Protein 2GHT (pdb70)

Foldseek 3Di:
DFPADQDPPVQNLWFEEEEEDDLGFKHKDLDDDDPFPDWAFADDPNDTGIMGIHGAPPSLVLLQLLLVLHQYAYAYLADCSPPVVVCVVRCPPPSHPYYHYNVCFDCDPNDTENDCVRNPDDLQRYAYEDQDCRNHPVCNLRYDHDHGHHDPNVDCRSVVCVVVSVVCSPDPGSCVVSPD/DFPADQDDPLANVWFEEEEEDDLFFKHKDLPDDPPAPDWDWAADPNDTGIIGIHGAPPSQVLLVVLLNLHQYAYAYLADCSPVVVVCVVRDPPCSHVYYHYNVCFDCDPNDTENPVVRNPDDLQRYAYEDQDCSNHPVPNLRYDHDHGHHDPNVDCGSVVCVVVSNVSRPDPGSCVPSPD/DVPD/DDDPPPD

GO terms:
  GO:0005634 nucleus (C, IDA)
  GO:0008420 RNA polymerase II CTD heptapeptide repeat phosphatase activity (F, IDA)
  GO:0006357 regulation of transcription by RNA polymerase II (P, IDA)
  GO:0006470 protein dephosphorylation (P, IDA)
  GO:0005515 protein binding (F, IPI)
  GO:0005654 nucleoplasm (C, IDA)
  GO:0004722 protein serine/threonine phosphatase activity (F, EXP)
  GO:0005634 nucleus (C, TAS)
  GO:0070062 extracellular exosome (C, HDA)

Secondary structure (DSSP, 8-state):
--SSPPPPGGGTTSPEEEE--BTTTEEEESS--SS-SEEEEEEETTEEEEEEEEEPTTHHHHHHHHHHHSEEEEE-SS-HHHHHHHHHHH-TT--EEEEE-GGGSEEETTEEE--GGGT-S-GGGEEEE-S-GGGGTT-TTSB------SS-TT--HHHHHHHHHHHHTT-S-THHHH--/--SS-PPPTTTTTSPEEEE--BTTTEEEESS--TT-SEEEEEEETTEEEEEEEEEPTTHHHHHHHHHHHSEEEEE-SS-HHHHHHHHHHH-TT--EEEEE-GGGSEEETTEEE--GGGT-S-GGGEEEEES-GGGGTT-GGGEEE----SS-TT--HHHHHHHHHHHHHH-S-THHHHT-/----/-------

CATH classification: 3.40.50.1000

Sequence (371 aa):
QYLLPEAKAQDSDKICVVINLDETLVHSSFKPVNNADFIIPVEIDGVVHQVYVLKRPHVDEFLQRMGELFECVLFTASLAKYADPVADLLDKWGAFRARLFRESCVFHRGNYVKDLSRLGRDLRRVLILDNSPASYVFHPDNAVPVASWFDNMSDTELHDLLPFFEQLSRVDDVYSVLRQQYLLPEAKAQDSDKICVVINLDETLVHSSFKPVNNADFIIPVEIDGVVHQVYVLKRPHVDEFLQRMGELFECVLFTASLAKYADPVADLLDKWGAFRARLFRESCVFHRGNYVKDLSRLGRDLRRVLILDNSPASYVFHPDNAVPVASWFDNMSDTELHDLLPFFEQLSRVDDVYSVLRQSPTPSYSPTPS

Structure (mmCIF, N/CA/C/O backbone):
data_2GHT
#
_entry.id   2GHT
#
_cell.length_a   125.916
_cell.length_b   78.787
_cell.length_c   62.948
_cell.angle_alpha   90.00
_cell.angle_beta   112.08
_cell.angle_gamma   90.00
#
_symmetry.space_group_name_H-M   'C 1 2 1'
#
loop_
_entity.id
_entity.type
_entity.pdbx_description
1 polymer 'Carboxy-terminal domain RNA polymerase II polypeptide A small phosphatase 1'
2 polymer 'DNA-directed RNA polymerase II largest subunit'
3 non-polymer 'MAGNESIUM ION'
4 water water
#
loop_
_atom_site.group_PDB
_atom_site.id
_atom_site.type_symbol
_atom_site.label_atom_id
_atom_site.label_alt_id
_atom_site.label_comp_id
_atom_site.label_asym_id
_atom_site.label_entity_id
_atom_site.label_seq_id
_atom_site.pdbx_PDB_ins_code
_atom_site.Cartn_x
_atom_site.Cartn_y
_atom_site.Cartn_z
_atom_site.occupancy
_atom_site.B_iso_or_equiv
_atom_site.auth_seq_id
_atom_site.auth_comp_id
_atom_site.auth_asym_id
_atom_site.auth_atom_id
_atom_site.pdbx_PDB_model_num
ATOM 1 N N . GLN A 1 2 ? 32.390 -19.410 16.621 1.00 66.61 77 GLN A N 1
ATOM 2 C CA . GLN A 1 2 ? 31.012 -19.038 17.060 1.00 65.03 77 GLN A CA 1
ATOM 3 C C . GLN A 1 2 ? 30.462 -17.848 16.273 1.00 60.79 77 GLN A C 1
ATOM 4 O O . GLN A 1 2 ? 30.649 -17.761 15.057 1.00 58.64 77 GLN A O 1
ATOM 10 N N . TYR A 1 3 ? 29.796 -16.925 16.960 1.00 51.99 78 TYR A N 1
ATOM 11 C CA . TYR A 1 3 ? 29.222 -15.769 16.289 1.00 42.41 78 TYR A CA 1
ATOM 12 C C . TYR A 1 3 ? 30.204 -14.611 16.133 1.00 37.73 78 TYR A C 1
ATOM 13 O O . TYR A 1 3 ? 31.203 -14.518 16.840 1.00 34.62 78 TYR A O 1
ATOM 22 N N . LEU A 1 4 ? 29.894 -13.719 15.202 1.00 33.52 79 LEU A N 1
ATOM 23 C CA . LEU A 1 4 ? 30.745 -12.568 14.918 1.00 30.42 79 LEU A CA 1
ATOM 24 C C . LEU A 1 4 ? 30.661 -11.491 15.994 1.00 29.57 79 LEU A C 1
ATOM 25 O O . LEU A 1 4 ? 31.587 -10.710 16.157 1.00 29.67 79 LEU A O 1
ATOM 30 N N . LEU A 1 5 ? 29.545 -11.452 16.712 1.00 29.32 80 LEU A N 1
ATOM 31 C CA . LEU A 1 5 ? 29.347 -10.454 17.761 1.00 31.53 80 LEU A CA 1
ATOM 32 C C . LEU A 1 5 ? 29.164 -11.113 19.115 1.00 33.86 80 LEU A C 1
ATOM 33 O O . LEU A 1 5 ? 28.647 -12.220 19.209 1.00 35.61 80 LEU A O 1
ATOM 38 N N . PRO A 1 6 ? 29.617 -10.449 20.191 1.00 36.00 81 PRO A N 1
ATOM 39 C CA . PRO A 1 6 ? 29.455 -11.024 21.527 1.00 36.97 81 PRO A CA 1
ATOM 40 C C . PRO A 1 6 ? 28.040 -10.639 21.937 1.00 39.42 81 PRO A C 1
ATOM 41 O O . PRO A 1 6 ? 27.386 -9.884 21.215 1.00 35.70 81 PRO A O 1
ATOM 45 N N . GLU A 1 7 ? 27.559 -11.144 23.073 1.00 42.34 82 GLU A N 1
ATOM 46 C CA . GLU A 1 7 ? 26.215 -10.791 23.535 1.00 43.85 82 GLU A CA 1
ATOM 47 C C . GLU A 1 7 ? 26.076 -9.269 23.527 1.00 40.99 82 GLU A C 1
ATOM 48 O O . GLU A 1 7 ? 27.061 -8.551 23.670 1.00 38.79 82 GLU A O 1
ATOM 54 N N . ALA A 1 8 ? 24.854 -8.775 23.369 1.00 39.16 83 ALA A N 1
ATOM 55 C CA . ALA A 1 8 ? 24.632 -7.333 23.352 1.00 36.94 83 ALA A CA 1
ATOM 56 C C . ALA A 1 8 ? 24.796 -6.801 24.769 1.00 38.16 83 ALA A C 1
ATOM 57 O O . ALA A 1 8 ? 24.427 -7.472 25.734 1.00 38.27 83 ALA A O 1
ATOM 59 N N . LYS A 1 9 ? 25.359 -5.605 24.902 1.00 38.42 84 LYS A N 1
ATOM 60 C CA . LYS A 1 9 ? 25.536 -5.021 26.227 1.00 39.73 84 LYS A CA 1
ATOM 61 C C . LYS A 1 9 ? 24.152 -4.838 26.833 1.00 39.27 84 LYS A C 1
ATOM 62 O O . LYS A 1 9 ? 23.164 -4.707 26.106 1.00 37.60 84 LYS A O 1
ATOM 68 N N . ALA A 1 10 ? 24.093 -4.799 28.159 1.00 37.78 85 ALA A N 1
ATOM 69 C CA . ALA A 1 10 ? 22.829 -4.643 28.865 1.00 36.58 85 ALA A CA 1
ATOM 70 C C . ALA A 1 10 ? 21.946 -3.549 28.264 1.00 36.26 85 ALA A C 1
ATOM 71 O O . ALA A 1 10 ? 20.759 -3.758 28.029 1.00 34.81 85 ALA A O 1
ATOM 73 N N . GLN A 1 11 ? 22.540 -2.391 27.998 1.00 36.86 86 GLN A N 1
ATOM 74 C CA . GLN A 1 11 ? 21.805 -1.259 27.444 1.00 37.91 86 GLN A CA 1
ATOM 75 C C . GLN A 1 11 ? 21.255 -1.481 26.033 1.00 39.00 86 GLN A C 1
ATOM 76 O O . GLN A 1 11 ? 20.295 -0.820 25.629 1.00 36.91 86 GLN A O 1
ATOM 82 N N . ASP A 1 12 ? 21.881 -2.376 25.273 1.00 38.30 87 ASP A N 1
ATOM 83 C CA . ASP A 1 12 ? 21.453 -2.644 23.904 1.00 39.50 87 ASP A CA 1
ATOM 84 C C . ASP A 1 12 ? 20.579 -3.888 23.731 1.00 40.81 87 ASP A C 1
ATOM 85 O O . ASP A 1 12 ? 20.084 -4.148 22.637 1.00 39.74 87 ASP A O 1
ATOM 90 N N . SER A 1 13 ? 20.361 -4.627 24.812 1.00 43.85 88 SER A N 1
ATOM 91 C CA . SER A 1 13 ? 19.565 -5.852 24.757 1.00 46.45 88 SER A CA 1
ATOM 92 C C . SER A 1 13 ? 18.189 -5.723 24.107 1.00 48.57 88 SER A C 1
ATOM 93 O O . SER A 1 13 ? 17.814 -6.533 23.260 1.00 47.02 88 SER A O 1
ATOM 96 N N . ASP A 1 14 ? 17.436 -4.710 24.512 1.00 50.55 89 ASP A N 1
ATOM 97 C CA . ASP A 1 14 ? 16.091 -4.498 23.991 1.00 50.28 89 ASP A CA 1
ATOM 98 C C . ASP A 1 14 ? 16.048 -3.827 22.630 1.00 45.49 89 ASP A C 1
ATOM 99 O O . ASP A 1 14 ? 14.978 -3.607 22.075 1.00 42.54 89 ASP A O 1
ATOM 104 N N . LYS A 1 15 ? 17.203 -3.479 22.084 1.00 37.92 90 LYS A N 1
ATOM 105 C CA . LYS A 1 15 ? 17.201 -2.799 20.801 1.00 32.04 90 LYS A CA 1
ATOM 106 C C . LYS A 1 15 ? 17.411 -3.724 19.624 1.00 28.69 90 LYS A C 1
ATOM 107 O O . LYS A 1 15 ? 18.035 -4.777 19.745 1.00 27.45 90 LYS A O 1
ATOM 113 N N . ILE A 1 16 ? 16.870 -3.304 18.490 1.00 27.20 91 ILE A N 1
ATOM 114 C CA . ILE A 1 16 ? 17.019 -4.020 17.236 1.00 27.36 91 ILE A CA 1
ATOM 115 C C . ILE A 1 16 ? 18.461 -3.743 16.812 1.00 27.12 91 ILE A C 1
ATOM 116 O O . ILE A 1 16 ? 18.982 -2.650 17.046 1.00 27.36 91 ILE A O 1
ATOM 121 N N . CYS A 1 17 ? 19.105 -4.736 16.220 1.00 26.37 92 CYS A N 1
ATOM 122 C CA . CYS A 1 17 ? 20.473 -4.589 15.759 1.00 25.86 92 CYS A CA 1
ATOM 123 C C . CYS A 1 17 ? 20.432 -4.165 14.299 1.00 26.83 92 CYS A C 1
ATOM 124 O O . CYS A 1 17 ? 19.742 -4.776 13.481 1.00 25.75 92 CYS A O 1
ATOM 127 N N . VAL A 1 18 ? 21.144 -3.097 13.959 1.00 24.25 93 VAL A N 1
ATOM 128 C CA . VAL A 1 18 ? 21.152 -2.661 12.575 1.00 24.96 93 VAL A CA 1
ATOM 129 C C . VAL A 1 18 ? 22.559 -2.720 12.016 1.00 27.88 93 VAL A C 1
ATOM 130 O O . VAL A 1 18 ? 23.484 -2.102 12.561 1.00 23.27 93 VAL A O 1
ATOM 134 N N . VAL A 1 19 ? 22.700 -3.470 10.926 1.00 28.19 94 VAL A N 1
ATOM 135 C CA . VAL A 1 19 ? 23.971 -3.626 10.230 1.00 28.59 94 VAL A CA 1
ATOM 136 C C . VAL A 1 19 ? 24.014 -2.496 9.216 1.00 27.57 94 VAL A C 1
ATOM 137 O O . VAL A 1 19 ? 23.082 -2.321 8.433 1.00 27.21 94 VAL A O 1
ATOM 141 N N . ILE A 1 20 ? 25.094 -1.721 9.229 1.00 26.38 95 ILE A N 1
ATOM 142 C CA . ILE A 1 20 ? 25.228 -0.588 8.326 1.00 24.00 95 ILE A CA 1
ATOM 143 C C . ILE A 1 20 ? 26.492 -0.725 7.497 1.00 23.87 95 ILE A C 1
ATOM 144 O O . ILE A 1 20 ? 27.582 -0.913 8.032 1.00 22.20 95 ILE A O 1
ATOM 149 N N . ASN A 1 21 ? 26.319 -0.622 6.183 1.00 23.39 96 ASN A N 1
ATOM 150 C CA . ASN A 1 21 ? 27.418 -0.731 5.233 1.00 23.73 96 ASN A CA 1
ATOM 151 C C . ASN A 1 21 ? 28.189 0.592 5.186 1.00 23.08 96 ASN A C 1
ATOM 152 O O . ASN A 1 21 ? 27.670 1.627 5.589 1.00 21.19 96 ASN A O 1
ATOM 157 N N . LEU A 1 22 ? 29.409 0.560 4.655 1.00 22.15 97 LEU A N 1
ATOM 158 C CA . LEU A 1 22 ? 30.223 1.772 4.564 1.00 22.94 97 LEU A CA 1
ATOM 159 C C . LEU A 1 22 ? 30.273 2.391 3.159 1.00 22.63 97 LEU A C 1
ATOM 160 O O . LEU A 1 22 ? 29.651 3.429 2.906 1.00 20.36 97 LEU A O 1
ATOM 165 N N . ASP A 1 23 ? 30.997 1.749 2.245 1.00 24.39 98 ASP A N 1
ATOM 166 C CA . ASP A 1 23 ? 31.152 2.278 0.893 1.00 25.28 98 ASP A CA 1
ATOM 167 C C . ASP A 1 23 ? 29.870 2.400 0.081 1.00 25.60 98 ASP A C 1
ATOM 168 O O . ASP A 1 23 ? 29.081 1.460 -0.016 1.00 24.71 98 ASP A O 1
ATOM 173 N N . GLU A 1 24 ? 29.686 3.583 -0.501 1.00 25.24 99 GLU A N 1
ATOM 174 C CA . GLU A 1 24 ? 28.509 3.903 -1.305 1.00 26.78 99 GLU A CA 1
ATOM 175 C C . GLU A 1 24 ? 27.224 3.985 -0.489 1.00 26.78 99 GLU A C 1
ATOM 176 O O . GLU A 1 24 ? 26.151 4.237 -1.036 1.00 27.29 99 GLU A O 1
ATOM 182 N N . THR A 1 25 ? 27.338 3.826 0.827 1.00 23.78 100 THR A N 1
ATOM 183 C CA . THR A 1 25 ? 26.174 3.910 1.705 1.00 24.09 100 THR A CA 1
ATOM 184 C C . THR A 1 25 ? 26.317 5.142 2.599 1.00 24.52 100 THR A C 1
ATOM 185 O O . THR A 1 25 ? 25.448 6.010 2.617 1.00 22.35 100 THR A O 1
ATOM 189 N N . LEU A 1 26 ? 27.431 5.215 3.325 1.00 23.15 101 LEU A N 1
ATOM 190 C CA . LEU A 1 26 ? 27.721 6.329 4.231 1.00 22.82 101 LEU A CA 1
ATOM 191 C C . LEU A 1 26 ? 28.747 7.290 3.642 1.00 22.11 101 LEU A C 1
ATOM 192 O O . LEU A 1 26 ? 28.729 8.479 3.928 1.00 22.30 101 LEU A O 1
ATOM 197 N N . VAL A 1 27 ? 29.659 6.761 2.836 1.00 22.96 102 VAL A N 1
ATOM 198 C CA . VAL A 1 27 ? 30.707 7.567 2.228 1.00 23.50 102 VAL A CA 1
ATOM 199 C C . VAL A 1 27 ? 31.010 7.004 0.851 1.00 25.74 102 VAL A C 1
ATOM 200 O O . VAL A 1 27 ? 30.472 5.965 0.455 1.00 24.64 102 VAL A O 1
ATOM 204 N N . HIS A 1 28 ? 31.868 7.703 0.116 1.00 25.87 103 HIS A N 1
ATOM 205 C CA . HIS A 1 28 ? 32.320 7.248 -1.193 1.00 27.36 103 HIS A CA 1
ATOM 206 C C . HIS A 1 28 ? 33.789 7.619 -1.280 1.00 26.51 103 HIS A C 1
ATOM 207 O O . HIS A 1 28 ? 34.167 8.767 -1.026 1.00 25.03 103 HIS A O 1
ATOM 214 N N . SER A 1 29 ? 34.619 6.643 -1.626 1.00 24.41 104 SER A N 1
ATOM 215 C CA . SER A 1 29 ? 36.050 6.866 -1.691 1.00 25.48 104 SER A CA 1
ATOM 216 C C . SER A 1 29 ? 36.679 6.569 -3.030 1.00 26.42 104 SER A C 1
ATOM 217 O O . SER A 1 29 ? 36.105 5.856 -3.855 1.00 25.09 104 SER A O 1
ATOM 220 N N . SER A 1 30 ? 37.867 7.123 -3.235 1.00 24.81 105 SER A N 1
ATOM 221 C CA . SER A 1 30 ? 38.591 6.927 -4.479 1.00 24.02 105 SER A CA 1
ATOM 222 C C . SER A 1 30 ? 40.075 7.192 -4.281 1.00 23.99 105 SER A C 1
ATOM 223 O O . SER A 1 30 ? 40.452 7.896 -3.338 1.00 22.76 105 SER A O 1
ATOM 226 N N . PHE A 1 31 ? 40.894 6.616 -5.158 1.00 24.24 106 PHE A N 1
ATOM 227 C CA . PHE A 1 31 ? 42.331 6.826 -5.109 1.00 25.41 106 PHE A CA 1
ATOM 228 C C . PHE A 1 31 ? 42.650 8.019 -6.028 1.00 25.49 106 PHE A C 1
ATOM 229 O O . PHE A 1 31 ? 43.774 8.520 -6.059 1.00 25.57 106 PHE A O 1
ATOM 237 N N . LYS A 1 32 ? 41.643 8.466 -6.771 1.00 27.86 107 LYS A N 1
ATOM 238 C CA . LYS A 1 32 ? 41.790 9.606 -7.675 1.00 28.03 107 LYS A CA 1
ATOM 239 C C . LYS A 1 32 ? 41.701 10.874 -6.835 1.00 26.11 107 LYS A C 1
ATOM 240 O O . LYS A 1 32 ? 40.710 11.095 -6.157 1.00 24.81 107 LYS A O 1
ATOM 246 N N . PRO A 1 33 ? 42.743 11.715 -6.869 1.00 25.02 108 PRO A N 1
ATOM 247 C CA . PRO A 1 33 ? 42.754 12.956 -6.090 1.00 26.02 108 PRO A CA 1
ATOM 248 C C . PRO A 1 33 ? 41.549 13.848 -6.343 1.00 26.98 108 PRO A C 1
ATOM 249 O O . PRO A 1 33 ? 41.115 14.008 -7.487 1.00 26.47 108 PRO A O 1
ATOM 253 N N . VAL A 1 34 ? 41.021 14.414 -5.265 1.00 28.44 109 VAL A N 1
ATOM 254 C CA . VAL A 1 34 ? 39.903 15.348 -5.315 1.00 32.03 109 VAL A CA 1
ATOM 255 C C . VAL A 1 34 ? 40.264 16.396 -4.266 1.00 34.99 109 VAL A C 1
ATOM 256 O O . VAL A 1 34 ? 40.984 16.099 -3.319 1.00 35.38 109 VAL A O 1
ATOM 260 N N . ASN A 1 35 ? 39.819 17.632 -4.443 1.00 34.03 110 ASN A N 1
ATOM 261 C CA . ASN A 1 35 ? 40.145 18.660 -3.468 1.00 34.75 110 ASN A CA 1
ATOM 262 C C . ASN A 1 35 ? 39.130 18.843 -2.367 1.00 31.66 110 ASN A C 1
ATOM 263 O O . ASN A 1 35 ? 39.431 19.446 -1.349 1.00 29.99 110 ASN A O 1
ATOM 268 N N . ASN A 1 36 ? 37.937 18.289 -2.532 1.00 28.17 111 ASN A N 1
ATOM 269 C CA . ASN A 1 36 ? 36.913 18.487 -1.510 1.00 26.58 111 ASN A CA 1
ATOM 270 C C . ASN A 1 36 ? 36.673 17.269 -0.643 1.00 24.70 111 ASN A C 1
ATOM 271 O O . ASN A 1 36 ? 35.616 17.115 -0.051 1.00 24.06 111 ASN A O 1
ATOM 276 N N . ALA A 1 37 ? 37.695 16.434 -0.515 1.00 24.19 112 ALA A N 1
ATOM 277 C CA . ALA A 1 37 ? 37.578 15.236 0.301 1.00 23.77 112 ALA A CA 1
ATOM 278 C C . ALA A 1 37 ? 37.417 15.611 1.776 1.00 21.65 112 ALA A C 1
ATOM 279 O O . ALA A 1 37 ? 38.003 16.575 2.253 1.00 20.55 112 ALA A O 1
ATOM 281 N N . ASP A 1 38 ? 36.592 14.846 2.479 1.00 23.69 113 ASP A N 1
ATOM 282 C CA . ASP A 1 38 ? 36.361 15.051 3.902 1.00 24.13 113 ASP A CA 1
ATOM 283 C C . ASP A 1 38 ? 37.480 14.381 4.704 1.00 25.21 113 ASP A C 1
ATOM 284 O O . ASP A 1 38 ? 37.911 14.902 5.735 1.00 25.64 113 ASP A O 1
ATOM 289 N N . PHE A 1 39 ? 37.941 13.226 4.232 1.00 21.89 114 PHE A N 1
ATOM 290 C CA . PHE A 1 39 ? 39.020 12.493 4.884 1.00 22.68 114 PHE A CA 1
ATOM 291 C C . PHE A 1 39 ? 40.008 12.005 3.840 1.00 22.39 114 PHE A C 1
ATOM 292 O O . PHE A 1 39 ? 39.627 11.737 2.703 1.00 20.49 114 PHE A O 1
ATOM 300 N N . ILE A 1 40 ? 41.279 11.945 4.227 1.00 20.23 115 ILE A N 1
ATOM 301 C CA . ILE A 1 40 ? 42.329 11.424 3.375 1.00 20.41 115 ILE A CA 1
ATOM 302 C C . ILE A 1 40 ? 42.962 10.363 4.275 1.00 22.03 115 ILE A C 1
ATOM 303 O O . ILE A 1 40 ? 43.405 10.673 5.373 1.00 21.71 115 ILE A O 1
ATOM 308 N N . ILE A 1 41 ? 42.949 9.114 3.823 1.00 22.30 116 ILE A N 1
ATOM 309 C CA . ILE A 1 41 ? 43.470 7.994 4.608 1.00 21.99 116 ILE A CA 1
ATOM 310 C C . ILE A 1 41 ? 44.636 7.311 3.912 1.00 19.82 116 ILE A C 1
ATOM 311 O O . ILE A 1 41 ? 44.510 6.940 2.763 1.00 20.60 116 ILE A O 1
ATOM 316 N N . PRO A 1 42 ? 45.790 7.193 4.594 1.00 19.69 117 PRO A N 1
ATOM 317 C CA . PRO A 1 42 ? 46.954 6.530 3.994 1.00 20.10 117 PRO A CA 1
ATOM 318 C C . PRO A 1 42 ? 46.756 5.023 4.132 1.00 21.50 117 PRO A C 1
ATOM 319 O O . PRO A 1 42 ? 46.604 4.511 5.252 1.00 20.20 117 PRO A O 1
ATOM 323 N N . VAL A 1 43 ? 46.741 4.311 3.009 1.00 19.07 118 VAL A N 1
ATOM 324 C CA . VAL A 1 43 ? 46.561 2.870 3.065 1.00 20.57 118 VAL A CA 1
ATOM 325 C C . VAL A 1 43 ? 47.800 2.210 2.479 1.00 22.78 118 VAL A C 1
ATOM 326 O O . VAL A 1 43 ? 48.158 2.472 1.327 1.00 23.27 118 VAL A O 1
ATOM 330 N N . GLU A 1 44 ? 48.472 1.407 3.298 1.00 21.64 119 GLU A N 1
ATOM 331 C CA . GLU A 1 44 ? 49.675 0.721 2.855 1.00 25.05 119 GLU A CA 1
ATOM 332 C C . GLU A 1 44 ? 49.323 -0.595 2.186 1.00 26.43 119 GLU A C 1
ATOM 333 O O . GLU A 1 44 ? 48.605 -1.425 2.755 1.00 26.73 119 GLU A O 1
ATOM 339 N N . ILE A 1 45 ? 49.841 -0.777 0.978 1.00 27.17 120 ILE A N 1
ATOM 340 C CA . ILE A 1 45 ? 49.607 -1.992 0.208 1.00 30.58 120 ILE A CA 1
ATOM 341 C C . ILE A 1 45 ? 50.945 -2.485 -0.334 1.00 33.20 120 ILE A C 1
ATOM 342 O O . ILE A 1 45 ? 51.558 -1.837 -1.180 1.00 31.94 120 ILE A O 1
ATOM 347 N N . ASP A 1 46 ? 51.399 -3.625 0.173 1.00 35.71 121 ASP A N 1
ATOM 348 C CA . ASP A 1 46 ? 52.675 -4.190 -0.245 1.00 38.82 121 ASP A CA 1
ATOM 349 C C . ASP A 1 46 ? 53.816 -3.184 -0.114 1.00 37.28 121 ASP A C 1
ATOM 350 O O . ASP A 1 46 ? 54.617 -3.026 -1.031 1.00 37.64 121 ASP A O 1
ATOM 355 N N . GLY A 1 47 ? 53.885 -2.502 1.024 1.00 34.12 122 GLY A N 1
ATOM 356 C CA . GLY A 1 47 ? 54.960 -1.547 1.248 1.00 31.30 122 GLY A CA 1
ATOM 357 C C . GLY A 1 47 ? 54.775 -0.145 0.682 1.00 29.51 122 GLY A C 1
ATOM 358 O O . GLY A 1 47 ? 55.512 0.774 1.066 1.00 28.50 122 GLY A O 1
ATOM 359 N N . VAL A 1 48 ? 53.806 0.025 -0.212 1.00 26.43 123 VAL A N 1
ATOM 360 C CA . VAL A 1 48 ? 53.542 1.336 -0.813 1.00 25.01 123 VAL A CA 1
ATOM 361 C C . VAL A 1 48 ? 52.387 2.040 -0.100 1.00 24.76 123 VAL A C 1
ATOM 362 O O . VAL A 1 48 ? 51.336 1.434 0.146 1.00 23.10 123 VAL A O 1
ATOM 366 N N . VAL A 1 49 ? 52.558 3.322 0.202 1.00 22.71 124 VAL A N 1
ATOM 367 C CA . VAL A 1 49 ? 51.502 4.050 0.886 1.00 21.99 124 VAL A CA 1
ATOM 368 C C . VAL A 1 49 ? 50.633 4.824 -0.105 1.00 23.57 124 VAL A C 1
ATOM 369 O O . VAL A 1 49 ? 51.113 5.797 -0.722 1.00 22.04 124 VAL A O 1
ATOM 373 N N . HIS A 1 50 ? 49.375 4.377 -0.263 1.00 21.61 125 HIS A N 1
ATOM 374 C CA . HIS A 1 50 ? 48.435 5.058 -1.161 1.00 22.56 125 HIS A CA 1
ATOM 375 C C . HIS A 1 50 ? 47.515 5.979 -0.361 1.00 23.17 125 HIS A C 1
ATOM 376 O O . HIS A 1 50 ? 47.260 5.743 0.820 1.00 24.76 125 HIS A O 1
ATOM 383 N N . GLN A 1 51 ? 47.039 7.044 -0.989 1.00 22.90 126 GLN A N 1
ATOM 384 C CA . GLN A 1 51 ? 46.130 7.964 -0.310 1.00 22.76 126 GLN A CA 1
ATOM 385 C C . GLN A 1 51 ? 44.710 7.724 -0.784 1.00 23.39 126 GLN A C 1
ATOM 386 O O . GLN A 1 51 ? 44.455 7.687 -1.990 1.00 21.47 126 GLN A O 1
ATOM 392 N N . VAL A 1 52 ? 43.784 7.524 0.150 1.00 18.67 127 VAL A N 1
ATOM 393 C CA . VAL A 1 52 ? 42.396 7.318 -0.246 1.00 21.12 127 VAL A CA 1
ATOM 394 C C . VAL A 1 52 ? 41.602 8.568 0.116 1.00 20.91 127 VAL A C 1
ATOM 395 O O . VAL A 1 52 ? 41.633 9.021 1.265 1.00 19.84 127 VAL A O 1
ATOM 399 N N . TYR A 1 53 ? 40.897 9.135 -0.860 1.00 19.22 128 TYR A N 1
ATOM 400 C CA . TYR A 1 53 ? 40.105 10.334 -0.610 1.00 17.00 128 TYR A CA 1
ATOM 401 C C . TYR A 1 53 ? 38.673 9.928 -0.322 1.00 18.87 128 TYR A C 1
ATOM 402 O O . TYR A 1 53 ? 38.027 9.266 -1.139 1.00 18.49 128 TYR A O 1
ATOM 411 N N . VAL A 1 54 ? 38.170 10.342 0.835 1.00 17.89 129 VAL A N 1
ATOM 412 C CA . VAL A 1 54 ? 36.828 9.975 1.256 1.00 19.42 129 VAL A CA 1
ATOM 413 C C . VAL A 1 54 ? 35.873 11.163 1.340 1.00 20.68 129 VAL A C 1
ATOM 414 O O . VAL A 1 54 ? 36.191 12.177 1.950 1.00 20.30 129 VAL A O 1
ATOM 418 N N . LEU A 1 55 ? 34.698 11.000 0.732 1.00 21.31 130 LEU A N 1
ATOM 419 C CA . LEU A 1 55 ? 33.638 12.012 0.739 1.00 23.34 130 LEU A CA 1
ATOM 420 C C . LEU A 1 55 ? 32.503 11.501 1.620 1.00 23.54 130 LEU A C 1
ATOM 421 O O . LEU A 1 55 ? 32.111 10.346 1.501 1.00 23.80 130 LEU A O 1
ATOM 426 N N . LYS A 1 56 ? 31.978 12.349 2.500 1.00 24.68 131 LYS A N 1
ATOM 427 C CA . LYS A 1 56 ? 30.876 11.934 3.370 1.00 27.21 131 LYS A CA 1
ATOM 428 C C . LYS A 1 56 ? 29.535 12.173 2.682 1.00 28.68 131 LYS A C 1
ATOM 429 O O . LYS A 1 56 ? 29.356 13.171 1.980 1.00 29.27 131 LYS A O 1
ATOM 435 N N . ARG A 1 57 ? 28.599 11.244 2.858 1.00 28.11 132 ARG A N 1
ATOM 436 C CA . ARG A 1 57 ? 27.276 11.401 2.269 1.00 28.90 132 ARG A CA 1
ATOM 437 C C . ARG A 1 57 ? 26.508 12.452 3.062 1.00 29.41 132 ARG A C 1
ATOM 438 O O . ARG A 1 57 ? 26.658 12.547 4.277 1.00 27.82 132 ARG A O 1
ATOM 446 N N . PRO A 1 58 ? 25.691 13.269 2.378 1.00 30.94 133 PRO A N 1
ATOM 447 C CA . PRO A 1 58 ? 24.917 14.309 3.063 1.00 31.00 133 PRO A CA 1
ATOM 448 C C . PRO A 1 58 ? 24.137 13.773 4.256 1.00 31.15 133 PRO A C 1
ATOM 449 O O . PRO A 1 58 ? 23.600 12.665 4.214 1.00 31.44 133 PRO A O 1
ATOM 453 N N . HIS A 1 59 ? 24.097 14.565 5.322 1.00 31.77 134 HIS A N 1
ATOM 454 C CA . HIS A 1 59 ? 23.382 14.216 6.552 1.00 32.54 134 HIS A CA 1
ATOM 455 C C . HIS A 1 59 ? 23.888 12.984 7.289 1.00 30.20 134 HIS A C 1
ATOM 456 O O . HIS A 1 59 ? 23.243 12.523 8.233 1.00 28.45 134 HIS A O 1
ATOM 463 N N . VAL A 1 60 ? 25.033 12.449 6.880 1.00 28.77 135 VAL A N 1
ATOM 464 C CA . VAL A 1 60 ? 25.566 11.260 7.553 1.00 26.80 135 VAL A CA 1
ATOM 465 C C . VAL A 1 60 ? 25.754 11.440 9.067 1.00 27.15 135 VAL A C 1
ATOM 466 O O . VAL A 1 60 ? 25.503 10.517 9.837 1.00 25.25 135 VAL A O 1
ATOM 470 N N . ASP A 1 61 ? 26.166 12.630 9.506 1.00 27.04 136 ASP A N 1
ATOM 471 C CA . ASP A 1 61 ? 26.375 12.860 10.931 1.00 29.58 136 ASP A CA 1
ATOM 472 C C . ASP A 1 61 ? 25.076 12.795 11.744 1.00 31.53 136 ASP A C 1
ATOM 473 O O . ASP A 1 61 ? 25.029 12.154 12.802 1.00 28.01 136 ASP A O 1
ATOM 478 N N . GLU A 1 62 ? 24.034 13.467 11.266 1.00 30.91 137 GLU A N 1
ATOM 479 C CA . GLU A 1 62 ? 22.760 13.436 11.966 1.00 32.23 137 GLU A CA 1
ATOM 480 C C . GLU A 1 62 ? 22.216 12.008 11.910 1.00 30.79 137 GLU A C 1
ATOM 481 O O . GLU A 1 62 ? 21.578 11.535 12.849 1.00 30.25 137 GLU A O 1
ATOM 487 N N . PHE A 1 63 ? 22.480 11.319 10.803 1.00 29.65 138 PHE A N 1
ATOM 488 C CA . PHE A 1 63 ? 21.981 9.960 10.642 1.00 27.94 138 PHE A CA 1
ATOM 489 C C . PHE A 1 63 ? 22.591 9.021 11.672 1.00 26.81 138 PHE A C 1
ATOM 490 O O . PHE A 1 63 ? 21.863 8.343 12.396 1.00 26.35 138 PHE A O 1
ATOM 498 N N . LEU A 1 64 ? 23.921 8.971 11.731 1.00 26.59 139 LEU A N 1
ATOM 499 C CA . LEU A 1 64 ? 24.597 8.083 12.676 1.00 27.80 139 LEU A CA 1
ATOM 500 C C . LEU A 1 64 ? 24.324 8.392 14.143 1.00 30.48 139 LEU A C 1
ATOM 501 O O . LEU A 1 64 ? 24.269 7.479 14.976 1.00 27.70 139 LEU A O 1
ATOM 506 N N . GLN A 1 65 ? 24.141 9.667 14.469 1.00 30.83 140 GLN A N 1
ATOM 507 C CA . GLN A 1 65 ? 23.881 10.027 15.861 1.00 32.91 140 GLN A CA 1
ATOM 508 C C . GLN A 1 65 ? 22.520 9.503 16.296 1.00 30.49 140 GLN A C 1
ATOM 509 O O . GLN A 1 65 ? 22.370 8.964 17.389 1.00 28.16 140 GLN A O 1
ATOM 515 N N . ARG A 1 66 ? 21.533 9.641 15.420 1.00 29.96 141 ARG A N 1
ATOM 516 C CA . ARG A 1 66 ? 20.187 9.173 15.736 1.00 28.61 141 ARG A CA 1
ATOM 517 C C . ARG A 1 66 ? 20.115 7.650 15.773 1.00 26.87 141 ARG A C 1
ATOM 518 O O . ARG A 1 66 ? 19.569 7.071 16.707 1.00 29.45 141 ARG A O 1
ATOM 526 N N . MET A 1 67 ? 20.679 6.994 14.762 1.00 26.71 142 MET A N 1
ATOM 527 C CA . MET A 1 67 ? 20.667 5.529 14.704 1.00 26.38 142 MET A CA 1
ATOM 528 C C . MET A 1 67 ? 21.346 4.957 15.941 1.00 26.99 142 MET A C 1
ATOM 529 O O . MET A 1 67 ? 20.908 3.941 16.497 1.00 25.84 142 MET A O 1
ATOM 534 N N . GLY A 1 68 ? 22.414 5.622 16.373 1.00 26.18 143 GLY A N 1
ATOM 535 C CA . GLY A 1 68 ? 23.138 5.177 17.547 1.00 27.56 143 GLY A CA 1
ATOM 536 C C . GLY A 1 68 ? 22.264 5.162 18.783 1.00 28.79 143 GLY A C 1
ATOM 537 O O . GLY A 1 68 ? 22.484 4.360 19.690 1.00 28.30 143 GLY A O 1
ATOM 538 N N . GLU A 1 69 ? 21.284 6.057 18.837 1.00 30.65 144 GLU A N 1
ATOM 539 C CA . GLU A 1 69 ? 20.386 6.120 19.983 1.00 32.70 144 GLU A CA 1
ATOM 540 C C . GLU A 1 69 ? 19.256 5.100 19.846 1.00 32.00 144 GLU A C 1
ATOM 541 O O . GLU A 1 69 ? 18.803 4.535 20.837 1.00 32.88 144 GLU A O 1
ATOM 547 N N . LEU A 1 70 ? 18.814 4.873 18.616 1.00 30.73 145 LEU A N 1
ATOM 548 C CA . LEU A 1 70 ? 17.707 3.953 18.344 1.00 30.45 145 LEU A CA 1
ATOM 549 C C . LEU A 1 70 ? 18.038 2.465 18.300 1.00 30.29 145 LEU A C 1
ATOM 550 O O . LEU A 1 70 ? 17.247 1.637 18.764 1.00 29.26 145 LEU A O 1
ATOM 555 N N . PHE A 1 71 ? 19.197 2.124 17.747 1.00 27.68 146 PHE A N 1
ATOM 556 C CA . PHE A 1 71 ? 19.580 0.727 17.592 1.00 28.15 146 PHE A CA 1
ATOM 557 C C . PHE A 1 71 ? 20.964 0.356 18.092 1.00 27.69 146 PHE A C 1
ATOM 558 O O . PHE A 1 71 ? 21.727 1.203 18.527 1.00 27.51 146 PHE A O 1
ATOM 566 N N . GLU A 1 72 ? 21.240 -0.943 18.054 1.00 27.09 147 GLU A N 1
ATOM 567 C CA . GLU A 1 72 ? 22.559 -1.454 18.399 1.00 26.88 147 GLU A CA 1
ATOM 568 C C . GLU A 1 72 ? 23.190 -1.495 17.008 1.00 27.18 147 GLU A C 1
ATOM 569 O O . GLU A 1 72 ? 22.999 -2.460 16.247 1.00 25.54 147 GLU A O 1
ATOM 575 N N . CYS A 1 73 ? 23.926 -0.435 16.676 1.00 25.24 148 CYS A N 1
ATOM 576 C CA . CYS A 1 73 ? 24.544 -0.306 15.364 1.00 24.69 148 CYS A CA 1
ATOM 577 C C . CYS A 1 73 ? 25.852 -1.065 15.211 1.00 24.76 148 CYS A C 1
ATOM 578 O O . CYS A 1 73 ? 26.713 -1.057 16.099 1.00 23.81 148 CYS A O 1
ATOM 581 N N . VAL A 1 74 ? 25.984 -1.730 14.069 1.00 22.20 149 VAL A N 1
ATOM 582 C CA . VAL A 1 74 ? 27.170 -2.513 13.761 1.00 22.35 149 VAL A CA 1
ATOM 583 C C . VAL A 1 74 ? 27.611 -2.216 12.338 1.00 22.82 149 VAL A C 1
ATOM 584 O O . VAL A 1 74 ? 26.798 -2.254 11.412 1.00 22.97 149 VAL A O 1
ATOM 588 N N . LEU A 1 75 ? 28.881 -1.861 12.181 1.00 22.31 150 LEU A N 1
ATOM 589 C CA . LEU A 1 75 ? 29.426 -1.578 10.860 1.00 20.53 150 LEU A CA 1
ATOM 590 C C . LEU A 1 75 ? 29.799 -2.928 10.258 1.00 19.62 150 LEU A C 1
ATOM 591 O O . LEU A 1 75 ? 30.478 -3.721 10.907 1.00 19.94 150 LEU A O 1
ATOM 596 N N . PHE A 1 76 ? 29.330 -3.193 9.042 1.00 21.68 151 PHE A N 1
ATOM 597 C CA . PHE A 1 76 ? 29.645 -4.453 8.361 1.00 20.68 151 PHE A CA 1
ATOM 598 C C . PHE A 1 76 ? 30.005 -4.050 6.940 1.00 22.42 151 PHE A C 1
ATOM 599 O O . PHE A 1 76 ? 29.168 -3.526 6.185 1.00 23.75 151 PHE A O 1
ATOM 607 N N . THR A 1 77 ? 31.264 -4.270 6.580 1.00 20.90 152 THR A N 1
ATOM 608 C CA . THR A 1 77 ? 31.732 -3.874 5.261 1.00 21.36 152 THR A CA 1
ATOM 609 C C . THR A 1 77 ? 32.527 -4.991 4.609 1.00 22.31 152 THR A C 1
ATOM 610 O O . THR A 1 77 ? 33.064 -5.862 5.297 1.00 21.57 152 THR A O 1
ATOM 614 N N . ALA A 1 78 ? 32.591 -4.958 3.281 1.00 20.76 153 ALA A N 1
ATOM 615 C CA . ALA A 1 78 ? 33.348 -5.938 2.524 1.00 21.86 153 ALA A CA 1
ATOM 616 C C . ALA A 1 78 ? 34.723 -5.338 2.240 1.00 22.25 153 ALA A C 1
ATOM 617 O O . ALA A 1 78 ? 35.510 -5.902 1.478 1.00 23.34 153 ALA A O 1
ATOM 619 N N . SER A 1 79 ? 35.029 -4.209 2.880 1.00 23.62 154 SER A N 1
ATOM 620 C CA . SER A 1 79 ? 36.336 -3.577 2.674 1.00 21.84 154 SER A CA 1
ATOM 621 C C . SER A 1 79 ? 37.304 -4.040 3.752 1.00 22.29 154 SER A C 1
ATOM 622 O O . SER A 1 79 ? 36.891 -4.627 4.758 1.00 21.90 154 SER A O 1
ATOM 625 N N . LEU A 1 80 ? 38.596 -3.794 3.540 1.00 19.33 155 LEU A N 1
ATOM 626 C CA . LEU A 1 80 ? 39.626 -4.200 4.501 1.00 21.13 155 LEU A CA 1
ATOM 627 C C . LEU A 1 80 ? 39.697 -3.214 5.658 1.00 20.08 155 LEU A C 1
ATOM 628 O O . LEU A 1 80 ? 39.433 -2.023 5.481 1.00 19.29 155 LEU A O 1
ATOM 633 N N . ALA A 1 81 ? 40.049 -3.716 6.839 1.00 18.44 156 ALA A N 1
ATOM 634 C CA . ALA A 1 81 ? 40.148 -2.877 8.023 1.00 19.39 156 ALA A CA 1
ATOM 635 C C . ALA A 1 81 ? 41.168 -1.737 7.871 1.00 19.27 156 ALA A C 1
ATOM 636 O O . ALA A 1 81 ? 40.967 -0.652 8.418 1.00 19.85 156 ALA A O 1
ATOM 638 N N . LYS A 1 82 ? 42.247 -1.981 7.131 1.00 20.41 157 LYS A N 1
ATOM 639 C CA . LYS A 1 82 ? 43.277 -0.963 6.931 1.00 20.55 157 LYS A CA 1
ATOM 640 C C . LYS A 1 82 ? 42.663 0.297 6.320 1.00 20.77 157 LYS A C 1
ATOM 641 O O . LYS A 1 82 ? 43.230 1.386 6.402 1.00 20.47 157 LYS A O 1
ATOM 647 N N . TYR A 1 83 ? 41.498 0.143 5.699 1.00 17.94 158 TYR A N 1
ATOM 648 C CA . TYR A 1 83 ? 40.804 1.275 5.103 1.00 18.32 158 TYR A CA 1
ATOM 649 C C . TYR A 1 83 ? 39.617 1.694 5.936 1.00 18.45 158 TYR A C 1
ATOM 650 O O . TYR A 1 83 ? 39.496 2.860 6.327 1.00 18.67 158 TYR A O 1
ATOM 659 N N . ALA A 1 84 ? 38.741 0.727 6.205 1.00 17.61 159 ALA A N 1
ATOM 660 C CA . ALA A 1 84 ? 37.500 0.961 6.923 1.00 18.76 159 ALA A CA 1
ATOM 661 C C . ALA A 1 84 ? 37.609 1.373 8.391 1.00 19.37 159 ALA A C 1
ATOM 662 O O . ALA A 1 84 ? 36.808 2.187 8.875 1.00 17.02 159 ALA A O 1
ATOM 664 N N . ASP A 1 85 ? 38.559 0.791 9.120 1.00 17.22 160 ASP A N 1
ATOM 665 C CA . ASP A 1 85 ? 38.721 1.113 10.538 1.00 19.46 160 ASP A CA 1
ATOM 666 C C . ASP A 1 85 ? 39.073 2.597 10.710 1.00 16.86 160 ASP A C 1
ATOM 667 O O . ASP A 1 85 ? 38.474 3.285 11.527 1.00 15.51 160 ASP A O 1
ATOM 672 N N . PRO A 1 86 ? 40.061 3.111 9.955 1.00 18.71 161 PRO A N 1
ATOM 673 C CA . PRO A 1 86 ? 40.363 4.540 10.129 1.00 18.23 161 PRO A CA 1
ATOM 674 C C . PRO A 1 86 ? 39.166 5.415 9.714 1.00 17.20 161 PRO A C 1
ATOM 675 O O . PRO A 1 86 ? 38.867 6.420 10.363 1.00 16.99 161 PRO A O 1
ATOM 679 N N . VAL A 1 87 ? 38.472 5.051 8.636 1.00 16.63 162 VAL A N 1
ATOM 680 C CA . VAL A 1 87 ? 37.315 5.863 8.233 1.00 17.54 162 VAL A CA 1
ATOM 681 C C . VAL A 1 87 ? 36.250 5.878 9.324 1.00 17.06 162 VAL A C 1
ATOM 682 O O . VAL A 1 87 ? 35.673 6.922 9.629 1.00 19.28 162 VAL A O 1
ATOM 686 N N . ALA A 1 88 ? 35.985 4.719 9.915 1.00 17.31 163 ALA A N 1
ATOM 687 C CA . ALA A 1 88 ? 34.986 4.625 10.969 1.00 18.24 163 ALA A CA 1
ATOM 688 C C . ALA A 1 88 ? 35.397 5.491 12.166 1.00 18.13 163 ALA A C 1
ATOM 689 O O . ALA A 1 88 ? 34.560 6.169 12.761 1.00 18.45 163 ALA A O 1
ATOM 691 N N . ASP A 1 89 ? 36.684 5.462 12.507 1.00 20.02 164 ASP A N 1
ATOM 692 C CA . ASP A 1 89 ? 37.214 6.277 13.619 1.00 20.29 164 ASP A CA 1
ATOM 693 C C . ASP A 1 89 ? 36.934 7.762 13.404 1.00 20.78 164 ASP A C 1
ATOM 694 O O . ASP A 1 89 ? 36.502 8.458 14.326 1.00 19.84 164 ASP A O 1
ATOM 699 N N . LEU A 1 90 ? 37.209 8.247 12.193 1.00 20.12 165 LEU A N 1
ATOM 700 C CA . LEU A 1 90 ? 37.023 9.659 11.868 1.00 21.34 165 LEU A CA 1
ATOM 701 C C . LEU A 1 90 ? 35.556 10.011 11.678 1.00 25.12 165 LEU A C 1
ATOM 702 O O . LEU A 1 90 ? 35.132 11.131 11.981 1.00 23.90 165 LEU A O 1
ATOM 707 N N . LEU A 1 91 ? 34.776 9.042 11.198 1.00 24.47 166 LEU A N 1
ATOM 708 C CA . LEU A 1 91 ? 33.358 9.254 10.924 1.00 25.66 166 LEU A CA 1
ATOM 709 C C . LEU A 1 91 ? 32.430 9.197 12.132 1.00 25.33 166 LEU A C 1
ATOM 710 O O . LEU A 1 91 ? 31.587 10.074 12.320 1.00 23.90 166 LEU A O 1
ATOM 715 N N . ASP A 1 92 ? 32.585 8.156 12.941 1.00 24.88 167 ASP A N 1
ATOM 716 C CA . ASP A 1 92 ? 31.702 7.913 14.088 1.00 26.33 167 ASP A CA 1
ATOM 717 C C . ASP A 1 92 ? 32.118 8.648 15.363 1.00 29.24 167 ASP A C 1
ATOM 718 O O . ASP A 1 92 ? 32.716 8.057 16.262 1.00 27.77 167 ASP A O 1
ATOM 723 N N . LYS A 1 93 ? 31.772 9.928 15.444 1.00 32.58 168 LYS A N 1
ATOM 724 C CA . LYS A 1 93 ? 32.132 10.740 16.601 1.00 35.24 168 LYS A CA 1
ATOM 725 C C . LYS A 1 93 ? 31.289 10.458 17.844 1.00 35.69 168 LYS A C 1
ATOM 726 O O . LYS A 1 93 ? 31.693 10.788 18.957 1.00 35.78 168 LYS A O 1
ATOM 732 N N . TRP A 1 94 ? 30.137 9.817 17.663 1.00 35.29 169 TRP A N 1
ATOM 733 C CA . TRP A 1 94 ? 29.240 9.534 18.778 1.00 35.06 169 TRP A CA 1
ATOM 734 C C . TRP A 1 94 ? 29.293 8.104 19.276 1.00 33.10 169 TRP A C 1
ATOM 735 O O . TRP A 1 94 ? 28.505 7.726 20.139 1.00 34.94 169 TRP A O 1
ATOM 746 N N . GLY A 1 95 ? 30.213 7.315 18.739 1.00 29.80 170 GLY A N 1
ATOM 747 C CA . GLY A 1 95 ? 30.320 5.935 19.175 1.00 29.34 170 GLY A CA 1
ATOM 748 C C . GLY A 1 95 ? 29.075 5.127 18.844 1.00 29.58 170 GLY A C 1
ATOM 749 O O . GLY A 1 95 ? 28.650 4.264 19.616 1.00 30.07 170 GLY A O 1
ATOM 750 N N . ALA A 1 96 ? 28.455 5.430 17.709 1.00 26.84 171 ALA A N 1
ATOM 751 C CA . ALA A 1 96 ? 27.256 4.709 17.307 1.00 26.35 171 ALA A CA 1
ATOM 752 C C . ALA A 1 96 ? 27.562 3.227 17.066 1.00 25.86 171 ALA A C 1
ATOM 753 O O . ALA A 1 96 ? 26.766 2.362 17.426 1.00 25.71 171 ALA A O 1
ATOM 755 N N . PHE A 1 97 ? 28.714 2.943 16.460 1.00 24.66 172 PHE A N 1
ATOM 756 C CA . PHE A 1 97 ? 29.099 1.560 16.146 1.00 25.25 172 PHE A CA 1
ATOM 757 C C . PHE A 1 97 ? 29.562 0.732 17.351 1.00 27.07 172 PHE A C 1
ATOM 758 O O . PHE A 1 97 ? 30.646 0.958 17.884 1.00 25.62 172 PHE A O 1
ATOM 766 N N . ARG A 1 98 ? 28.742 -0.235 17.767 1.00 25.79 173 ARG A N 1
ATOM 767 C CA . ARG A 1 98 ? 29.077 -1.101 18.896 1.00 27.90 173 ARG A CA 1
ATOM 768 C C . ARG A 1 98 ? 30.161 -2.096 18.488 1.00 27.52 173 ARG A C 1
ATOM 769 O O . ARG A 1 98 ? 30.939 -2.572 19.326 1.00 24.82 173 ARG A O 1
ATOM 777 N N . ALA A 1 99 ? 30.205 -2.417 17.199 1.00 25.46 174 ALA A N 1
ATOM 778 C CA . ALA A 1 99 ? 31.184 -3.365 16.684 1.00 23.64 174 ALA A CA 1
ATOM 779 C C . ALA A 1 99 ? 31.395 -3.037 15.217 1.00 21.05 174 ALA A C 1
ATOM 780 O O . ALA A 1 99 ? 30.589 -2.330 14.614 1.00 20.54 174 ALA A O 1
ATOM 782 N N . ARG A 1 100 ? 32.476 -3.564 14.653 1.00 21.15 175 ARG A N 1
ATOM 783 C CA . ARG A 1 100 ? 32.822 -3.337 13.259 1.00 19.56 175 ARG A CA 1
ATOM 784 C C . ARG A 1 100 ? 33.276 -4.658 12.658 1.00 18.99 175 ARG A C 1
ATOM 785 O O . ARG A 1 100 ? 34.127 -5.344 13.219 1.00 20.08 175 ARG A O 1
ATOM 793 N N . LEU A 1 101 ? 32.703 -5.011 11.514 1.00 19.94 176 LEU A N 1
ATOM 794 C CA . LEU A 1 101 ? 33.053 -6.266 10.842 1.00 20.05 176 LEU A CA 1
ATOM 795 C C . LEU A 1 101 ? 33.516 -5.949 9.425 1.00 18.97 176 LEU A C 1
ATOM 796 O O . LEU A 1 101 ? 32.876 -5.172 8.717 1.00 18.58 176 LEU A O 1
ATOM 801 N N . PHE A 1 102 ? 34.614 -6.568 9.011 1.00 19.34 177 PHE A N 1
ATOM 802 C CA . PHE A 1 102 ? 35.194 -6.288 7.705 1.00 20.86 177 PHE A CA 1
ATOM 803 C C . PHE A 1 102 ? 35.130 -7.472 6.746 1.00 20.88 177 PHE A C 1
ATOM 804 O O . PHE A 1 102 ? 34.434 -8.468 7.004 1.00 20.30 177 PHE A O 1
ATOM 812 N N . ARG A 1 103 ? 35.873 -7.382 5.647 1.00 21.16 178 ARG A N 1
ATOM 813 C CA . ARG A 1 103 ? 35.870 -8.437 4.635 1.00 23.34 178 ARG A CA 1
ATOM 814 C C . ARG A 1 103 ? 36.028 -9.864 5.182 1.00 24.70 178 ARG A C 1
ATOM 815 O O . ARG A 1 103 ? 35.306 -10.763 4.761 1.00 24.32 178 ARG A O 1
ATOM 823 N N . GLU A 1 104 ? 36.947 -10.075 6.121 1.00 27.09 179 GLU A N 1
ATOM 824 C CA . GLU A 1 104 ? 37.165 -11.419 6.671 1.00 30.36 179 GLU A CA 1
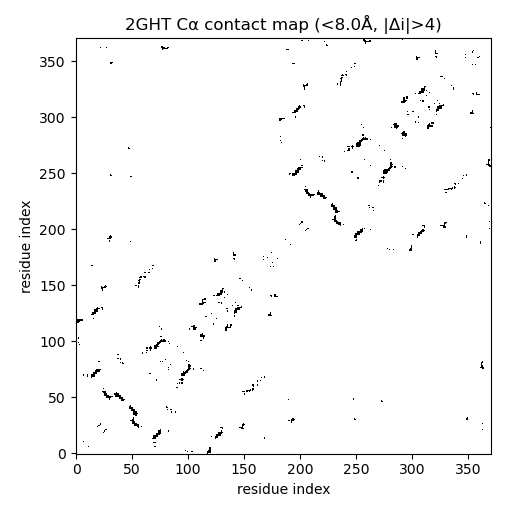ATOM 825 C C . GLU A 1 104 ? 35.894 -12.032 7.258 1.00 29.51 179 GLU A C 1
ATOM 826 O O . GLU A 1 104 ? 35.762 -13.255 7.314 1.00 29.52 179 GLU A O 1
ATOM 832 N N . SER A 1 105 ? 34.990 -11.186 7.742 1.00 27.54 180 SER A N 1
ATOM 833 C CA . SER A 1 105 ? 33.743 -11.655 8.348 1.00 26.98 180 SER A CA 1
ATOM 834 C C . SER A 1 105 ? 32.631 -11.901 7.336 1.00 26.43 180 SER A C 1
ATOM 835 O O . SER A 1 105 ? 31.551 -12.394 7.689 1.00 27.43 180 SER A O 1
ATOM 838 N N . CYS A 1 106 ? 32.860 -11.527 6.085 1.00 25.63 181 CYS A N 1
ATOM 839 C CA . CYS A 1 106 ? 31.860 -11.757 5.050 1.00 27.14 181 CYS A CA 1
ATOM 840 C C . CYS A 1 106 ? 32.047 -13.184 4.539 1.00 29.82 181 CYS A C 1
ATOM 841 O O . CYS A 1 106 ? 33.109 -13.776 4.725 1.00 29.01 181 CYS A O 1
ATOM 844 N N . VAL A 1 107 ? 31.003 -13.748 3.938 1.00 29.95 182 VAL A N 1
ATOM 845 C CA . VAL A 1 107 ? 31.112 -15.089 3.393 1.00 31.02 182 VAL A CA 1
ATOM 846 C C . VAL A 1 107 ? 31.201 -14.948 1.868 1.00 31.03 182 VAL A C 1
ATOM 847 O O . VAL A 1 107 ? 30.330 -14.364 1.227 1.00 31.18 182 VAL A O 1
ATOM 851 N N . PHE A 1 108 ? 32.302 -15.430 1.298 1.00 34.44 183 PHE A N 1
ATOM 852 C CA . PHE A 1 108 ? 32.489 -15.351 -0.146 1.00 36.55 183 PHE A CA 1
ATOM 853 C C . PHE A 1 108 ? 31.694 -16.491 -0.766 1.00 38.12 183 PHE A C 1
ATOM 854 O O . PHE A 1 108 ? 32.039 -17.665 -0.604 1.00 38.24 183 PHE A O 1
ATOM 862 N N . HIS A 1 109 ? 30.634 -16.133 -1.478 1.00 38.68 184 HIS A N 1
ATOM 863 C CA . HIS A 1 109 ? 29.749 -17.111 -2.090 1.00 40.35 184 HIS A CA 1
ATOM 864 C C . HIS A 1 109 ? 29.368 -16.699 -3.507 1.00 42.32 184 HIS A C 1
ATOM 865 O O . HIS A 1 109 ? 28.775 -15.641 -3.728 1.00 39.02 184 HIS A O 1
ATOM 872 N N . ARG A 1 110 ? 29.747 -17.534 -4.470 1.00 45.26 185 ARG A N 1
ATOM 873 C CA . ARG A 1 110 ? 29.453 -17.282 -5.873 1.00 46.48 185 ARG A CA 1
ATOM 874 C C . ARG A 1 110 ? 29.976 -15.937 -6.371 1.00 46.02 185 ARG A C 1
ATOM 875 O O . ARG A 1 110 ? 29.248 -15.157 -6.983 1.00 47.83 185 ARG A O 1
ATOM 883 N N . GLY A 1 111 ? 31.248 -15.675 -6.094 1.00 45.60 186 GLY A N 1
ATOM 884 C CA . GLY A 1 111 ? 31.869 -14.444 -6.543 1.00 46.87 186 GLY A CA 1
ATOM 885 C C . GLY A 1 111 ? 31.626 -13.186 -5.726 1.00 48.44 186 GLY A C 1
ATOM 886 O O . GLY A 1 111 ? 32.334 -12.199 -5.900 1.00 49.33 186 GLY A O 1
ATOM 887 N N . ASN A 1 112 ? 30.654 -13.208 -4.824 1.00 47.94 187 ASN A N 1
ATOM 888 C CA . ASN A 1 112 ? 30.340 -12.017 -4.042 1.00 45.39 187 ASN A CA 1
ATOM 889 C C . ASN A 1 112 ? 30.520 -12.203 -2.547 1.00 41.39 187 ASN A C 1
ATOM 890 O O . ASN A 1 112 ? 30.328 -13.297 -2.021 1.00 38.44 187 ASN A O 1
ATOM 895 N N . TYR A 1 113 ? 30.897 -11.122 -1.866 1.00 35.55 188 TYR A N 1
ATOM 896 C CA . TYR A 1 113 ? 31.063 -11.169 -0.420 1.00 30.62 188 TYR A CA 1
ATOM 897 C C . TYR A 1 113 ? 29.684 -10.904 0.141 1.00 31.31 188 TYR A C 1
ATOM 898 O O . TYR A 1 113 ? 29.097 -9.850 -0.110 1.00 32.43 188 TYR A O 1
ATOM 907 N N . VAL A 1 114 ? 29.151 -11.870 0.871 1.00 30.06 189 VAL A N 1
ATOM 908 C CA . VAL A 1 114 ? 27.829 -11.715 1.434 1.00 28.78 189 VAL A CA 1
ATOM 909 C C . VAL A 1 114 ? 27.883 -11.478 2.935 1.00 27.61 189 VAL A C 1
ATOM 910 O O . VAL A 1 114 ? 28.702 -12.089 3.643 1.00 23.15 189 VAL A O 1
ATOM 914 N N . LYS A 1 115 ? 27.044 -10.561 3.406 1.00 27.31 190 LYS A N 1
ATOM 915 C CA . LYS A 1 115 ? 26.953 -10.279 4.833 1.00 27.76 190 LYS A CA 1
ATOM 916 C C . LYS A 1 115 ? 25.929 -11.283 5.365 1.00 27.65 190 LYS A C 1
ATOM 917 O O . LYS A 1 115 ? 24.730 -11.011 5.368 1.00 26.41 190 LYS A O 1
ATOM 923 N N . ASP A 1 116 ? 26.402 -12.442 5.799 1.00 27.16 191 ASP A N 1
ATOM 924 C CA . ASP A 1 116 ? 25.504 -13.464 6.315 1.00 28.81 191 ASP A CA 1
ATOM 925 C C . ASP A 1 116 ? 25.065 -13.086 7.727 1.00 29.42 191 ASP A C 1
ATOM 926 O O . ASP A 1 116 ? 25.764 -13.370 8.696 1.00 29.66 191 ASP A O 1
ATOM 931 N N . LEU A 1 117 ? 23.898 -12.457 7.827 1.00 30.59 192 LEU A N 1
ATOM 932 C CA . LEU A 1 117 ? 23.367 -12.002 9.112 1.00 31.30 192 LEU A CA 1
ATOM 933 C C . LEU A 1 117 ? 23.190 -13.118 10.145 1.00 33.09 192 LEU A C 1
ATOM 934 O O . LEU A 1 117 ? 23.136 -12.860 11.351 1.00 31.17 192 LEU A O 1
ATOM 939 N N . SER A 1 118 ? 23.107 -14.358 9.673 1.00 33.61 193 SER A N 1
ATOM 940 C CA . SER A 1 118 ? 22.939 -15.496 10.565 1.00 35.09 193 SER A CA 1
ATOM 941 C C . SER A 1 118 ? 24.140 -15.668 11.483 1.00 35.75 193 SER A C 1
ATOM 942 O O . SER A 1 118 ? 24.013 -16.189 12.591 1.00 34.12 193 SER A O 1
ATOM 945 N N . ARG A 1 119 ? 25.307 -15.231 11.017 1.00 35.52 194 ARG A N 1
ATOM 946 C CA . ARG A 1 119 ? 26.540 -15.358 11.786 1.00 36.26 194 ARG A CA 1
ATOM 947 C C . ARG A 1 119 ? 26.678 -14.317 12.898 1.00 34.00 194 ARG A C 1
ATOM 948 O O . ARG A 1 119 ? 27.588 -14.400 13.717 1.00 33.08 194 ARG A O 1
ATOM 956 N N . LEU A 1 120 ? 25.780 -13.339 12.898 1.00 32.10 195 LEU A N 1
ATOM 957 C CA . LEU A 1 120 ? 25.783 -12.261 13.887 1.00 32.72 195 LEU A CA 1
ATOM 958 C C . LEU A 1 120 ? 25.522 -12.765 15.306 1.00 34.25 195 LEU A C 1
ATOM 959 O O . LEU A 1 120 ? 26.233 -12.408 16.248 1.00 34.38 195 LEU A O 1
ATOM 964 N N . GLY A 1 121 ? 24.498 -13.593 15.454 1.00 33.88 196 GLY A N 1
ATOM 965 C CA . GLY A 1 121 ? 24.159 -14.111 16.766 1.00 34.98 196 GLY A CA 1
ATOM 966 C C . GLY A 1 121 ? 23.063 -13.253 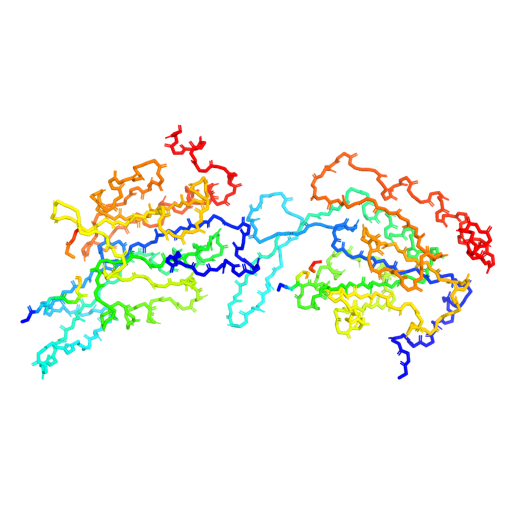17.361 1.00 34.57 196 GLY A C 1
ATOM 967 O O . GLY A 1 121 ? 23.029 -13.018 18.557 1.00 34.59 196 GLY A O 1
ATOM 968 N N . ARG A 1 122 ? 22.192 -12.748 16.495 1.00 35.15 197 ARG A N 1
ATOM 969 C CA . ARG A 1 122 ? 21.079 -11.926 16.932 1.00 38.16 197 ARG A CA 1
ATOM 970 C C . ARG A 1 122 ? 19.797 -12.500 16.308 1.00 38.93 197 ARG A C 1
ATOM 971 O O . ARG A 1 122 ? 19.831 -13.130 15.237 1.00 38.11 197 ARG A O 1
ATOM 979 N N . ASP A 1 123 ? 18.676 -12.314 16.994 1.00 38.77 198 ASP A N 1
ATOM 980 C CA . ASP A 1 123 ? 17.397 -12.804 16.506 1.00 38.48 198 ASP A CA 1
ATOM 981 C C . ASP A 1 123 ? 17.082 -12.038 15.226 1.00 38.97 198 ASP A C 1
ATOM 982 O O . ASP A 1 123 ? 16.817 -10.832 15.266 1.00 37.73 198 ASP A O 1
ATOM 987 N N . LEU A 1 124 ? 17.107 -12.728 14.089 1.00 36.51 199 LEU A N 1
ATOM 988 C CA . LEU A 1 124 ? 16.847 -12.072 12.816 1.00 35.86 199 LEU A CA 1
ATOM 989 C C . LEU A 1 124 ? 15.538 -11.290 12.762 1.00 34.87 199 LEU A C 1
ATOM 990 O O . LEU A 1 124 ? 15.350 -10.439 11.886 1.00 34.39 199 LEU A O 1
ATOM 995 N N . ARG A 1 125 ? 14.623 -11.565 13.685 1.00 35.41 200 ARG A N 1
ATOM 996 C CA . ARG A 1 125 ? 13.378 -10.807 13.706 1.00 34.78 200 ARG A CA 1
ATOM 997 C C . ARG A 1 125 ? 13.685 -9.444 14.337 1.00 33.40 200 ARG A C 1
ATOM 998 O O . ARG A 1 125 ? 12.863 -8.531 14.295 1.00 32.51 200 ARG A O 1
ATOM 1006 N N . ARG A 1 126 ? 14.894 -9.321 14.881 1.00 33.16 201 ARG A N 1
ATOM 1007 C CA . ARG A 1 126 ? 15.345 -8.083 15.527 1.00 34.03 201 ARG A CA 1
ATOM 1008 C C . ARG A 1 126 ? 16.605 -7.545 14.832 1.00 32.93 201 ARG A C 1
ATOM 1009 O O . ARG A 1 126 ? 17.426 -6.877 15.465 1.00 31.64 201 ARG A O 1
ATOM 1017 N N . VAL A 1 127 ? 16.764 -7.859 13.549 1.00 31.20 202 VAL A N 1
ATOM 1018 C CA . VAL A 1 127 ? 17.933 -7.405 12.798 1.00 31.38 202 VAL A CA 1
ATOM 1019 C C . VAL A 1 127 ? 17.570 -6.743 11.473 1.00 31.20 202 VAL A C 1
ATOM 1020 O O . VAL A 1 127 ? 16.648 -7.164 10.778 1.00 32.12 202 VAL A O 1
ATOM 1024 N N . LEU A 1 128 ? 18.285 -5.670 11.154 1.00 30.57 203 LEU A N 1
ATOM 1025 C CA . LEU A 1 128 ? 18.077 -4.937 9.914 1.00 29.95 203 LEU A CA 1
ATOM 1026 C C . LEU A 1 128 ? 19.437 -4.696 9.276 1.00 29.70 203 LEU A C 1
ATOM 1027 O O . LEU A 1 128 ? 20.449 -4.626 9.968 1.00 27.22 203 LEU A O 1
ATOM 1032 N N . ILE A 1 129 ? 19.462 -4.610 7.954 1.00 30.17 204 ILE A N 1
ATOM 1033 C CA . ILE A 1 129 ? 20.705 -4.323 7.248 1.00 30.31 204 ILE A CA 1
ATOM 1034 C C . ILE A 1 129 ? 20.460 -3.214 6.243 1.00 30.86 204 ILE A C 1
ATOM 1035 O O . ILE A 1 129 ? 19.483 -3.239 5.491 1.00 31.71 204 ILE A O 1
ATOM 1040 N N . LEU A 1 130 ? 21.321 -2.205 6.293 1.00 29.49 205 LEU A N 1
ATOM 1041 C CA . LEU A 1 130 ? 21.256 -1.071 5.391 1.00 29.35 205 LEU A CA 1
ATOM 1042 C C . LEU A 1 130 ? 22.504 -1.191 4.530 1.00 29.43 205 LEU A C 1
ATOM 1043 O O . LEU A 1 130 ? 23.606 -0.887 4.991 1.00 28.11 205 LEU A O 1
ATOM 1048 N N . ASP A 1 131 ? 22.327 -1.631 3.290 1.00 27.91 206 ASP A N 1
ATOM 1049 C CA . ASP A 1 131 ? 23.452 -1.811 2.381 1.00 27.74 206 ASP A CA 1
ATOM 1050 C C . ASP A 1 131 ? 23.001 -1.381 0.986 1.00 29.42 206 ASP A C 1
ATOM 1051 O O . ASP A 1 131 ? 21.891 -1.699 0.567 1.00 29.83 206 ASP A O 1
ATOM 1056 N N . ASN A 1 132 ? 23.847 -0.638 0.280 1.00 27.26 207 ASN A N 1
ATOM 1057 C CA . ASN A 1 132 ? 23.503 -0.156 -1.056 1.00 31.18 207 ASN A CA 1
ATOM 1058 C C . ASN A 1 132 ? 23.511 -1.258 -2.119 1.00 33.76 207 ASN A C 1
ATOM 1059 O O . ASN A 1 132 ? 23.019 -1.044 -3.221 1.00 32.98 207 ASN A O 1
ATOM 1064 N N . SER A 1 133 ? 24.118 -2.401 -1.821 1.00 34.41 208 SER A N 1
ATOM 1065 C CA . SER A 1 133 ? 24.179 -3.488 -2.791 1.00 37.59 208 SER A CA 1
ATOM 1066 C C . SER A 1 133 ? 23.343 -4.704 -2.392 1.00 37.68 208 SER A C 1
ATOM 1067 O O . SER A 1 133 ? 23.648 -5.400 -1.428 1.00 36.59 208 SER A O 1
ATOM 1070 N N . PRO A 1 134 ? 22.254 -4.972 -3.133 1.00 36.63 209 PRO A N 1
ATOM 1071 C CA . PRO A 1 134 ? 21.385 -6.115 -2.834 1.00 34.41 209 PRO A CA 1
ATOM 1072 C C . PRO A 1 134 ? 22.142 -7.437 -2.702 1.00 33.22 209 PRO A C 1
ATOM 1073 O O . PRO A 1 134 ? 21.742 -8.319 -1.946 1.00 32.87 209 PRO A O 1
ATOM 1077 N N . ALA A 1 135 ? 23.239 -7.574 -3.438 1.00 32.01 210 ALA A N 1
ATOM 1078 C CA . ALA A 1 135 ? 24.028 -8.797 -3.378 1.00 31.53 210 ALA A CA 1
ATOM 1079 C C . ALA A 1 135 ? 24.596 -9.044 -1.981 1.00 32.05 210 ALA A C 1
ATOM 1080 O O . ALA A 1 135 ? 24.894 -10.184 -1.611 1.00 32.18 210 ALA A O 1
ATOM 1082 N N . SER A 1 136 ? 24.750 -7.974 -1.206 1.00 30.65 211 SER A N 1
ATOM 1083 C CA . SER A 1 136 ? 25.299 -8.077 0.143 1.00 31.85 211 SER A CA 1
ATOM 1084 C C . SER A 1 136 ? 24.427 -8.893 1.089 1.00 31.57 211 SER A C 1
ATOM 1085 O O . SER A 1 136 ? 24.932 -9.518 2.017 1.00 31.14 211 SER A O 1
ATOM 1088 N N . TYR A 1 137 ? 23.118 -8.883 0.862 1.00 31.78 212 TYR A N 1
ATOM 1089 C CA . TYR A 1 137 ? 22.213 -9.618 1.737 1.00 32.36 212 TYR A CA 1
ATOM 1090 C C . TYR A 1 137 ? 21.352 -10.684 1.051 1.00 33.11 212 TYR A C 1
ATOM 1091 O O . TYR A 1 137 ? 20.237 -10.978 1.491 1.00 32.32 212 TYR A O 1
ATOM 1100 N N . VAL A 1 138 ? 21.874 -11.275 -0.020 1.00 34.20 213 VAL A N 1
ATOM 1101 C CA . VAL A 1 138 ? 21.141 -12.315 -0.749 1.00 35.43 213 VAL A CA 1
ATOM 1102 C C . VAL A 1 138 ? 20.598 -13.393 0.190 1.00 35.48 213 VAL A C 1
ATOM 1103 O O . VAL A 1 138 ? 19.537 -13.959 -0.070 1.00 36.75 213 VAL A O 1
ATOM 1107 N N . PHE A 1 139 ? 21.312 -13.657 1.287 1.00 35.61 214 PHE A N 1
ATOM 1108 C CA . PHE A 1 139 ? 20.877 -14.661 2.258 1.00 35.46 214 PHE A CA 1
ATOM 1109 C C . PHE A 1 139 ? 19.746 -14.183 3.178 1.00 36.57 214 PHE A C 1
ATOM 1110 O O . PHE A 1 139 ? 19.110 -14.997 3.853 1.00 36.64 214 PHE A O 1
ATOM 1118 N N . HIS A 1 140 ? 19.500 -12.877 3.223 1.00 35.36 215 HIS A N 1
ATOM 1119 C CA . HIS A 1 140 ? 18.467 -12.331 4.103 1.00 35.85 215 HIS A CA 1
ATOM 1120 C C . HIS A 1 140 ? 17.768 -11.122 3.491 1.00 38.82 215 HIS A C 1
ATOM 1121 O O . HIS A 1 140 ? 17.747 -10.035 4.083 1.00 38.11 215 HIS A O 1
ATOM 1128 N N . PRO A 1 141 ? 17.155 -11.301 2.311 1.00 39.63 216 PRO A N 1
ATOM 1129 C CA . PRO A 1 141 ? 16.459 -10.216 1.619 1.00 40.31 216 PRO A CA 1
ATOM 1130 C C . PRO A 1 141 ? 15.315 -9.549 2.378 1.00 41.93 216 PRO A C 1
ATOM 1131 O O . PRO A 1 141 ? 14.901 -8.452 2.019 1.00 40.56 216 PRO A O 1
ATOM 1135 N N . ASP A 1 142 ? 14.808 -10.199 3.421 1.00 43.58 217 ASP A N 1
ATOM 1136 C CA . ASP A 1 142 ? 13.702 -9.625 4.184 1.00 45.66 217 ASP A CA 1
ATOM 1137 C C . ASP A 1 142 ? 14.094 -8.947 5.492 1.00 45.42 217 ASP A C 1
ATOM 1138 O O . ASP A 1 142 ? 13.265 -8.771 6.386 1.00 45.09 217 ASP A O 1
ATOM 1143 N N . ASN A 1 143 ? 15.366 -8.582 5.601 1.00 45.38 218 ASN A N 1
ATOM 1144 C CA . ASN A 1 143 ? 15.871 -7.878 6.775 1.00 43.44 218 ASN A CA 1
ATOM 1145 C C . ASN A 1 143 ? 16.450 -6.584 6.243 1.00 41.56 218 ASN A C 1
ATOM 1146 O O . ASN A 1 143 ? 16.831 -5.695 6.997 1.00 43.23 218 ASN A O 1
ATOM 1151 N N . ALA A 1 144 ? 16.484 -6.491 4.920 1.00 40.05 219 ALA A N 1
ATOM 1152 C CA . ALA A 1 144 ? 17.055 -5.350 4.229 1.00 40.45 219 ALA A CA 1
ATOM 1153 C C . ALA A 1 144 ? 16.191 -4.110 4.074 1.00 41.57 219 ALA A C 1
ATOM 1154 O O . ALA A 1 144 ? 15.015 -4.178 3.706 1.00 40.52 219 ALA A O 1
ATOM 1156 N N . VAL A 1 145 ? 16.810 -2.970 4.355 1.00 40.59 220 VAL A N 1
ATOM 1157 C CA . VAL A 1 145 ? 16.187 -1.668 4.202 1.00 41.99 220 VAL A CA 1
ATOM 1158 C C . VAL A 1 145 ? 17.016 -1.091 3.056 1.00 45.37 220 VAL A C 1
ATOM 1159 O O . VAL A 1 145 ? 18.133 -0.616 3.262 1.00 46.08 220 VAL A O 1
ATOM 1163 N N . PRO A 1 146 ? 16.484 -1.139 1.828 1.00 46.94 221 PRO A N 1
ATOM 1164 C CA . PRO A 1 146 ? 17.186 -0.630 0.650 1.00 45.70 221 PRO A CA 1
ATOM 1165 C C . PRO A 1 146 ? 17.586 0.840 0.706 1.00 44.60 221 PRO A C 1
ATOM 1166 O O . PRO A 1 146 ? 16.894 1.662 1.301 1.00 43.29 221 PRO A O 1
ATOM 1170 N N . VAL A 1 147 ? 18.715 1.148 0.075 1.00 40.85 222 VAL A N 1
ATOM 1171 C CA . VAL A 1 147 ? 19.239 2.507 0.002 1.00 36.89 222 VAL A CA 1
ATOM 1172 C C . VAL A 1 147 ? 20.067 2.601 -1.274 1.00 35.89 222 VAL A C 1
ATOM 1173 O O . VAL A 1 147 ? 20.814 1.676 -1.610 1.00 35.15 222 VAL A O 1
ATOM 1177 N N . ALA A 1 148 ? 19.929 3.707 -1.994 1.00 35.48 223 ALA A N 1
ATOM 1178 C CA . ALA A 1 148 ? 20.650 3.888 -3.252 1.00 34.95 223 ALA A CA 1
ATOM 1179 C C . ALA A 1 148 ? 22.151 4.125 -3.072 1.00 34.78 223 ALA A C 1
ATOM 1180 O O . ALA A 1 148 ? 22.579 4.734 -2.089 1.00 34.44 223 ALA A O 1
ATOM 1182 N N . SER A 1 149 ? 22.944 3.657 -4.033 1.00 33.51 224 SER A N 1
ATOM 1183 C CA . SER A 1 149 ? 24.390 3.843 -3.971 1.00 34.29 224 SER A CA 1
ATOM 1184 C C . SER A 1 149 ? 24.707 5.315 -4.154 1.00 34.55 224 SER A C 1
ATOM 1185 O O . SER A 1 149 ? 24.199 5.947 -5.077 1.00 34.65 224 SER A O 1
ATOM 1188 N N . TRP A 1 150 ? 25.534 5.860 -3.264 1.00 33.81 225 TRP A N 1
ATOM 1189 C CA . TRP A 1 150 ? 25.916 7.265 -3.343 1.00 34.02 225 TRP A CA 1
ATOM 1190 C C . TRP A 1 150 ? 27.368 7.395 -3.784 1.00 35.14 225 TRP A C 1
ATOM 1191 O O . TRP A 1 150 ? 28.223 6.591 -3.404 1.00 34.03 225 TRP A O 1
ATOM 1202 N N . PHE A 1 151 ? 27.663 8.432 -4.561 1.00 37.01 226 PHE A N 1
ATOM 1203 C CA . PHE A 1 151 ? 29.024 8.641 -5.025 1.00 39.63 226 PHE A CA 1
ATOM 1204 C C . PHE A 1 151 ? 29.529 10.050 -4.766 1.00 42.45 226 PHE A C 1
ATOM 1205 O O . PHE A 1 151 ? 30.587 10.227 -4.155 1.00 42.63 226 PHE A O 1
ATOM 1213 N N . ASP A 1 152 ? 28.779 11.053 -5.212 1.00 45.00 227 ASP A N 1
ATOM 1214 C CA . ASP A 1 152 ? 29.199 12.434 -5.008 1.00 48.11 227 ASP A CA 1
ATOM 1215 C C . ASP A 1 152 ? 28.066 13.453 -5.073 1.00 47.91 227 ASP A C 1
ATOM 1216 O O . ASP A 1 152 ? 28.313 14.654 -4.968 1.00 46.89 227 ASP A O 1
ATOM 1221 N N . ASN A 1 153 ? 26.833 12.983 -5.241 1.00 46.64 228 ASN A N 1
ATOM 1222 C CA . ASN A 1 153 ? 25.689 13.888 -5.321 1.00 45.25 228 ASN A CA 1
ATOM 1223 C C . ASN A 1 153 ? 25.423 14.579 -3.990 1.00 45.17 228 ASN A C 1
ATOM 1224 O O . ASN A 1 153 ? 24.759 14.026 -3.110 1.00 43.05 228 ASN A O 1
ATOM 1229 N N . MET A 1 154 ? 25.930 15.799 -3.851 1.00 45.77 229 MET A N 1
ATOM 1230 C CA . MET A 1 154 ? 25.761 16.548 -2.614 1.00 46.68 229 MET A CA 1
ATOM 1231 C C . MET A 1 154 ? 24.332 17.007 -2.343 1.00 46.85 229 MET A C 1
ATOM 1232 O O . MET A 1 154 ? 24.069 17.646 -1.324 1.00 47.73 229 MET A O 1
ATOM 1237 N N . SER A 1 155 ? 23.413 16.678 -3.246 1.00 47.29 230 SER A N 1
ATOM 1238 C CA . SER A 1 155 ? 22.017 17.053 -3.073 1.00 47.86 230 SER A CA 1
ATOM 1239 C C . SER A 1 155 ? 21.234 15.884 -2.502 1.00 47.64 230 SER A C 1
ATOM 1240 O O . SER A 1 155 ? 20.021 15.974 -2.292 1.00 47.59 230 SER A O 1
ATOM 1243 N N . ASP A 1 156 ? 21.937 14.786 -2.248 1.00 45.53 231 ASP A N 1
ATOM 1244 C CA . ASP A 1 156 ? 21.321 13.582 -1.706 1.00 44.17 231 ASP A CA 1
ATOM 1245 C C . ASP A 1 156 ? 20.711 13.820 -0.330 1.00 44.03 231 ASP A C 1
ATOM 1246 O O . ASP A 1 156 ? 21.248 14.581 0.478 1.00 42.23 231 ASP A O 1
ATOM 1251 N N . THR A 1 157 ? 19.583 13.167 -0.071 1.00 43.94 232 THR A N 1
ATOM 1252 C CA . THR A 1 157 ? 18.895 13.308 1.208 1.00 44.35 232 THR A CA 1
ATOM 1253 C C . THR A 1 157 ? 18.360 11.963 1.697 1.00 44.77 232 THR A C 1
ATOM 1254 O O . THR A 1 157 ? 17.528 11.903 2.602 1.00 43.73 232 THR A O 1
ATOM 1258 N N . GLU A 1 158 ? 18.864 10.890 1.097 1.00 44.57 233 GLU A N 1
ATOM 1259 C CA . GLU A 1 158 ? 18.470 9.532 1.444 1.00 43.96 233 GLU A CA 1
ATOM 1260 C C . GLU A 1 158 ? 18.558 9.228 2.939 1.00 41.43 233 GLU A C 1
ATOM 1261 O O . GLU A 1 158 ? 17.582 8.792 3.555 1.00 39.45 233 GLU A O 1
ATOM 1267 N N . LEU A 1 159 ? 19.733 9.449 3.517 1.00 38.52 234 LEU A N 1
ATOM 1268 C CA . LEU A 1 159 ? 19.937 9.165 4.932 1.00 37.03 234 LEU A CA 1
ATOM 1269 C C . LEU A 1 159 ? 18.982 9.959 5.815 1.00 37.81 234 LEU A C 1
ATOM 1270 O O . LEU A 1 159 ? 18.449 9.443 6.788 1.00 37.47 234 LEU A O 1
ATOM 1275 N N . HIS A 1 160 ? 18.771 11.219 5.469 1.00 39.96 235 HIS A N 1
ATOM 1276 C CA . HIS A 1 160 ? 17.865 12.087 6.212 1.00 42.19 235 HIS A CA 1
ATOM 1277 C C . HIS A 1 160 ? 16.435 11.560 6.110 1.00 42.65 235 HIS A C 1
ATOM 1278 O O . HIS A 1 160 ? 15.719 11.466 7.103 1.00 42.66 235 HIS A O 1
ATOM 1285 N N . ASP A 1 161 ? 16.014 11.284 4.877 1.00 42.09 236 ASP A N 1
ATOM 1286 C CA . ASP A 1 161 ? 14.654 10.828 4.608 1.00 43.27 236 ASP A CA 1
ATOM 1287 C C . ASP A 1 161 ? 14.340 9.452 5.173 1.00 42.89 236 ASP A C 1
ATOM 1288 O O . ASP A 1 161 ? 13.170 9.091 5.315 1.00 42.82 236 ASP A O 1
ATOM 1293 N N . LEU A 1 162 ? 15.374 8.681 5.499 1.00 41.48 237 LEU A N 1
ATOM 1294 C CA . LEU A 1 162 ? 15.175 7.341 6.036 1.00 39.13 237 LEU A CA 1
ATOM 1295 C C . LEU A 1 162 ? 14.914 7.291 7.533 1.00 39.15 237 LEU A C 1
ATOM 1296 O O . LEU A 1 162 ? 14.342 6.322 8.031 1.00 37.69 237 LEU A O 1
ATOM 1301 N N . LEU A 1 163 ? 15.324 8.330 8.254 1.00 38.94 238 LEU A N 1
ATOM 1302 C CA . LEU A 1 163 ? 15.160 8.353 9.708 1.00 39.77 238 LEU A CA 1
ATOM 1303 C C . LEU A 1 163 ? 13.744 8.108 10.228 1.00 40.83 238 LEU A C 1
ATOM 1304 O O . LEU A 1 163 ? 13.548 7.322 11.157 1.00 40.09 238 LEU A O 1
ATOM 1309 N N . PRO A 1 164 ? 12.735 8.774 9.644 1.00 43.18 239 PRO A N 1
ATOM 1310 C CA . PRO A 1 164 ? 11.384 8.526 10.157 1.00 43.62 239 PRO A CA 1
ATOM 1311 C C . PRO A 1 164 ? 11.024 7.046 10.071 1.00 44.14 239 PRO A C 1
ATOM 1312 O O . PRO A 1 164 ? 10.408 6.492 10.981 1.00 44.04 239 PRO A O 1
ATOM 1316 N N . PHE A 1 165 ? 11.451 6.403 8.987 1.00 43.89 240 PHE A N 1
ATOM 1317 C CA . PHE A 1 165 ? 11.183 4.984 8.770 1.00 42.73 240 PHE A CA 1
ATOM 1318 C C . PHE A 1 165 ? 11.821 4.150 9.879 1.00 41.65 240 PHE A C 1
ATOM 1319 O O . PHE A 1 165 ? 11.166 3.306 10.495 1.00 39.65 240 PHE A O 1
ATOM 1327 N N . PHE A 1 166 ? 13.110 4.383 10.122 1.00 38.88 241 PHE A N 1
ATOM 1328 C CA . PHE A 1 166 ? 13.838 3.659 11.162 1.00 38.01 241 PHE A CA 1
ATOM 1329 C C . PHE A 1 166 ? 13.222 3.980 12.510 1.00 39.69 241 PHE A C 1
ATOM 1330 O O . PHE A 1 166 ? 13.163 3.137 13.400 1.00 36.97 241 PHE A O 1
ATOM 1338 N N . GLU A 1 167 ? 12.775 5.222 12.647 1.00 43.30 242 GLU A N 1
ATOM 1339 C CA . GLU A 1 167 ? 12.157 5.694 13.873 1.00 47.73 242 GLU A CA 1
ATOM 1340 C C . GLU A 1 167 ? 11.009 4.764 14.267 1.00 48.19 242 GLU A C 1
ATOM 1341 O O . GLU A 1 167 ? 10.899 4.360 15.422 1.00 46.87 242 GLU A O 1
ATOM 1347 N N . GLN A 1 168 ? 10.165 4.409 13.304 1.00 48.45 243 GLN A N 1
ATOM 1348 C CA . GLN A 1 168 ? 9.028 3.541 13.602 1.00 48.67 243 GLN A CA 1
ATOM 1349 C C . GLN A 1 168 ? 9.408 2.068 13.705 1.00 46.30 243 GLN A C 1
ATOM 1350 O O . GLN A 1 168 ? 8.772 1.315 14.434 1.00 44.72 243 GLN A O 1
ATOM 1356 N N . LEU A 1 169 ? 10.447 1.656 12.984 1.00 43.53 244 LEU A N 1
ATOM 1357 C CA . LEU A 1 169 ? 10.892 0.268 13.046 1.00 40.67 244 LEU A CA 1
ATOM 1358 C C . LEU A 1 169 ? 11.473 -0.045 14.418 1.00 40.29 244 LEU A C 1
ATOM 1359 O O . LEU A 1 169 ? 11.341 -1.162 14.917 1.00 37.27 244 LEU A O 1
ATOM 1364 N N . SER A 1 170 ? 12.133 0.943 15.017 1.00 41.18 245 SER A N 1
ATOM 1365 C CA . SER A 1 170 ? 12.744 0.761 16.326 1.00 42.58 245 SER A CA 1
ATOM 1366 C C . SER A 1 170 ? 11.716 0.392 17.384 1.00 44.82 245 SER A C 1
ATOM 1367 O O . SER A 1 170 ? 12.073 -0.034 18.482 1.00 46.35 245 SER A O 1
ATOM 1370 N N . ARG A 1 171 ? 10.442 0.537 17.035 1.00 48.79 246 ARG A N 1
ATOM 1371 C CA . ARG A 1 171 ? 9.352 0.236 17.953 1.00 52.50 246 ARG A CA 1
ATOM 1372 C C . ARG A 1 171 ? 8.731 -1.150 17.774 1.00 51.44 246 ARG A C 1
ATOM 1373 O O . ARG A 1 171 ? 8.223 -1.729 18.742 1.00 52.19 246 ARG A O 1
ATOM 1381 N N . VAL A 1 172 ? 8.770 -1.685 16.554 1.00 49.25 247 VAL A N 1
ATOM 1382 C CA . VAL A 1 172 ? 8.173 -2.996 16.296 1.00 46.90 247 VAL A CA 1
ATOM 1383 C C . VAL A 1 172 ? 8.901 -4.124 17.019 1.00 48.50 247 VAL A C 1
ATOM 1384 O O . VAL A 1 172 ? 10.065 -3.978 17.402 1.00 44.53 247 VAL A O 1
ATOM 1388 N N . ASP A 1 173 ? 8.209 -5.246 17.199 1.00 49.07 248 ASP A N 1
ATOM 1389 C CA . ASP A 1 173 ? 8.791 -6.403 17.871 1.00 50.15 248 ASP A CA 1
ATOM 1390 C C . ASP A 1 173 ? 9.418 -7.349 16.853 1.00 48.74 248 ASP A C 1
ATOM 1391 O O . ASP A 1 173 ? 10.358 -8.082 17.167 1.00 46.33 248 ASP A O 1
ATOM 1396 N N . ASP A 1 174 ? 8.891 -7.313 15.634 1.00 47.46 249 ASP A N 1
ATOM 1397 C CA . ASP A 1 174 ? 9.359 -8.161 14.543 1.00 44.94 249 ASP A CA 1
ATOM 1398 C C . ASP A 1 174 ? 9.458 -7.323 13.275 1.00 43.06 249 ASP A C 1
ATOM 1399 O O . ASP A 1 174 ? 8.444 -6.861 12.749 1.00 42.24 249 ASP A O 1
ATOM 1404 N N . VAL A 1 175 ? 10.676 -7.129 12.775 1.00 41.79 250 VAL A N 1
ATOM 1405 C CA . VAL A 1 175 ? 10.874 -6.326 11.575 1.00 39.72 250 VAL A CA 1
ATOM 1406 C C . VAL A 1 175 ? 10.173 -6.924 10.354 1.00 39.83 250 VAL A C 1
ATOM 1407 O O . VAL A 1 175 ? 9.777 -6.200 9.437 1.00 40.05 250 VAL A O 1
ATOM 1411 N N . TYR A 1 176 ? 10.034 -8.246 10.346 1.00 41.67 251 TYR A N 1
ATOM 1412 C CA . TYR A 1 176 ? 9.377 -8.934 9.237 1.00 44.28 251 TYR A CA 1
ATOM 1413 C C . TYR A 1 176 ? 7.917 -8.489 9.115 1.00 46.69 251 TYR A C 1
ATOM 1414 O O . TYR A 1 176 ? 7.330 -8.541 8.032 1.00 47.98 251 TYR A O 1
ATOM 1423 N N . SER A 1 177 ? 7.338 -8.042 10.226 1.00 48.64 252 SER A N 1
ATOM 1424 C CA . SER A 1 177 ? 5.951 -7.593 10.229 1.00 50.70 252 SER A CA 1
ATOM 1425 C C . SER A 1 177 ? 5.771 -6.381 9.326 1.00 52.67 252 SER A C 1
ATOM 1426 O O . SER A 1 177 ? 4.677 -6.139 8.812 1.00 52.32 252 SER A O 1
ATOM 1429 N N . VAL A 1 178 ? 6.847 -5.623 9.129 1.00 53.14 253 VAL A N 1
ATOM 1430 C CA . VAL A 1 178 ? 6.798 -4.425 8.293 1.00 53.36 253 VAL A CA 1
ATOM 1431 C C . VAL A 1 178 ? 7.539 -4.619 6.973 1.00 55.48 253 VAL A C 1
ATOM 1432 O O . VAL A 1 178 ? 7.194 -4.005 5.961 1.00 53.43 253 VAL A O 1
ATOM 1436 N N . LEU A 1 179 ? 8.548 -5.484 6.982 1.00 57.42 254 LEU A N 1
ATOM 1437 C CA . LEU A 1 179 ? 9.336 -5.744 5.784 1.00 59.88 254 LEU A CA 1
ATOM 1438 C C . LEU A 1 179 ? 8.787 -6.912 4.969 1.00 64.18 254 LEU A C 1
ATOM 1439 O O . LEU A 1 179 ? 9.302 -7.220 3.895 1.00 65.27 254 LEU A O 1
ATOM 1444 N N . ARG A 1 180 ? 7.741 -7.551 5.488 1.00 70.96 255 ARG A N 1
ATOM 1445 C CA . ARG A 1 180 ? 7.108 -8.694 4.828 1.00 78.37 255 ARG A CA 1
ATOM 1446 C C . ARG A 1 180 ? 8.020 -9.914 4.791 1.00 81.11 255 ARG A C 1
ATOM 1447 O O . ARG A 1 180 ? 9.078 -9.891 4.163 1.00 80.50 255 ARG A O 1
ATOM 1455 N N . GLN A 1 181 ? 7.595 -10.980 5.462 1.00 84.07 256 GLN A N 1
ATOM 1456 C CA . GLN A 1 181 ? 8.360 -12.223 5.512 1.00 83.91 256 GLN A CA 1
ATOM 1457 C C . GLN A 1 181 ? 7.640 -13.268 6.366 1.00 84.30 256 GLN A C 1
ATOM 1458 O O . GLN A 1 181 ? 7.401 -14.385 5.852 1.00 81.27 256 GLN A O 1
ATOM 1465 N N . GLN B 1 2 ? 48.268 -7.512 -27.450 1.00 50.82 77 GLN B N 1
ATOM 1466 C CA . GLN B 1 2 ? 49.014 -7.479 -26.151 1.00 49.04 77 GLN B CA 1
ATOM 1467 C C . GLN B 1 2 ? 49.490 -6.071 -25.791 1.00 43.46 77 GLN B C 1
ATOM 1468 O O . GLN B 1 2 ? 50.500 -5.613 -26.317 1.00 41.02 77 GLN B O 1
ATOM 1474 N N . TYR B 1 3 ? 48.759 -5.383 -24.919 1.00 37.40 78 TYR B N 1
ATOM 1475 C CA . TYR B 1 3 ? 49.173 -4.038 -24.520 1.00 31.33 78 TYR B CA 1
ATOM 1476 C C . TYR B 1 3 ? 50.457 -4.097 -23.697 1.00 28.36 78 TYR B C 1
ATOM 1477 O O . TYR B 1 3 ? 50.756 -5.107 -23.054 1.00 27.00 78 TYR B O 1
ATOM 1486 N N . LEU B 1 4 ? 51.205 -3.001 -23.721 1.00 25.79 79 LEU B N 1
ATOM 1487 C CA . LEU B 1 4 ? 52.468 -2.916 -23.004 1.00 25.99 79 LEU B CA 1
ATOM 1488 C C . LEU B 1 4 ? 52.311 -3.035 -21.495 1.00 25.91 79 LEU B C 1
ATOM 1489 O O . LEU B 1 4 ? 53.210 -3.506 -20.811 1.00 25.72 79 LEU B O 1
ATOM 1494 N N . LEU B 1 5 ? 51.172 -2.592 -20.975 1.00 26.64 80 LEU B N 1
ATOM 1495 C CA . LEU B 1 5 ? 50.923 -2.654 -19.540 1.00 29.31 80 LEU B CA 1
ATOM 1496 C C . LEU B 1 5 ? 49.788 -3.605 -19.212 1.00 30.78 80 LEU B C 1
ATOM 1497 O O . LEU B 1 5 ? 48.886 -3.814 -20.020 1.00 30.38 80 LEU B O 1
ATOM 1502 N N . PRO B 1 6 ? 49.849 -4.245 -18.033 1.00 32.49 81 PRO B N 1
ATOM 1503 C CA . PRO B 1 6 ? 48.786 -5.165 -17.627 1.00 34.14 81 PRO B CA 1
ATOM 1504 C C . PRO B 1 6 ? 47.630 -4.272 -17.177 1.00 36.11 81 PRO B C 1
ATOM 1505 O O . PRO B 1 6 ? 47.731 -3.046 -17.262 1.00 31.89 81 PRO B O 1
ATOM 1509 N N . GLU B 1 7 ? 46.536 -4.855 -16.710 1.00 36.95 82 GLU B N 1
ATOM 1510 C CA . GLU B 1 7 ? 45.432 -4.028 -16.254 1.00 37.22 82 GLU B CA 1
ATOM 1511 C C . GLU B 1 7 ? 45.883 -3.298 -14.996 1.00 33.87 82 GLU B C 1
ATOM 1512 O O . GLU B 1 7 ? 46.682 -3.819 -14.223 1.00 31.31 82 GLU B O 1
ATOM 1518 N N . ALA B 1 8 ? 45.391 -2.080 -14.813 1.00 31.15 83 ALA B N 1
ATOM 1519 C CA . ALA B 1 8 ? 45.774 -1.284 -13.655 1.00 28.20 83 ALA B CA 1
ATOM 1520 C C . ALA B 1 8 ? 45.290 -1.932 -12.366 1.00 28.33 83 ALA B C 1
ATOM 1521 O O . ALA B 1 8 ? 44.187 -2.476 -12.312 1.00 26.68 83 ALA B O 1
ATOM 1523 N N . LYS B 1 9 ? 46.129 -1.881 -11.337 1.00 28.50 84 LYS B N 1
ATOM 1524 C CA . LYS B 1 9 ? 45.777 -2.421 -10.029 1.00 29.39 84 LYS B CA 1
ATOM 1525 C C . LYS B 1 9 ? 44.605 -1.595 -9.504 1.00 29.41 84 LYS B C 1
ATOM 1526 O O . LYS B 1 9 ? 44.431 -0.441 -9.897 1.00 26.78 84 LYS B O 1
ATOM 1532 N N . ALA B 1 10 ? 43.798 -2.188 -8.630 1.00 27.90 85 ALA B N 1
ATOM 1533 C CA . ALA B 1 10 ? 42.640 -1.503 -8.066 1.00 28.53 85 ALA B CA 1
ATOM 1534 C C . ALA B 1 10 ? 42.961 -0.113 -7.522 1.00 27.98 85 ALA B C 1
ATOM 1535 O O . ALA B 1 10 ? 42.217 0.838 -7.758 1.00 28.80 85 ALA B O 1
ATOM 1537 N N . GLN B 1 11 ? 44.074 0.006 -6.810 1.00 27.79 86 GLN B N 1
ATOM 1538 C CA . GLN B 1 11 ? 44.463 1.295 -6.233 1.00 29.24 86 GLN B CA 1
ATOM 1539 C C . GLN B 1 11 ? 44.977 2.304 -7.271 1.00 30.24 86 GLN B C 1
ATOM 1540 O O . GLN B 1 11 ? 45.278 3.444 -6.930 1.00 29.61 86 GLN B O 1
ATOM 1546 N N . ASP B 1 12 ? 45.049 1.902 -8.543 1.00 27.28 87 ASP B N 1
ATOM 1547 C CA . ASP B 1 12 ? 45.527 2.798 -9.604 1.00 28.43 87 ASP B CA 1
ATOM 1548 C C . ASP B 1 12 ? 44.506 3.040 -10.725 1.00 29.98 87 ASP B C 1
ATOM 1549 O O . ASP B 1 12 ? 44.622 4.009 -11.477 1.00 27.34 87 ASP B O 1
ATOM 1554 N N . SER B 1 13 ? 43.516 2.158 -10.834 1.00 31.78 88 SER B N 1
ATOM 1555 C CA . SER B 1 13 ? 42.502 2.229 -11.887 1.00 32.88 88 SER B CA 1
ATOM 1556 C C . SER B 1 13 ? 41.845 3.579 -12.173 1.00 32.64 88 SER B C 1
ATOM 1557 O O . SER B 1 13 ? 41.682 3.948 -13.333 1.00 33.11 88 SER B O 1
ATOM 1560 N N . ASP B 1 14 ? 41.476 4.313 -11.131 1.00 30.69 89 ASP B N 1
ATOM 1561 C CA . ASP B 1 14 ? 40.814 5.592 -11.341 1.00 29.07 89 ASP B CA 1
ATOM 1562 C C . ASP B 1 14 ? 41.742 6.782 -11.529 1.00 26.71 89 ASP B C 1
ATOM 1563 O O . ASP B 1 14 ? 41.273 7.882 -11.798 1.00 23.70 89 ASP B O 1
ATOM 1568 N N . LYS B 1 15 ? 43.049 6.554 -11.428 1.00 23.58 90 LYS B N 1
ATOM 1569 C CA . LYS B 1 15 ? 44.018 7.631 -11.587 1.00 21.69 90 LYS B CA 1
ATOM 1570 C C . LYS B 1 15 ? 44.508 7.813 -13.023 1.00 21.66 90 LYS B C 1
ATOM 1571 O O . LYS B 1 15 ? 44.452 6.885 -13.847 1.00 19.74 90 LYS B O 1
ATOM 1577 N N . ILE B 1 16 ? 44.987 9.020 -13.323 1.00 19.65 91 ILE B N 1
ATOM 1578 C CA . ILE B 1 16 ? 45.548 9.307 -14.645 1.00 18.65 91 ILE B CA 1
ATOM 1579 C C . ILE B 1 16 ? 46.908 8.602 -14.707 1.00 19.86 91 ILE B C 1
ATOM 1580 O O . ILE B 1 16 ? 47.617 8.520 -13.707 1.00 20.78 91 ILE B O 1
ATOM 1585 N N . CYS B 1 17 ? 47.255 8.072 -15.872 1.00 18.70 92 CYS B N 1
ATOM 1586 C CA . CYS B 1 17 ? 48.521 7.398 -16.062 1.00 19.49 92 CYS B CA 1
ATOM 1587 C C . CYS B 1 17 ? 49.541 8.367 -16.637 1.00 18.47 92 CYS B C 1
ATOM 1588 O O . CYS B 1 17 ? 49.273 9.032 -17.648 1.00 18.98 92 CYS B O 1
ATOM 1591 N N . VAL B 1 18 ? 50.696 8.474 -15.991 1.00 18.99 93 VAL B N 1
ATOM 1592 C CA . VAL B 1 18 ? 51.739 9.357 -16.511 1.00 17.89 93 VAL B CA 1
ATOM 1593 C C . VAL B 1 18 ? 52.975 8.551 -16.863 1.00 19.49 93 VAL B C 1
ATOM 1594 O O . VAL B 1 18 ? 53.500 7.787 -16.043 1.00 17.99 93 VAL B O 1
ATOM 1598 N N . VAL B 1 19 ? 53.408 8.690 -18.106 1.00 18.59 94 VAL B N 1
ATOM 1599 C CA . VAL B 1 19 ? 54.603 8.012 -18.584 1.00 18.48 94 VAL B CA 1
ATOM 1600 C C . VAL B 1 19 ? 55.742 8.995 -18.337 1.00 19.04 94 VAL B C 1
ATOM 1601 O O . VAL B 1 19 ? 55.699 10.143 -18.788 1.00 18.73 94 VAL B O 1
ATOM 1605 N N . ILE B 1 20 ? 56.756 8.543 -17.594 1.00 17.90 95 ILE B N 1
ATOM 1606 C CA . ILE B 1 20 ? 57.884 9.395 -17.248 1.00 17.26 95 ILE B CA 1
ATOM 1607 C C . ILE B 1 20 ? 59.185 8.853 -17.832 1.00 17.37 95 ILE B C 1
ATOM 1608 O O . ILE B 1 20 ? 59.512 7.684 -17.659 1.00 16.89 95 ILE B O 1
ATOM 1613 N N . ASN B 1 21 ? 59.918 9.727 -18.511 1.00 18.65 96 ASN B N 1
ATOM 1614 C CA . ASN B 1 21 ? 61.192 9.402 -19.116 1.00 18.29 96 ASN B CA 1
ATOM 1615 C C . ASN B 1 21 ? 62.310 9.428 -18.071 1.00 20.23 96 ASN B C 1
ATOM 1616 O O . ASN B 1 21 ? 62.141 9.985 -16.997 1.00 16.05 96 ASN B O 1
ATOM 1621 N N . LEU B 1 22 ? 63.461 8.838 -18.397 1.00 18.98 97 LEU B N 1
ATOM 1622 C CA . LEU B 1 22 ? 64.570 8.790 -17.440 1.00 19.61 97 LEU B CA 1
ATOM 1623 C C . LEU B 1 22 ? 65.721 9.759 -17.701 1.00 19.17 97 LEU B C 1
ATOM 1624 O O . LEU B 1 22 ? 65.885 10.763 -16.994 1.00 17.35 97 LEU B O 1
ATOM 1629 N N . ASP B 1 23 ? 66.521 9.462 -18.723 1.00 20.92 98 ASP B N 1
ATOM 1630 C CA . ASP B 1 23 ? 67.691 10.292 -19.018 1.00 21.28 98 ASP B CA 1
ATOM 1631 C C . ASP B 1 23 ? 67.374 11.691 -19.506 1.00 22.03 98 ASP B C 1
ATOM 1632 O O . ASP B 1 23 ? 66.566 11.879 -20.415 1.00 17.72 98 ASP B O 1
ATOM 1637 N N . GLU B 1 24 ? 68.035 12.660 -18.881 1.00 20.53 99 GLU B N 1
ATOM 1638 C CA . GLU B 1 24 ? 67.878 14.075 -19.180 1.00 21.24 99 GLU B CA 1
ATOM 1639 C C . GLU B 1 24 ? 66.553 14.623 -18.659 1.00 21.24 99 GLU B C 1
ATOM 1640 O O . GLU B 1 24 ? 66.242 15.795 -18.835 1.00 19.91 99 GLU B O 1
ATOM 1646 N N . THR B 1 25 ? 65.766 13.763 -18.012 1.00 18.47 100 THR B N 1
ATOM 1647 C CA . THR B 1 25 ? 64.492 14.192 -17.429 1.00 17.88 100 THR B CA 1
ATOM 1648 C C . THR B 1 25 ? 64.595 14.086 -15.908 1.00 17.68 100 THR B C 1
ATOM 1649 O O . THR B 1 25 ? 64.364 15.058 -15.184 1.00 16.32 100 THR B O 1
ATOM 1653 N N . LEU B 1 26 ? 64.950 12.902 -15.413 1.00 16.90 101 LEU B N 1
ATOM 1654 C CA . LEU B 1 26 ? 65.084 12.708 -13.963 1.00 16.39 101 LEU B CA 1
ATOM 1655 C C . LEU B 1 26 ? 66.536 12.625 -13.495 1.00 17.44 101 LEU B C 1
ATOM 1656 O O . LEU B 1 26 ? 66.846 12.948 -12.342 1.00 16.96 101 LEU B O 1
ATOM 1661 N N . VAL B 1 27 ? 67.405 12.174 -14.388 1.00 16.25 102 VAL B N 1
ATOM 1662 C CA . VAL B 1 27 ? 68.823 12.020 -14.107 1.00 19.31 102 VAL B CA 1
ATOM 1663 C C . VAL B 1 27 ? 69.602 12.206 -15.397 1.00 20.56 102 VAL B C 1
ATOM 1664 O O . VAL B 1 27 ? 69.013 12.325 -16.479 1.00 20.19 102 VAL B O 1
ATOM 1668 N N . HIS B 1 28 ? 70.920 12.306 -15.264 1.00 19.46 103 HIS B N 1
ATOM 1669 C CA . HIS B 1 28 ? 71.786 12.376 -16.423 1.00 21.00 103 HIS B CA 1
ATOM 1670 C C . HIS B 1 28 ? 72.922 11.398 -16.151 1.00 21.13 103 HIS B C 1
ATOM 1671 O O . HIS B 1 28 ? 73.580 11.474 -15.107 1.00 19.79 103 HIS B O 1
ATOM 1678 N N . SER B 1 29 ? 73.132 10.478 -17.084 1.00 20.73 104 SER B N 1
ATOM 1679 C CA . SER B 1 29 ? 74.174 9.463 -16.927 1.00 22.71 104 SER B CA 1
ATOM 1680 C C . SER B 1 29 ? 75.203 9.534 -18.041 1.00 25.92 104 SER B C 1
ATOM 1681 O O . SER B 1 29 ? 74.886 9.892 -19.177 1.00 22.88 104 SER B O 1
ATOM 1684 N N . SER B 1 30 ? 76.446 9.232 -17.696 1.00 27.15 105 SER B N 1
ATOM 1685 C CA . SER B 1 30 ? 77.508 9.269 -18.682 1.00 28.57 105 SER B CA 1
ATOM 1686 C C . SER B 1 30 ? 78.594 8.260 -18.374 1.00 28.90 105 SER B C 1
ATOM 1687 O O . SER B 1 30 ? 78.727 7.783 -17.243 1.00 24.33 105 SER B O 1
ATOM 1690 N N . PHE B 1 31 ? 79.361 7.917 -19.402 1.00 28.06 106 PHE B N 1
ATOM 1691 C CA . PHE B 1 31 ? 80.452 6.979 -19.246 1.00 29.44 106 PHE B CA 1
ATOM 1692 C C . PHE B 1 31 ? 81.685 7.747 -18.838 1.00 29.85 106 PHE B C 1
ATOM 1693 O O . PHE B 1 31 ? 82.680 7.159 -18.412 1.00 29.13 106 PHE B O 1
ATOM 1701 N N . LYS B 1 32 ? 81.619 9.062 -18.978 1.00 30.87 107 LYS B N 1
ATOM 1702 C CA . LYS B 1 32 ? 82.729 9.909 -18.585 1.00 34.00 107 LYS B CA 1
ATOM 1703 C C . LYS B 1 32 ? 82.656 10.018 -17.060 1.00 30.95 107 LYS B C 1
ATOM 1704 O O . LYS B 1 32 ? 81.597 10.306 -16.488 1.00 30.23 107 LYS B O 1
ATOM 1710 N N . PRO B 1 33 ? 83.778 9.771 -16.381 1.00 28.09 108 PRO B N 1
ATOM 1711 C CA . PRO B 1 33 ? 83.847 9.831 -14.920 1.00 24.08 108 PRO B CA 1
ATOM 1712 C C . PRO B 1 33 ? 83.371 11.161 -14.358 1.00 23.86 108 PRO B C 1
ATOM 1713 O O . PRO B 1 33 ? 83.708 12.235 -14.876 1.00 21.94 108 PRO B O 1
ATOM 1717 N N . VAL B 1 34 ? 82.585 11.072 -13.294 1.00 20.26 109 VAL B N 1
ATOM 1718 C CA . VAL B 1 34 ? 82.034 12.236 -12.626 1.00 23.19 109 VAL B CA 1
ATOM 1719 C C . VAL B 1 34 ? 82.360 12.197 -11.137 1.00 22.76 109 VAL B C 1
ATOM 1720 O O . VAL B 1 34 ? 82.183 11.181 -10.485 1.00 20.39 109 VAL B O 1
ATOM 1724 N N . ASN B 1 35 ? 82.902 13.292 -10.618 1.00 22.71 110 ASN B N 1
ATOM 1725 C CA . ASN B 1 35 ? 83.205 13.366 -9.213 1.00 23.58 110 ASN B CA 1
ATOM 1726 C C . ASN B 1 35 ? 81.896 13.636 -8.453 1.00 23.69 110 ASN B C 1
ATOM 1727 O O . ASN B 1 35 ? 81.012 14.327 -8.956 1.00 24.31 110 ASN B O 1
ATOM 1732 N N . ASN B 1 36 ? 81.768 13.085 -7.255 1.00 23.95 111 ASN B N 1
ATOM 1733 C CA . ASN B 1 36 ? 80.581 13.255 -6.425 1.00 24.75 111 ASN B CA 1
ATOM 1734 C C . ASN B 1 36 ? 79.285 12.893 -7.171 1.00 23.94 111 ASN B C 1
ATOM 1735 O O . ASN B 1 36 ? 78.286 13.631 -7.143 1.00 20.93 111 ASN B O 1
ATOM 1740 N N . ALA B 1 37 ? 79.306 11.752 -7.854 1.00 21.32 112 ALA B N 1
ATOM 1741 C CA . ALA B 1 37 ? 78.126 11.289 -8.575 1.00 21.37 112 ALA B CA 1
ATOM 1742 C C . ALA B 1 37 ? 77.097 10.837 -7.546 1.00 21.03 112 ALA B C 1
ATOM 1743 O O . ALA B 1 37 ? 77.444 10.549 -6.397 1.00 19.29 112 ALA B O 1
ATOM 1745 N N . ASP B 1 38 ? 75.824 10.795 -7.926 1.00 18.05 113 ASP B N 1
ATOM 1746 C CA . ASP B 1 38 ? 74.824 10.311 -6.982 1.00 20.10 113 ASP B CA 1
ATOM 1747 C C . ASP B 1 38 ? 74.872 8.785 -6.892 1.00 21.92 113 ASP B C 1
ATOM 1748 O O . ASP B 1 38 ? 74.801 8.224 -5.791 1.00 18.45 113 ASP B O 1
ATOM 1753 N N . PHE B 1 39 ? 74.984 8.132 -8.051 1.00 20.83 114 PHE B N 1
ATOM 1754 C CA . PHE B 1 39 ? 75.066 6.677 -8.142 1.00 21.69 114 PHE B CA 1
ATOM 1755 C C . PHE B 1 39 ? 76.061 6.332 -9.244 1.00 20.22 114 PHE B C 1
ATOM 1756 O O . PHE B 1 39 ? 76.297 7.116 -10.179 1.00 19.02 114 PHE B O 1
ATOM 1764 N N . ILE B 1 40 ? 76.632 5.143 -9.140 1.00 20.00 115 ILE B N 1
ATOM 1765 C CA . ILE B 1 40 ? 77.528 4.637 -10.160 1.00 19.77 115 ILE B CA 1
ATOM 1766 C C . ILE B 1 40 ? 77.060 3.211 -10.366 1.00 21.77 115 ILE B C 1
ATOM 1767 O O . ILE B 1 40 ? 76.966 2.439 -9.416 1.00 20.19 115 ILE B O 1
ATOM 1772 N N . ILE B 1 41 ? 76.736 2.855 -11.604 1.00 20.08 116 ILE B N 1
ATOM 1773 C CA . ILE B 1 41 ? 76.272 1.501 -11.863 1.00 23.50 116 ILE B CA 1
ATOM 1774 C C . ILE B 1 41 ? 77.137 0.806 -12.906 1.00 24.03 116 ILE B C 1
ATOM 1775 O O . ILE B 1 41 ? 77.445 1.365 -13.948 1.00 22.26 116 ILE B O 1
ATOM 1780 N N . PRO B 1 42 ? 77.621 -0.401 -12.585 1.00 24.39 117 PRO B N 1
ATOM 1781 C CA . PRO B 1 42 ? 78.452 -1.163 -13.515 1.00 24.21 117 PRO B CA 1
ATOM 1782 C C . PRO B 1 42 ? 77.557 -1.823 -14.558 1.00 24.73 117 PRO B C 1
ATOM 1783 O O . PRO B 1 42 ? 76.609 -2.528 -14.214 1.00 23.63 117 PRO B O 1
ATOM 1787 N N . VAL B 1 43 ? 77.842 -1.558 -15.827 1.00 23.64 118 VAL B N 1
ATOM 1788 C CA . VAL B 1 43 ? 77.054 -2.129 -16.912 1.00 25.28 118 VAL B CA 1
ATOM 1789 C C . VAL B 1 43 ? 77.945 -2.961 -17.821 1.00 29.22 118 VAL B C 1
ATOM 1790 O O . VAL B 1 43 ? 78.943 -2.461 -18.349 1.00 25.87 118 VAL B O 1
ATOM 1794 N N . GLU B 1 44 ? 77.608 -4.239 -17.965 1.00 33.57 119 GLU B N 1
ATOM 1795 C CA . GLU B 1 44 ? 78.399 -5.129 -18.801 1.00 38.11 119 GLU B CA 1
ATOM 1796 C C . GLU B 1 44 ? 77.980 -5.058 -20.252 1.00 37.36 119 GLU B C 1
ATOM 1797 O O . GLU B 1 44 ? 76.815 -5.255 -20.585 1.00 37.75 119 GLU B O 1
ATOM 1803 N N . ILE B 1 45 ? 78.948 -4.756 -21.108 1.00 37.72 120 ILE B N 1
ATOM 1804 C CA . ILE B 1 45 ? 78.732 -4.676 -22.545 1.00 38.68 120 ILE B CA 1
ATOM 1805 C C . ILE B 1 45 ? 79.860 -5.463 -23.214 1.00 39.94 120 ILE B C 1
ATOM 1806 O O . ILE B 1 45 ? 81.040 -5.167 -22.998 1.00 38.81 120 ILE B O 1
ATOM 1811 N N . ASP B 1 46 ? 79.502 -6.461 -24.018 1.00 42.92 121 ASP B N 1
ATOM 1812 C CA . ASP B 1 46 ? 80.508 -7.283 -24.694 1.00 44.33 121 ASP B CA 1
ATOM 1813 C C . ASP B 1 46 ? 81.439 -7.924 -23.665 1.00 43.31 121 ASP B C 1
ATOM 1814 O O . ASP B 1 46 ? 82.654 -8.002 -23.871 1.00 43.71 121 ASP B O 1
ATOM 1819 N N . GLY B 1 47 ? 80.870 -8.373 -22.551 1.00 41.95 122 GLY B N 1
ATOM 1820 C CA . GLY B 1 47 ? 81.677 -8.998 -21.518 1.00 40.52 122 GLY B CA 1
ATOM 1821 C C . GLY B 1 47 ? 82.673 -8.074 -20.835 1.00 39.57 122 GLY B C 1
ATOM 1822 O O . GLY B 1 47 ? 83.584 -8.540 -20.150 1.00 40.25 122 GLY B O 1
ATOM 1823 N N . VAL B 1 48 ? 82.517 -6.770 -21.026 1.00 37.40 123 VAL B N 1
ATOM 1824 C CA . VAL B 1 48 ? 83.412 -5.801 -20.403 1.00 34.86 123 VAL B CA 1
ATOM 1825 C C . VAL B 1 48 ? 82.586 -4.867 -19.532 1.00 34.00 123 VAL B C 1
ATOM 1826 O O . VAL B 1 48 ? 81.645 -4.238 -20.009 1.00 31.69 123 VAL B O 1
ATOM 1830 N N . VAL B 1 49 ? 82.920 -4.794 -18.249 1.00 31.21 124 VAL B N 1
ATOM 1831 C CA . VAL B 1 49 ? 82.181 -3.929 -17.336 1.00 30.27 124 VAL B CA 1
ATOM 1832 C C . VAL B 1 49 ? 82.660 -2.484 -17.406 1.00 29.37 124 VAL B C 1
ATOM 1833 O O . VAL B 1 49 ? 83.860 -2.204 -17.291 1.00 28.37 124 VAL B O 1
ATOM 1837 N N . HIS B 1 50 ? 81.716 -1.568 -17.611 1.00 27.39 125 HIS B N 1
ATOM 1838 C CA . HIS B 1 50 ? 82.030 -0.144 -17.681 1.00 27.00 125 HIS B CA 1
ATOM 1839 C C . HIS B 1 50 ? 81.212 0.562 -16.605 1.00 25.17 125 HIS B C 1
ATOM 1840 O O . HIS B 1 50 ? 80.090 0.165 -16.324 1.00 25.27 125 HIS B O 1
ATOM 1847 N N . GLN B 1 51 ? 81.775 1.597 -16.000 1.00 24.75 126 GLN B N 1
ATOM 1848 C CA . GLN B 1 51 ? 81.047 2.312 -14.956 1.00 22.59 126 GLN B CA 1
ATOM 1849 C C . GLN B 1 51 ? 80.223 3.437 -15.584 1.00 20.82 126 GLN B C 1
ATOM 1850 O O . GLN B 1 51 ? 80.717 4.186 -16.421 1.00 21.01 126 GLN B O 1
ATOM 1856 N N . VAL B 1 52 ? 78.964 3.541 -15.171 1.00 17.48 127 VAL B N 1
ATOM 1857 C CA . VAL B 1 52 ? 78.054 4.585 -15.670 1.00 18.07 127 VAL B CA 1
ATOM 1858 C C . VAL B 1 52 ? 77.805 5.506 -14.466 1.00 17.21 127 VAL B C 1
ATOM 1859 O O . VAL B 1 52 ? 77.301 5.048 -13.440 1.00 17.66 127 VAL B O 1
ATOM 1863 N N . TYR B 1 53 ? 78.169 6.783 -14.609 1.00 15.08 128 TYR B N 1
ATOM 1864 C CA . TYR B 1 53 ? 78.059 7.770 -13.535 1.00 16.92 128 TYR B CA 1
ATOM 1865 C C . TYR B 1 53 ? 76.748 8.547 -13.662 1.00 16.75 128 TYR B C 1
ATOM 1866 O O . TYR B 1 53 ? 76.495 9.194 -14.685 1.00 18.29 128 TYR B O 1
ATOM 1875 N N . VAL B 1 54 ? 75.935 8.486 -12.614 1.00 17.39 129 VAL B N 1
ATOM 1876 C CA . VAL B 1 54 ? 74.628 9.112 -12.615 1.00 17.39 129 VAL B CA 1
ATOM 1877 C C . VAL B 1 54 ? 74.487 10.304 -11.683 1.00 18.84 129 VAL B C 1
ATOM 1878 O O . VAL B 1 54 ? 74.895 10.244 -10.526 1.00 18.15 129 VAL B O 1
ATOM 1882 N N . LEU B 1 55 ? 73.877 11.370 -12.196 1.00 18.30 130 LEU B N 1
ATOM 1883 C CA . LEU B 1 55 ? 73.596 12.571 -11.410 1.00 17.93 130 LEU B CA 1
ATOM 1884 C C . LEU B 1 55 ? 72.078 12.750 -11.379 1.00 19.10 130 LEU B C 1
ATOM 1885 O O . LEU B 1 55 ? 71.413 12.633 -12.416 1.00 20.99 130 LEU B O 1
ATOM 1890 N N . LYS B 1 56 ? 71.548 13.018 -10.191 1.00 17.75 131 LYS B N 1
ATOM 1891 C CA . LYS B 1 56 ? 70.115 13.236 -9.999 1.00 18.02 131 LYS B CA 1
ATOM 1892 C C . LYS B 1 56 ? 69.766 14.700 -10.203 1.00 20.35 131 LYS B C 1
ATOM 1893 O O . LYS B 1 56 ? 70.453 15.600 -9.694 1.00 18.57 131 LYS B O 1
ATOM 1899 N N . ARG B 1 57 ? 68.686 14.944 -10.934 1.00 17.77 132 ARG B N 1
ATOM 1900 C CA . ARG B 1 57 ? 68.227 16.309 -11.166 1.00 19.43 132 ARG B CA 1
ATOM 1901 C C . ARG B 1 57 ? 67.681 16.856 -9.839 1.00 18.84 132 ARG B C 1
ATOM 1902 O O . ARG B 1 57 ? 67.060 16.129 -9.064 1.00 17.59 132 ARG B O 1
ATOM 1910 N N . PRO B 1 58 ? 67.918 18.145 -9.546 1.00 20.49 133 PRO B N 1
ATOM 1911 C CA . PRO B 1 58 ? 67.407 18.706 -8.291 1.00 20.42 133 PRO B CA 1
ATOM 1912 C C . PRO B 1 58 ? 65.907 18.466 -8.126 1.00 19.46 133 PRO B C 1
ATOM 1913 O O . PRO B 1 58 ? 65.159 18.469 -9.089 1.00 20.61 133 PRO B O 1
ATOM 1917 N N . HIS B 1 59 ? 65.492 18.269 -6.888 1.00 19.28 134 HIS B N 1
ATOM 1918 C CA . HIS B 1 59 ? 64.114 17.982 -6.498 1.00 19.32 134 HIS B CA 1
ATOM 1919 C C . HIS B 1 59 ? 63.488 16.720 -7.087 1.00 20.23 134 HIS B C 1
ATOM 1920 O O . HIS B 1 59 ? 62.260 16.581 -7.06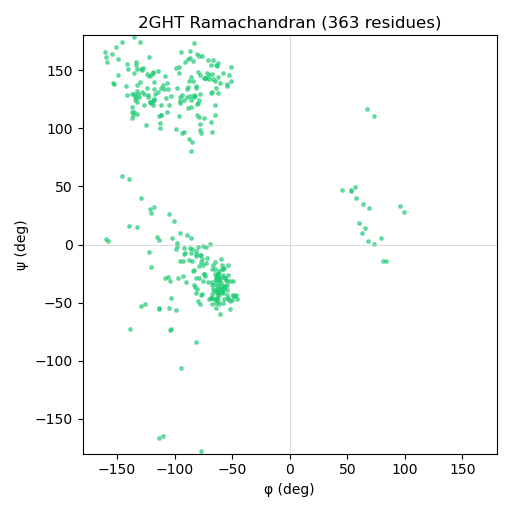5 1.00 18.88 134 HIS B O 1
ATOM 1927 N N . VAL B 1 60 ? 64.303 15.791 -7.587 1.00 17.56 135 VAL B N 1
ATOM 1928 C CA . VAL B 1 60 ? 63.731 14.579 -8.159 1.00 17.05 135 VAL B CA 1
ATOM 1929 C C . VAL B 1 60 ? 63.069 13.715 -7.082 1.00 17.35 135 VAL B C 1
ATOM 1930 O O . VAL B 1 60 ? 62.067 13.071 -7.330 1.00 17.18 135 VAL B O 1
ATOM 1934 N N . ASP B 1 61 ? 63.577 13.727 -5.852 1.00 15.95 136 ASP B N 1
ATOM 1935 C CA . ASP B 1 61 ? 62.938 12.905 -4.827 1.00 18.90 136 ASP B CA 1
ATOM 1936 C C . ASP B 1 61 ? 61.553 13.400 -4.446 1.00 19.69 136 ASP B C 1
ATOM 1937 O O . ASP B 1 61 ? 60.601 12.616 -4.342 1.00 20.38 136 ASP B O 1
ATOM 1942 N N . GLU B 1 62 ? 61.413 14.700 -4.225 1.00 22.25 137 GLU B N 1
ATOM 1943 C CA . GLU B 1 62 ? 60.110 15.265 -3.878 1.00 21.52 137 GLU B CA 1
ATOM 1944 C C . GLU B 1 62 ? 59.163 15.038 -5.059 1.00 20.42 137 GLU B C 1
ATOM 1945 O O . GLU B 1 62 ? 57.986 14.726 -4.891 1.00 18.56 137 GLU B O 1
ATOM 1951 N N . PHE B 1 63 ? 59.700 15.210 -6.257 1.00 18.12 138 PHE B N 1
ATOM 1952 C CA . PHE B 1 63 ? 58.905 15.029 -7.472 1.00 19.74 138 PHE B CA 1
ATOM 1953 C C . PHE B 1 63 ? 58.340 13.613 -7.598 1.00 18.69 138 PHE B C 1
ATOM 1954 O O . PHE B 1 63 ? 57.127 13.432 -7.687 1.00 18.19 138 PHE B O 1
ATOM 1962 N N . LEU B 1 64 ? 59.209 12.608 -7.640 1.00 16.98 139 LEU B N 1
ATOM 1963 C CA . LEU B 1 64 ? 58.740 11.224 -7.768 1.00 17.68 139 LEU B CA 1
ATOM 1964 C C . LEU B 1 64 ? 57.818 10.788 -6.650 1.00 17.75 139 LEU B C 1
ATOM 1965 O O . LEU B 1 64 ? 56.853 10.065 -6.882 1.00 16.24 139 LEU B O 1
ATOM 1970 N N . GLN B 1 65 ? 58.113 11.218 -5.427 1.00 17.76 140 GLN B N 1
ATOM 1971 C CA . GLN B 1 65 ? 57.294 10.836 -4.300 1.00 17.66 140 GLN B CA 1
ATOM 1972 C C . GLN B 1 65 ? 55.863 11.362 -4.454 1.00 17.75 140 GLN B C 1
ATOM 1973 O O . GLN B 1 65 ? 54.900 10.649 -4.157 1.00 16.54 140 GLN B O 1
ATOM 1979 N N . ARG B 1 66 ? 55.725 12.603 -4.922 1.00 14.88 141 ARG B N 1
ATOM 1980 C CA . ARG B 1 66 ? 54.402 13.197 -5.093 1.00 15.66 141 ARG B CA 1
ATOM 1981 C C . ARG B 1 66 ? 53.731 12.620 -6.339 1.00 14.43 141 ARG B C 1
ATOM 1982 O O . ARG B 1 66 ? 52.552 12.317 -6.305 1.00 14.69 141 ARG B O 1
ATOM 1990 N N . MET B 1 67 ? 54.480 12.471 -7.428 1.00 15.56 142 MET B N 1
ATOM 1991 C CA . MET B 1 67 ? 53.880 11.908 -8.654 1.00 16.63 142 MET B CA 1
ATOM 1992 C C . MET B 1 67 ? 53.350 10.498 -8.381 1.00 16.98 142 MET B C 1
ATOM 1993 O O . MET B 1 67 ? 52.312 10.101 -8.912 1.00 14.27 142 MET B O 1
ATOM 1998 N N . GLY B 1 68 ? 54.053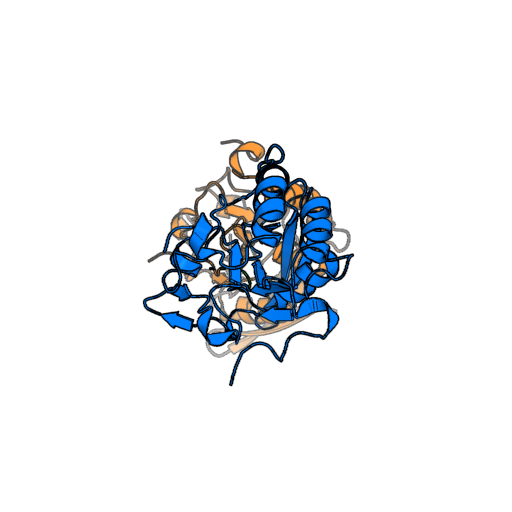 9.742 -7.536 1.00 18.09 143 GLY B N 1
ATOM 1999 C CA . GLY B 1 68 ? 53.590 8.393 -7.242 1.00 18.49 143 GLY B CA 1
ATOM 2000 C C . GLY B 1 68 ? 52.228 8.350 -6.556 1.00 19.27 143 GLY B C 1
ATOM 2001 O O . GLY B 1 68 ? 51.475 7.379 -6.711 1.00 21.13 143 GLY B O 1
ATOM 2002 N N . GLU B 1 69 ? 51.897 9.380 -5.781 1.00 18.12 144 GLU B N 1
ATOM 2003 C CA . GLU B 1 69 ? 50.606 9.431 -5.111 1.00 17.95 144 GLU B CA 1
ATOM 2004 C C . GLU B 1 69 ? 49.523 9.922 -6.069 1.00 19.40 144 GLU B C 1
ATOM 2005 O O . GLU B 1 69 ? 48.407 9.397 -6.098 1.00 21.08 144 GLU B O 1
ATOM 2011 N N . LEU B 1 70 ? 49.879 10.927 -6.858 1.00 17.01 145 LEU B N 1
ATOM 2012 C CA . LEU B 1 70 ? 48.934 11.568 -7.778 1.00 17.73 145 LEU B CA 1
ATOM 2013 C C . LEU B 1 70 ? 48.505 10.747 -8.986 1.00 18.63 145 LEU B C 1
ATOM 2014 O O . LEU B 1 70 ? 47.369 10.880 -9.451 1.00 18.63 145 LEU B O 1
ATOM 2019 N N . PHE B 1 71 ? 49.404 9.904 -9.481 1.00 17.54 146 PHE B N 1
ATOM 2020 C CA . PHE B 1 71 ? 49.137 9.146 -10.697 1.00 17.93 146 PHE B CA 1
ATOM 2021 C C . PHE B 1 71 ? 49.524 7.667 -10.642 1.00 20.93 146 PHE B C 1
ATOM 2022 O O . PHE B 1 71 ? 50.022 7.161 -9.634 1.00 18.42 146 PHE B O 1
ATOM 2030 N N . GLU B 1 72 ? 49.247 6.968 -11.746 1.00 19.27 147 GLU B N 1
ATOM 2031 C CA . GLU B 1 72 ? 49.690 5.584 -11.901 1.00 18.97 147 GLU B CA 1
ATOM 2032 C C . GLU B 1 72 ? 50.928 5.893 -12.745 1.00 21.40 147 GLU B C 1
ATOM 2033 O O . GLU B 1 72 ? 50.818 6.135 -13.956 1.00 17.46 147 GLU B O 1
ATOM 2039 N N . CYS B 1 73 ? 52.101 5.926 -12.111 1.00 17.69 148 CYS B N 1
ATOM 2040 C CA . CYS B 1 73 ? 53.326 6.243 -12.835 1.00 19.33 148 CYS B CA 1
ATOM 2041 C C . CYS B 1 73 ? 53.983 5.064 -13.541 1.00 18.99 148 CYS B C 1
ATOM 2042 O O . CYS B 1 73 ? 54.043 3.946 -13.015 1.00 19.18 148 CYS B O 1
ATOM 2045 N N . VAL B 1 74 ? 54.490 5.333 -14.736 1.00 18.12 149 VAL B N 1
ATOM 2046 C CA . VAL B 1 74 ? 55.174 4.310 -15.512 1.00 18.49 149 VAL B CA 1
ATOM 2047 C C . VAL B 1 74 ? 56.457 4.879 -16.091 1.00 19.65 149 VAL B C 1
ATOM 2048 O O . VAL B 1 74 ? 56.450 5.940 -16.715 1.00 18.22 149 VAL B O 1
ATOM 2052 N N . LEU B 1 75 ? 57.562 4.167 -15.880 1.00 17.66 150 LEU B N 1
ATOM 2053 C CA . LEU B 1 75 ? 58.852 4.586 -16.399 1.00 18.60 150 LEU B CA 1
ATOM 2054 C C . LEU B 1 75 ? 58.864 4.074 -17.830 1.00 17.95 150 LEU B C 1
ATOM 2055 O O . LEU B 1 75 ? 58.629 2.890 -18.071 1.00 19.60 150 LEU B O 1
ATOM 2060 N N . PHE B 1 76 ? 59.134 4.959 -18.781 1.00 19.74 151 PHE B N 1
ATOM 2061 C CA . PHE B 1 76 ? 59.147 4.551 -20.186 1.00 18.84 151 PHE B CA 1
ATOM 2062 C C . PHE B 1 76 ? 60.383 5.250 -20.750 1.00 19.28 151 PHE B C 1
ATOM 2063 O O . PHE B 1 76 ? 60.411 6.479 -20.916 1.00 20.08 151 PHE B O 1
ATOM 2071 N N . THR B 1 77 ? 61.404 4.456 -21.044 1.00 17.94 152 THR B N 1
ATOM 2072 C CA . THR B 1 77 ? 62.680 5.003 -21.508 1.00 19.56 152 THR B CA 1
ATOM 2073 C C . THR B 1 77 ? 63.240 4.282 -22.722 1.00 19.91 152 THR B C 1
ATOM 2074 O O . THR B 1 77 ? 62.939 3.111 -22.938 1.00 20.29 152 THR B O 1
ATOM 2078 N N . ALA B 1 78 ? 64.051 4.999 -23.495 1.00 19.22 153 ALA B N 1
ATOM 2079 C CA . ALA B 1 78 ? 64.695 4.422 -24.666 1.00 20.55 153 ALA B CA 1
ATOM 2080 C C . ALA B 1 78 ? 66.027 3.808 -24.231 1.00 21.88 153 ALA B C 1
ATOM 2081 O O . ALA B 1 78 ? 66.835 3.390 -25.068 1.00 23.37 153 ALA B O 1
ATOM 2083 N N . SER B 1 79 ? 66.268 3.750 -22.922 1.00 22.76 154 SER B N 1
ATOM 2084 C CA . SER B 1 79 ? 67.513 3.139 -22.450 1.00 22.88 154 SER B CA 1
ATOM 2085 C C . SER B 1 79 ? 67.319 1.642 -22.303 1.00 23.68 154 SER B C 1
ATOM 2086 O O . SER B 1 79 ? 66.198 1.139 -22.337 1.00 22.62 154 SER B O 1
ATOM 2089 N N . LEU B 1 80 ? 68.425 0.926 -22.150 1.00 24.85 155 LEU B N 1
ATOM 2090 C CA . LEU B 1 80 ? 68.385 -0.513 -21.981 1.00 25.84 155 LEU B CA 1
ATOM 2091 C C . LEU B 1 80 ? 68.175 -0.828 -20.511 1.00 26.77 155 LEU B C 1
ATOM 2092 O O . LEU B 1 80 ? 68.683 -0.126 -19.639 1.00 27.27 155 LEU B O 1
ATOM 2097 N N . ALA B 1 81 ? 67.417 -1.884 -20.241 1.00 27.13 156 ALA B N 1
ATOM 2098 C CA . ALA B 1 81 ? 67.121 -2.293 -18.870 1.00 28.10 156 ALA B CA 1
ATOM 2099 C C . ALA B 1 81 ? 68.348 -2.551 -17.984 1.00 28.50 156 ALA B C 1
ATOM 2100 O O . ALA B 1 81 ? 68.305 -2.263 -16.783 1.00 27.68 156 ALA B O 1
ATOM 2102 N N . LYS B 1 82 ? 69.422 -3.095 -18.559 1.00 28.32 157 LYS B N 1
ATOM 2103 C CA . LYS B 1 82 ? 70.637 -3.384 -17.784 1.00 30.91 157 LYS B CA 1
ATOM 2104 C C . LYS B 1 82 ? 71.130 -2.142 -17.043 1.00 30.41 157 LYS B C 1
ATOM 2105 O O . LYS B 1 82 ? 71.803 -2.249 -16.016 1.00 31.24 157 LYS B O 1
ATOM 2111 N N . TYR B 1 83 ? 70.790 -0.976 -17.579 1.00 29.77 158 TYR B N 1
ATOM 2112 C CA . TYR B 1 83 ? 71.154 0.308 -16.992 1.00 28.30 158 TYR B CA 1
ATOM 2113 C C . TYR B 1 83 ? 70.003 0.901 -16.177 1.00 27.82 158 TYR B C 1
ATOM 2114 O O . TYR B 1 83 ? 70.151 1.193 -14.981 1.00 26.66 158 TYR B O 1
ATOM 2123 N N . ALA B 1 84 ? 68.857 1.073 -16.835 1.00 25.31 159 ALA B N 1
ATOM 2124 C CA . ALA B 1 84 ? 67.678 1.663 -16.202 1.00 25.40 159 ALA B CA 1
ATOM 2125 C C . ALA B 1 84 ? 67.143 0.952 -14.959 1.00 25.08 159 ALA B C 1
ATOM 2126 O O . ALA B 1 84 ? 66.711 1.616 -14.017 1.00 23.16 159 ALA B O 1
ATOM 2128 N N . ASP B 1 85 ? 67.095 -0.379 -14.957 1.00 24.47 160 ASP B N 1
ATOM 2129 C CA . ASP B 1 85 ? 66.584 -1.060 -13.771 1.00 26.57 160 ASP B CA 1
ATOM 2130 C C . ASP B 1 85 ? 67.389 -0.692 -12.527 1.00 25.61 160 ASP B C 1
ATOM 2131 O O . ASP B 1 85 ? 66.806 -0.353 -11.499 1.00 25.22 160 ASP B O 1
ATOM 2136 N N . PRO B 1 86 ? 68.729 -0.793 -12.596 1.00 27.03 161 PRO B N 1
ATOM 2137 C CA . PRO B 1 86 ? 69.542 -0.442 -11.425 1.00 25.53 161 PRO B CA 1
ATOM 2138 C C . PRO B 1 86 ? 69.328 1.009 -10.984 1.00 24.00 161 PRO B C 1
ATOM 2139 O O . PRO B 1 86 ? 69.246 1.297 -9.787 1.00 22.40 161 PRO B O 1
ATOM 2143 N N . VAL B 1 87 ? 69.221 1.922 -11.948 1.00 22.39 162 VAL B N 1
ATOM 2144 C CA . VAL B 1 87 ? 69.033 3.331 -11.597 1.00 22.12 162 VAL B CA 1
ATOM 2145 C C . VAL B 1 87 ? 67.664 3.520 -10.951 1.00 21.25 162 VAL B C 1
ATOM 2146 O O . VAL B 1 87 ? 67.539 4.185 -9.921 1.00 20.92 162 VAL B O 1
ATOM 2150 N N . ALA B 1 88 ? 66.635 2.927 -11.553 1.00 19.08 163 ALA B N 1
ATOM 2151 C CA . ALA B 1 88 ? 65.288 3.043 -11.022 1.00 20.49 163 ALA B CA 1
ATOM 2152 C C . ALA B 1 88 ? 65.187 2.424 -9.621 1.00 20.83 163 ALA B C 1
ATOM 2153 O O . ALA B 1 88 ? 64.474 2.947 -8.756 1.00 20.29 163 ALA B O 1
ATOM 2155 N N . ASP B 1 89 ? 65.885 1.311 -9.401 1.00 20.55 164 ASP B N 1
ATOM 2156 C CA . ASP B 1 89 ? 65.857 0.661 -8.086 1.00 22.53 164 ASP B CA 1
ATOM 2157 C C . ASP B 1 89 ? 66.401 1.619 -7.025 1.00 22.72 164 ASP B C 1
ATOM 2158 O O . ASP B 1 89 ? 65.909 1.658 -5.898 1.00 24.02 164 ASP B O 1
ATOM 2163 N N . LEU B 1 90 ? 67.423 2.385 -7.377 1.00 23.89 165 LEU B N 1
ATOM 2164 C CA . LEU B 1 90 ? 68.015 3.314 -6.408 1.00 25.36 165 LEU B CA 1
ATOM 2165 C C . LEU B 1 90 ? 67.244 4.624 -6.284 1.00 26.39 165 LEU B C 1
ATOM 2166 O O . LEU B 1 90 ? 67.224 5.251 -5.221 1.00 25.86 165 LEU B O 1
ATOM 2171 N N . LEU B 1 91 ? 66.588 5.020 -7.370 1.00 23.82 166 LEU B N 1
ATOM 2172 C CA . LEU B 1 91 ? 65.827 6.265 -7.420 1.00 26.23 166 LEU B CA 1
ATOM 2173 C C . LEU B 1 91 ? 64.466 6.230 -6.742 1.00 25.65 166 LEU B C 1
ATOM 2174 O O . LEU B 1 91 ? 64.132 7.099 -5.925 1.00 25.70 166 LEU B O 1
ATOM 2179 N N . ASP B 1 92 ? 63.678 5.228 -7.106 1.00 26.68 167 ASP B N 1
ATOM 2180 C CA . ASP B 1 92 ? 62.305 5.092 -6.629 1.00 26.11 167 ASP B CA 1
ATOM 2181 C C . ASP B 1 92 ? 62.147 4.392 -5.279 1.00 27.36 167 ASP B C 1
ATOM 2182 O O . ASP B 1 92 ? 61.933 3.183 -5.214 1.00 27.57 167 ASP B O 1
ATOM 2187 N N . LYS B 1 93 ? 62.219 5.178 -4.208 1.00 27.40 168 LYS B N 1
ATOM 2188 C CA . LYS B 1 93 ? 62.103 4.665 -2.848 1.00 28.15 168 LYS B CA 1
ATOM 2189 C C . LYS B 1 93 ? 60.663 4.449 -2.387 1.00 28.29 168 LYS B C 1
ATOM 2190 O O . LYS B 1 93 ? 60.433 3.857 -1.335 1.00 27.24 168 LYS B O 1
ATOM 2196 N N . TRP B 1 94 ? 59.697 4.895 -3.191 1.00 28.26 169 TRP B N 1
ATOM 2197 C CA . TRP B 1 94 ? 58.287 4.810 -2.814 1.00 27.57 169 TRP B CA 1
ATOM 2198 C C . TRP B 1 94 ? 57.423 3.904 -3.667 1.00 26.79 169 TRP B C 1
ATOM 2199 O O . TRP B 1 94 ? 56.205 3.868 -3.475 1.00 25.29 169 TRP B O 1
ATOM 2210 N N . GLY B 1 95 ? 58.042 3.176 -4.591 1.00 26.32 170 GLY B N 1
ATOM 2211 C CA . GLY B 1 95 ? 57.261 2.298 -5.447 1.00 25.86 170 GLY B CA 1
ATOM 2212 C C . GLY B 1 95 ? 56.397 3.141 -6.382 1.00 22.19 170 GLY B C 1
ATOM 2213 O O . GLY B 1 95 ? 55.306 2.727 -6.774 1.00 24.29 170 GLY B O 1
ATOM 2214 N N . ALA B 1 96 ? 56.892 4.320 -6.746 1.00 20.69 171 ALA B N 1
ATOM 2215 C CA . ALA B 1 96 ? 56.159 5.227 -7.633 1.00 20.42 171 ALA B CA 1
ATOM 2216 C C . ALA B 1 96 ? 55.950 4.621 -9.020 1.00 21.19 171 ALA B C 1
ATOM 2217 O O . ALA B 1 96 ? 54.877 4.760 -9.599 1.00 23.01 171 ALA B O 1
ATOM 2219 N N . PHE B 1 97 ? 56.984 3.969 -9.556 1.00 21.02 172 PHE B N 1
ATOM 2220 C CA . PHE B 1 97 ? 56.891 3.354 -10.875 1.00 20.49 172 PHE B CA 1
ATOM 2221 C C . PHE B 1 97 ? 56.152 2.030 -10.743 1.00 19.60 172 PHE B C 1
ATOM 2222 O O . PHE B 1 97 ? 56.670 1.071 -10.166 1.00 18.23 172 PHE B O 1
ATOM 2230 N N . ARG B 1 98 ? 54.933 1.986 -11.270 1.00 21.33 173 ARG B N 1
ATOM 2231 C CA . ARG B 1 98 ? 54.104 0.784 -11.213 1.00 21.39 173 ARG B CA 1
ATOM 2232 C C . ARG B 1 98 ? 54.558 -0.208 -12.272 1.00 22.94 173 ARG B C 1
ATOM 2233 O O . ARG B 1 98 ? 54.232 -1.399 -12.213 1.00 23.31 173 ARG B O 1
ATOM 2241 N N . ALA B 1 99 ? 55.294 0.298 -13.255 1.00 21.72 174 ALA B N 1
ATOM 2242 C CA . ALA B 1 99 ? 55.827 -0.533 -14.327 1.00 20.66 174 ALA B CA 1
ATOM 2243 C C . ALA B 1 99 ? 56.997 0.179 -14.979 1.00 21.37 174 ALA B C 1
ATOM 2244 O O . ALA B 1 99 ? 57.146 1.398 -14.825 1.00 20.29 174 ALA B O 1
ATOM 2246 N N . ARG B 1 100 ? 57.817 -0.591 -15.689 1.00 19.55 175 ARG B N 1
ATOM 2247 C CA . ARG B 1 100 ? 58.981 -0.062 -16.382 1.00 20.33 175 ARG B CA 1
ATOM 2248 C C . ARG B 1 100 ? 58.996 -0.613 -17.806 1.00 21.02 175 ARG B C 1
ATOM 2249 O O . ARG B 1 100 ? 58.830 -1.821 -18.017 1.00 21.39 175 ARG B O 1
ATOM 2257 N N . LEU B 1 101 ? 59.201 0.282 -18.766 1.00 18.42 176 LEU B N 1
ATOM 2258 C CA . LEU B 1 101 ? 59.238 -0.075 -20.186 1.00 19.94 176 LEU B CA 1
ATOM 2259 C C . LEU B 1 101 ? 60.529 0.499 -20.753 1.00 20.42 176 LEU B C 1
ATOM 2260 O O . LEU B 1 101 ? 60.841 1.675 -20.541 1.00 19.94 176 LEU B O 1
ATOM 2265 N N . PHE B 1 102 ? 61.278 -0.321 -21.476 1.00 20.96 177 PHE B N 1
ATOM 2266 C CA . PHE B 1 102 ? 62.551 0.129 -22.013 1.00 22.26 177 PHE B CA 1
ATOM 2267 C C . PHE B 1 102 ? 62.616 0.317 -23.534 1.00 24.23 177 PHE B C 1
ATOM 2268 O O . PHE B 1 102 ? 61.588 0.351 -24.220 1.00 21.63 177 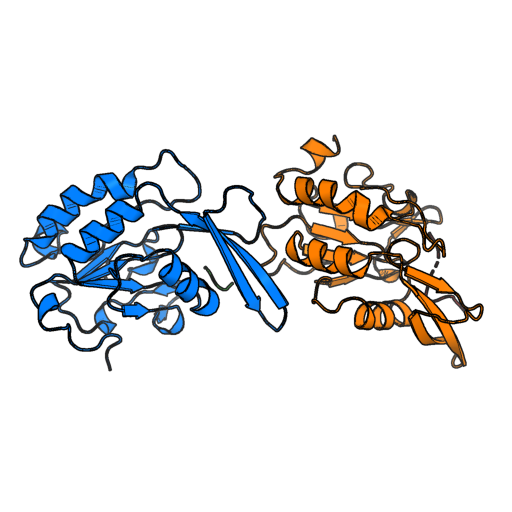PHE B O 1
ATOM 2276 N N . ARG B 1 103 ? 63.828 0.424 -24.069 1.00 24.46 178 ARG B N 1
ATOM 2277 C CA . ARG B 1 103 ? 64.004 0.652 -25.501 1.00 26.83 178 ARG B CA 1
ATOM 2278 C C . ARG B 1 103 ? 63.190 -0.290 -26.389 1.00 26.52 178 ARG B C 1
ATOM 2279 O O . ARG B 1 103 ? 62.566 0.151 -27.352 1.00 27.29 178 ARG B O 1
ATOM 2287 N N . GLU B 1 104 ? 63.191 -1.571 -26.053 1.00 30.27 179 GLU B N 1
ATOM 2288 C CA . GLU B 1 104 ? 62.458 -2.579 -26.826 1.00 32.01 179 GLU B CA 1
ATOM 2289 C C . GLU B 1 104 ? 60.981 -2.227 -26.970 1.00 31.66 179 GLU B C 1
ATOM 2290 O O . GLU B 1 104 ? 60.333 -2.586 -27.974 1.00 30.14 179 GLU B O 1
ATOM 2296 N N . SER B 1 105 ? 60.441 -1.536 -25.969 1.00 27.24 180 SER B N 1
ATOM 2297 C CA . SER B 1 105 ? 59.037 -1.155 -26.004 1.00 26.43 180 SER B CA 1
ATOM 2298 C C . SER B 1 105 ? 58.776 0.130 -26.767 1.00 25.90 180 SER B C 1
ATOM 2299 O O . SER B 1 105 ? 57.623 0.508 -26.971 1.00 24.78 180 SER B O 1
ATOM 2302 N N . CYS B 1 106 ? 59.846 0.780 -27.221 1.00 24.58 181 CYS B N 1
ATOM 2303 C CA . CYS B 1 106 ? 59.719 2.010 -27.991 1.00 24.79 181 CYS B CA 1
ATOM 2304 C C . CYS B 1 106 ? 59.593 1.640 -29.466 1.00 27.22 181 CYS B C 1
ATOM 2305 O O . CYS B 1 106 ? 59.972 0.544 -29.865 1.00 27.48 181 CYS B O 1
ATOM 2308 N N . VAL B 1 107 ? 59.066 2.571 -30.258 1.00 26.96 182 VAL B N 1
ATOM 2309 C CA . VAL B 1 107 ? 58.900 2.383 -31.699 1.00 29.31 182 VAL B CA 1
ATOM 2310 C C . VAL B 1 107 ? 59.954 3.243 -32.392 1.00 29.46 182 VAL B C 1
ATOM 2311 O O . VAL B 1 107 ? 59.899 4.469 -32.306 1.00 28.89 182 VAL B O 1
ATOM 2315 N N . PHE B 1 108 ? 60.902 2.606 -33.072 1.00 28.38 183 PHE B N 1
ATOM 2316 C CA . PHE B 1 108 ? 61.944 3.344 -33.774 1.00 28.31 183 PHE B CA 1
ATOM 2317 C C . PHE B 1 108 ? 61.331 3.880 -35.065 1.00 28.97 183 PHE B C 1
ATOM 2318 O O . PHE B 1 108 ? 61.095 3.138 -36.016 1.00 29.52 183 PHE B O 1
ATOM 2326 N N . HIS B 1 109 ? 61.036 5.173 -35.075 1.00 26.89 184 HIS B N 1
ATOM 2327 C CA . HIS B 1 109 ? 60.405 5.815 -36.217 1.00 27.11 184 HIS B CA 1
ATOM 2328 C C . HIS B 1 109 ? 61.252 6.959 -36.775 1.00 27.55 184 HIS B C 1
ATOM 2329 O O . HIS B 1 109 ? 61.556 7.933 -36.077 1.00 24.55 184 HIS B O 1
ATOM 2336 N N . ARG B 1 110 ? 61.589 6.848 -38.056 1.00 25.87 185 ARG B N 1
ATOM 2337 C CA . ARG B 1 110 ? 62.398 7.851 -38.733 1.00 25.71 185 ARG B CA 1
ATOM 2338 C C . ARG B 1 110 ? 63.609 8.279 -37.910 1.00 25.13 185 ARG B C 1
ATOM 2339 O O . ARG B 1 110 ? 63.886 9.467 -37.773 1.00 25.59 185 ARG B O 1
ATOM 2347 N N . GLY B 1 111 ? 64.323 7.301 -37.363 1.00 24.81 186 GLY B N 1
ATOM 2348 C CA . GLY B 1 111 ? 65.516 7.589 -36.585 1.00 24.93 186 GLY B CA 1
ATOM 2349 C C . GLY B 1 111 ? 65.331 8.052 -35.150 1.00 26.33 186 GLY B C 1
ATOM 2350 O O . GLY B 1 111 ? 66.306 8.409 -34.485 1.00 26.43 186 GLY B O 1
ATOM 2351 N N . ASN B 1 112 ? 64.092 8.051 -34.670 1.00 25.81 187 ASN B N 1
ATOM 2352 C CA . ASN B 1 112 ? 63.790 8.468 -33.311 1.00 24.70 187 ASN B CA 1
ATOM 2353 C C . ASN B 1 112 ? 63.051 7.362 -32.567 1.00 25.35 187 ASN B C 1
ATOM 2354 O O . ASN B 1 112 ? 62.282 6.604 -33.165 1.00 25.04 187 ASN B O 1
ATOM 2359 N N . TYR B 1 113 ? 63.296 7.261 -31.264 1.00 24.48 188 TYR B N 1
ATOM 2360 C CA . TYR B 1 113 ? 62.588 6.297 -30.435 1.00 24.94 188 TYR B CA 1
ATOM 2361 C C . TYR B 1 113 ? 61.328 6.987 -29.964 1.00 25.65 188 TYR B C 1
ATOM 2362 O O . TYR B 1 113 ? 61.384 8.008 -29.266 1.00 24.44 188 TYR B O 1
ATOM 2371 N N . VAL B 1 114 ? 60.187 6.446 -30.363 1.00 23.50 189 VAL B N 1
ATOM 2372 C CA . VAL B 1 114 ? 58.927 7.064 -30.008 1.00 25.15 189 VAL B CA 1
ATOM 2373 C C . VAL B 1 114 ? 58.165 6.228 -28.992 1.00 26.25 189 VAL B C 1
ATOM 2374 O O . VAL B 1 114 ? 58.113 5.007 -29.095 1.00 23.59 189 VAL B O 1
ATOM 2378 N N . LYS B 1 115 ? 57.593 6.907 -28.006 1.00 24.75 190 LYS B N 1
ATOM 2379 C CA . LYS B 1 115 ? 56.804 6.246 -26.983 1.00 25.59 190 LYS B CA 1
ATOM 2380 C C . LYS B 1 115 ? 55.373 6.285 -27.512 1.00 25.38 190 LYS B C 1
ATOM 2381 O O . LYS B 1 115 ? 54.670 7.290 -27.357 1.00 24.61 190 LYS B O 1
ATOM 2387 N N . ASP B 1 116 ? 54.951 5.198 -28.143 1.00 24.83 191 ASP B N 1
ATOM 2388 C CA . ASP B 1 116 ? 53.604 5.124 -28.702 1.00 27.00 191 ASP B CA 1
ATOM 2389 C C . ASP B 1 116 ? 52.601 4.861 -27.588 1.00 24.76 191 ASP B C 1
ATOM 2390 O O . ASP B 1 116 ? 52.419 3.714 -27.166 1.00 25.73 191 ASP B O 1
ATOM 2395 N N . LEU B 1 117 ? 51.946 5.921 -27.124 1.00 24.42 192 LEU B N 1
ATOM 2396 C CA . LEU B 1 117 ? 51.019 5.810 -26.007 1.00 22.79 192 LEU B CA 1
ATOM 2397 C C . LEU B 1 117 ? 49.829 4.910 -26.299 1.00 24.52 192 LEU B C 1
ATOM 2398 O O . LEU B 1 117 ? 49.239 4.336 -25.379 1.00 20.46 192 LEU B O 1
ATOM 2403 N N . SER B 1 118 ? 49.486 4.782 -27.579 1.00 24.65 193 SER B N 1
ATOM 2404 C CA . SER B 1 118 ? 48.359 3.945 -27.980 1.00 27.90 193 SER B CA 1
ATOM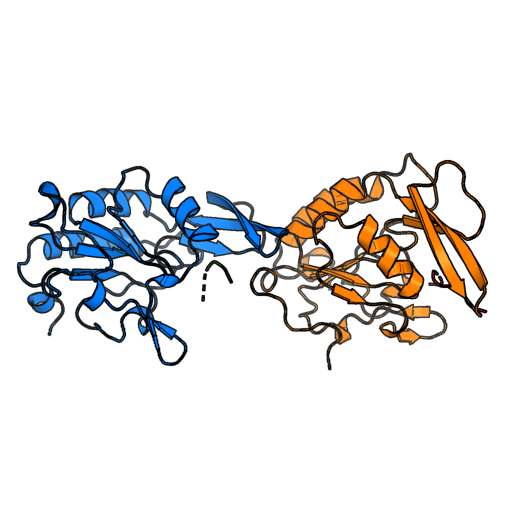 2405 C C . SER B 1 118 ? 48.601 2.467 -27.671 1.00 30.00 193 SER B C 1
ATOM 2406 O O . SER B 1 118 ? 47.667 1.657 -27.690 1.00 28.77 193 SER B O 1
ATOM 2409 N N . ARG B 1 119 ? 49.853 2.109 -27.397 1.00 29.97 194 ARG B N 1
ATOM 2410 C CA . ARG B 1 119 ? 50.190 0.727 -27.087 1.00 31.14 194 ARG B CA 1
ATOM 2411 C C . ARG B 1 119 ? 50.132 0.422 -25.587 1.00 29.77 194 ARG B C 1
ATOM 2412 O O . ARG B 1 119 ? 50.220 -0.729 -25.183 1.00 28.15 194 ARG B O 1
ATOM 2420 N N . LEU B 1 120 ? 49.946 1.455 -24.770 1.00 28.98 195 LEU B N 1
ATOM 2421 C CA . LEU B 1 120 ? 49.899 1.284 -23.317 1.00 27.54 195 LEU B CA 1
ATOM 2422 C C . LEU B 1 120 ? 48.740 0.425 -22.825 1.00 26.65 195 LEU B C 1
ATOM 2423 O O . LEU B 1 120 ? 48.902 -0.461 -21.975 1.00 26.63 195 LEU B O 1
ATOM 2428 N N . GLY B 1 121 ? 47.552 0.690 -23.351 1.00 23.92 196 GLY B N 1
ATOM 2429 C CA . GLY B 1 121 ? 46.383 -0.048 -22.917 1.00 24.24 196 GLY B CA 1
ATOM 2430 C C . GLY B 1 121 ? 45.627 0.799 -21.910 1.00 23.64 196 GLY B C 1
ATOM 2431 O O . GLY B 1 121 ? 44.990 0.293 -20.987 1.00 24.74 196 GLY B O 1
ATOM 2432 N N . ARG B 1 122 ? 45.756 2.114 -22.040 1.00 22.45 197 ARG B N 1
ATOM 2433 C CA . ARG B 1 122 ? 45.071 3.044 -21.153 1.00 23.36 197 ARG B CA 1
ATOM 2434 C C . ARG B 1 122 ? 44.295 4.042 -22.018 1.00 23.88 197 ARG B C 1
ATOM 2435 O O . ARG B 1 122 ? 44.675 4.317 -23.163 1.00 24.23 197 ARG B O 1
ATOM 2443 N N . ASP B 1 123 ? 43.211 4.575 -21.474 1.00 23.55 198 ASP B N 1
ATOM 2444 C CA . ASP B 1 123 ? 42.392 5.563 -22.176 1.00 24.76 198 ASP B CA 1
ATOM 2445 C C . ASP B 1 123 ? 43.247 6.818 -22.384 1.00 24.54 198 ASP B C 1
ATOM 2446 O O . ASP B 1 123 ? 43.670 7.445 -21.404 1.00 23.06 198 ASP B O 1
ATOM 2451 N N . LEU B 1 124 ? 43.470 7.220 -23.640 1.00 23.29 199 LEU B N 1
ATOM 2452 C CA . LEU B 1 124 ? 44.325 8.378 -23.909 1.00 23.80 199 LEU B CA 1
ATOM 2453 C C . LEU B 1 124 ? 43.877 9.693 -23.274 1.00 22.74 199 LEU B C 1
ATOM 2454 O O . LEU B 1 124 ? 44.679 10.611 -23.121 1.00 23.21 199 LEU B O 1
ATOM 2459 N N . ARG B 1 125 ? 42.597 9.800 -22.921 1.00 21.34 200 ARG B N 1
ATOM 2460 C CA . ARG B 1 125 ? 42.097 11.004 -22.271 1.00 22.22 200 ARG B CA 1
ATOM 2461 C C . ARG B 1 125 ? 42.630 11.044 -20.838 1.00 21.69 200 ARG B C 1
ATOM 2462 O O . ARG B 1 125 ? 42.527 12.054 -20.159 1.00 20.26 200 ARG B O 1
ATOM 2470 N N . ARG B 1 126 ? 43.206 9.929 -20.397 1.00 19.19 201 ARG B N 1
ATOM 2471 C CA . ARG B 1 126 ? 43.744 9.841 -19.050 1.00 19.16 201 ARG B CA 1
ATOM 2472 C C . ARG B 1 126 ? 45.182 9.322 -19.032 1.00 19.44 201 ARG B C 1
ATOM 2473 O O . ARG B 1 126 ? 45.572 8.518 -18.171 1.00 20.65 201 ARG B O 1
ATOM 2481 N N . VAL B 1 127 ? 45.960 9.790 -20.005 1.00 20.35 202 VAL B N 1
ATOM 2482 C CA . VAL B 1 127 ? 47.375 9.457 -20.115 1.00 18.26 202 VAL B CA 1
ATOM 2483 C C . VAL B 1 127 ? 48.170 10.737 -20.361 1.00 18.94 202 VAL B C 1
ATOM 2484 O O . VAL B 1 127 ? 47.756 11.622 -21.126 1.00 17.32 202 VAL B O 1
ATOM 2488 N N . LEU B 1 128 ? 49.295 10.854 -19.670 1.00 16.08 203 LEU B N 1
ATOM 2489 C CA . LEU B 1 128 ? 50.188 11.995 -19.825 1.00 15.92 203 LEU B CA 1
ATOM 2490 C C . LEU B 1 128 ? 51.593 11.463 -20.075 1.00 16.25 203 LEU B C 1
ATOM 2491 O O . LEU B 1 128 ? 51.923 10.360 -19.637 1.00 16.10 203 LEU B O 1
ATOM 2496 N N . ILE B 1 129 ? 52.407 12.212 -20.811 1.00 16.35 204 ILE B N 1
ATOM 2497 C CA . ILE B 1 129 ? 53.793 11.808 -21.019 1.00 18.48 204 ILE B CA 1
ATOM 2498 C C . ILE B 1 129 ? 54.720 12.986 -20.728 1.00 19.63 204 ILE B C 1
ATOM 2499 O O . ILE B 1 129 ? 54.527 14.091 -21.236 1.00 19.65 204 ILE B O 1
ATOM 2504 N N . LEU B 1 130 ? 55.696 12.747 -19.853 1.00 18.79 205 LEU B N 1
ATOM 2505 C CA . LEU B 1 130 ? 56.692 13.742 -19.462 1.00 19.42 205 LEU B CA 1
ATOM 2506 C C . LEU B 1 130 ? 58.019 13.252 -20.025 1.00 18.94 205 LEU B C 1
ATOM 2507 O O . LEU B 1 130 ? 58.583 12.263 -19.538 1.00 19.62 205 LEU B O 1
ATOM 2512 N N . ASP B 1 131 ? 58.545 13.970 -21.010 1.00 18.15 206 ASP B N 1
ATOM 2513 C CA . ASP B 1 131 ? 59.790 13.584 -21.665 1.00 18.94 206 ASP B CA 1
ATOM 2514 C C . ASP B 1 131 ? 60.516 14.853 -22.128 1.00 22.11 206 ASP B C 1
ATOM 2515 O O . ASP B 1 131 ? 59.886 15.848 -22.517 1.00 23.35 206 ASP B O 1
ATOM 2520 N N . ASN B 1 132 ? 61.842 14.823 -22.079 1.00 21.34 207 ASN B N 1
ATOM 2521 C CA . ASN B 1 132 ? 62.650 15.975 -22.488 1.00 22.96 207 ASN B CA 1
ATOM 2522 C C . ASN B 1 132 ? 62.853 16.071 -23.990 1.00 25.42 207 ASN B C 1
ATOM 2523 O O . ASN B 1 132 ? 63.390 17.066 -24.484 1.00 24.64 207 ASN B O 1
ATOM 2528 N N . SER B 1 133 ? 62.460 15.027 -24.711 1.00 24.57 208 SER B N 1
ATOM 2529 C CA . SER B 1 133 ? 62.625 14.979 -26.158 1.00 27.72 208 SER B CA 1
ATOM 2530 C C . SER B 1 133 ? 61.272 14.987 -26.873 1.00 26.82 208 SER B C 1
ATOM 2531 O O . SER B 1 133 ? 60.519 14.021 -26.789 1.00 26.62 208 SER B O 1
ATOM 2534 N N . PRO B 1 134 ? 60.940 16.090 -27.567 1.00 25.85 209 PRO B N 1
ATOM 2535 C CA . PRO B 1 134 ? 59.657 16.166 -28.273 1.00 24.09 209 PRO B CA 1
ATOM 2536 C C . PRO B 1 134 ? 59.458 15.005 -29.237 1.00 24.02 209 PRO B C 1
ATOM 2537 O O . PRO B 1 134 ? 58.341 14.527 -29.415 1.00 22.66 209 PRO B O 1
ATOM 2541 N N . ALA B 1 135 ? 60.545 14.553 -29.861 1.00 24.03 210 ALA B N 1
ATOM 2542 C CA . ALA B 1 135 ? 60.463 13.436 -30.796 1.00 23.24 210 ALA B CA 1
ATOM 2543 C C . ALA B 1 135 ? 59.845 12.209 -30.132 1.00 26.10 210 ALA B C 1
ATOM 2544 O O . ALA B 1 135 ? 59.221 11.377 -30.800 1.00 25.50 210 ALA B O 1
ATOM 2546 N N . SER B 1 136 ? 60.033 12.087 -28.818 1.00 24.54 211 SER B N 1
ATOM 2547 C CA . SER B 1 136 ? 59.498 10.952 -28.076 1.00 26.16 211 SER B CA 1
ATOM 2548 C C . SER B 1 136 ? 57.979 10.849 -28.118 1.00 25.75 211 SER B C 1
ATOM 2549 O O . SER B 1 136 ? 57.429 9.749 -28.034 1.00 25.63 211 SER B O 1
ATOM 2552 N N . TYR B 1 137 ? 57.294 11.982 -28.233 1.00 23.85 212 TYR B N 1
ATOM 2553 C CA . TYR B 1 137 ? 55.842 11.964 -28.269 1.00 24.95 212 TYR B CA 1
ATOM 2554 C C . TYR B 1 137 ? 55.236 12.504 -29.564 1.00 23.88 212 TYR B C 1
ATOM 2555 O O . TYR B 1 137 ? 54.150 13.079 -29.545 1.00 25.13 212 TYR B O 1
ATOM 2564 N N . VAL B 1 138 ? 55.938 12.296 -30.672 1.00 24.44 213 VAL B N 1
ATOM 2565 C CA . VAL B 1 138 ? 55.472 12.758 -31.981 1.00 26.37 213 VAL B CA 1
ATOM 2566 C C . VAL B 1 138 ? 54.075 12.279 -32.348 1.00 26.74 213 VAL B C 1
ATOM 2567 O O . VAL B 1 138 ? 53.349 12.977 -33.048 1.00 27.42 213 VAL B O 1
ATOM 2571 N N . PHE B 1 139 ? 53.696 11.095 -31.880 1.00 25.81 214 PHE B N 1
ATOM 2572 C CA . PHE B 1 139 ? 52.378 10.558 -32.193 1.00 24.86 214 PHE B CA 1
ATOM 2573 C C . PHE B 1 139 ? 51.285 11.060 -31.248 1.00 27.05 214 PHE B C 1
ATOM 2574 O O . PHE B 1 139 ? 50.097 10.921 -31.536 1.00 26.01 214 PHE B O 1
ATOM 2582 N N . HIS B 1 140 ? 51.682 11.658 -30.127 1.00 24.48 215 HIS B N 1
ATOM 2583 C CA . HIS B 1 140 ? 50.720 12.135 -29.147 1.00 24.65 215 HIS B CA 1
ATOM 2584 C C . HIS B 1 140 ? 51.119 13.490 -28.551 1.00 25.51 215 HIS B C 1
ATOM 2585 O O . HIS B 1 140 ? 51.245 13.636 -27.324 1.00 22.79 215 HIS B O 1
ATOM 2592 N N . PRO B 1 141 ? 51.315 14.507 -29.404 1.00 27.02 216 PRO B N 1
ATOM 2593 C CA . PRO B 1 141 ? 51.707 15.828 -28.904 1.00 26.11 216 PRO B CA 1
ATOM 2594 C C . PRO B 1 141 ? 50.742 16.458 -27.905 1.00 26.43 216 PRO B C 1
ATOM 2595 O O . PRO B 1 141 ? 51.158 17.256 -27.066 1.00 26.12 216 PRO B O 1
ATOM 2599 N N . ASP B 1 142 ? 49.465 16.085 -27.968 1.00 26.08 217 ASP B N 1
ATOM 2600 C CA . ASP B 1 142 ? 48.476 16.665 -27.062 1.00 26.11 217 ASP B CA 1
ATOM 2601 C C . ASP B 1 142 ? 48.345 15.983 -25.699 1.00 23.90 217 ASP B C 1
ATOM 2602 O O . ASP B 1 142 ? 47.462 16.338 -24.915 1.00 23.31 217 ASP B O 1
ATOM 2607 N N . ASN B 1 143 ? 49.214 15.012 -25.427 1.00 23.15 218 ASN B N 1
ATOM 2608 C CA . ASN B 1 143 ? 49.227 14.309 -24.137 1.00 21.46 218 ASN B CA 1
ATOM 2609 C C . ASN B 1 143 ? 50.528 14.652 -23.421 1.00 21.66 218 ASN B C 1
ATOM 2610 O O . ASN B 1 143 ? 50.810 14.127 -22.347 1.00 17.93 218 ASN B O 1
ATOM 2615 N N . ALA B 1 144 ? 51.317 15.537 -24.013 1.00 21.01 219 ALA B N 1
ATOM 2616 C CA . ALA B 1 144 ? 52.620 15.852 -23.452 1.00 22.06 219 ALA B CA 1
ATOM 2617 C C . ALA B 1 144 ? 52.734 17.067 -22.553 1.00 22.07 219 ALA B C 1
ATOM 2618 O O . ALA B 1 144 ? 52.024 18.051 -22.707 1.00 20.80 219 ALA B O 1
ATOM 2620 N N . VAL B 1 145 ? 53.632 16.956 -21.585 1.00 21.74 220 VAL B N 1
ATOM 2621 C CA . VAL B 1 145 ? 53.949 18.052 -20.673 1.00 22.76 220 VAL B CA 1
ATOM 2622 C C . VAL B 1 145 ? 55.459 18.142 -20.866 1.00 24.96 220 VAL B C 1
ATOM 2623 O O . VAL B 1 145 ? 56.210 17.290 -20.387 1.00 25.35 220 VAL B O 1
ATOM 2627 N N . PRO B 1 146 ? 55.917 19.139 -21.635 1.00 25.21 221 PRO B N 1
ATOM 2628 C CA . PRO B 1 146 ? 57.338 19.349 -21.924 1.00 25.87 221 PRO B CA 1
ATOM 2629 C C . PRO B 1 146 ? 58.170 19.668 -20.693 1.00 24.11 221 PRO B C 1
ATOM 2630 O O . PRO B 1 146 ? 57.676 20.213 -19.715 1.00 21.13 221 PRO B O 1
ATOM 2634 N N . VAL B 1 147 ? 59.454 19.345 -20.772 1.00 25.03 222 VAL B N 1
ATOM 2635 C CA . VAL B 1 147 ? 60.382 19.623 -19.688 1.00 23.28 222 VAL B CA 1
ATOM 2636 C C . VAL B 1 147 ? 61.756 19.757 -20.339 1.00 24.59 222 VAL B C 1
ATOM 2637 O O . VAL B 1 147 ? 62.100 18.996 -21.237 1.00 24.24 222 VAL B O 1
ATOM 2641 N N . ALA B 1 148 ? 62.543 20.724 -19.890 1.00 25.28 223 ALA B N 1
ATOM 2642 C CA . ALA B 1 148 ? 63.859 20.936 -20.489 1.00 25.74 223 ALA B CA 1
ATOM 2643 C C . ALA B 1 148 ? 64.850 19.825 -20.162 1.00 24.89 223 ALA B C 1
ATOM 2644 O O . ALA B 1 148 ? 64.805 19.227 -19.082 1.00 25.11 223 ALA B O 1
ATOM 2646 N N . SER B 1 149 ? 65.722 19.530 -21.122 1.00 25.37 224 SER B N 1
ATOM 2647 C CA . SER B 1 149 ? 66.753 18.512 -20.945 1.00 26.74 224 SER B CA 1
ATOM 2648 C C . SER B 1 149 ? 67.681 18.986 -19.848 1.00 26.34 224 SER B C 1
ATOM 2649 O O . SER B 1 149 ? 68.106 20.141 -19.835 1.00 27.44 224 SER B O 1
ATOM 2652 N N . TRP B 1 150 ? 68.017 18.087 -18.930 1.00 23.32 225 TRP B N 1
ATOM 2653 C CA . TRP B 1 150 ? 68.892 18.428 -17.812 1.00 23.25 225 TRP B CA 1
ATOM 2654 C C . TRP B 1 150 ? 70.167 17.594 -17.854 1.00 23.92 225 TRP B C 1
ATOM 2655 O O . TRP B 1 150 ? 70.119 16.401 -18.141 1.00 20.29 225 TRP B O 1
ATOM 2666 N N . PHE B 1 151 ? 71.302 18.218 -17.544 1.00 23.83 226 PHE B N 1
ATOM 2667 C CA . PHE B 1 151 ? 72.572 17.500 -17.555 1.00 27.26 226 PHE B CA 1
ATOM 2668 C C . PHE B 1 151 ? 73.314 17.629 -16.241 1.00 28.88 226 PHE B C 1
ATOM 2669 O O . PHE B 1 151 ? 73.723 16.623 -15.667 1.00 27.71 226 PHE B O 1
ATOM 2677 N N . ASP B 1 152 ? 73.483 18.856 -15.754 1.00 30.12 227 ASP B N 1
ATOM 2678 C CA . ASP B 1 152 ? 74.212 19.043 -14.508 1.00 32.20 227 ASP B CA 1
ATOM 2679 C C . ASP B 1 152 ? 73.953 20.361 -13.781 1.00 32.86 227 ASP B C 1
ATOM 2680 O O . ASP B 1 152 ? 74.599 20.644 -12.770 1.00 32.40 227 ASP B O 1
ATOM 2685 N N . ASN B 1 153 ? 73.028 21.172 -14.283 1.00 31.59 228 ASN B N 1
ATOM 2686 C CA . ASN B 1 153 ? 72.731 22.437 -13.618 1.00 30.64 228 ASN B CA 1
ATOM 2687 C C . ASN B 1 153 ? 72.049 22.178 -12.285 1.00 29.75 228 ASN B C 1
ATOM 2688 O O . ASN B 1 153 ? 70.879 21.795 -12.231 1.00 27.57 228 ASN B O 1
ATOM 2693 N N . MET B 1 154 ? 72.795 22.364 -11.202 1.00 28.92 229 MET B N 1
ATOM 2694 C CA . MET B 1 154 ? 72.257 22.142 -9.870 1.00 29.13 229 MET B CA 1
ATOM 2695 C C . MET B 1 154 ? 71.317 23.242 -9.383 1.00 29.34 229 MET B C 1
ATOM 2696 O O . MET B 1 154 ? 70.770 23.151 -8.279 1.00 30.31 229 MET B O 1
ATOM 2701 N N . SER B 1 155 ? 71.131 24.272 -10.204 1.00 29.61 230 SER B N 1
ATOM 2702 C CA . SER B 1 155 ? 70.221 25.365 -9.860 1.00 30.63 230 SER B CA 1
ATOM 2703 C C . SER B 1 155 ? 68.866 25.145 -10.529 1.00 29.28 230 SER B C 1
ATOM 2704 O O . SER B 1 155 ? 67.945 25.937 -10.354 1.00 29.59 230 SER B O 1
ATOM 2707 N N . ASP B 1 156 ? 68.759 24.067 -11.298 1.00 28.11 231 ASP B N 1
ATOM 2708 C CA . ASP B 1 156 ? 67.522 23.729 -12.000 1.00 26.60 231 ASP B CA 1
ATOM 2709 C C . ASP B 1 156 ? 66.373 23.500 -11.017 1.00 26.44 231 ASP B C 1
ATOM 2710 O O . ASP B 1 156 ? 66.557 22.892 -9.965 1.00 23.85 231 ASP B O 1
ATOM 2715 N N . THR B 1 157 ? 65.184 23.998 -11.357 1.00 24.24 232 THR B N 1
ATOM 2716 C CA . THR B 1 157 ? 64.015 23.816 -10.493 1.00 25.13 232 THR B CA 1
ATOM 2717 C C . THR B 1 157 ? 62.798 23.351 -11.291 1.00 27.85 232 THR B C 1
ATOM 2718 O O . THR B 1 157 ? 61.676 23.400 -10.782 1.00 25.32 232 THR B O 1
ATOM 2722 N N . GLU B 1 158 ? 63.012 22.887 -12.517 1.00 28.83 233 GLU B N 1
ATOM 2723 C CA . GLU B 1 158 ? 61.891 22.459 -13.358 1.00 31.54 233 GLU B CA 1
ATOM 2724 C C . GLU B 1 158 ? 60.954 21.426 -12.761 1.00 28.35 233 GLU B C 1
ATOM 2725 O O . GLU B 1 158 ? 59.745 21.534 -12.918 1.00 25.86 233 GLU B O 1
ATOM 2731 N N . LEU B 1 159 ? 61.492 20.398 -12.116 1.00 24.95 234 LEU B N 1
ATOM 2732 C CA . LEU B 1 159 ? 60.613 19.368 -11.570 1.00 23.17 234 LEU B CA 1
ATOM 2733 C C . LEU B 1 159 ? 59.756 19.956 -10.454 1.00 22.26 234 LEU B C 1
ATOM 2734 O O . LEU B 1 159 ? 58.570 19.641 -10.334 1.00 21.76 234 LEU B O 1
ATOM 2739 N N . HIS B 1 160 ? 60.366 20.802 -9.628 1.00 21.39 235 HIS B N 1
ATOM 2740 C CA . HIS B 1 160 ? 59.654 21.465 -8.541 1.00 22.90 235 HIS B CA 1
ATOM 2741 C C . HIS B 1 160 ? 58.566 22.362 -9.147 1.00 22.78 235 HIS B C 1
ATOM 2742 O O . HIS B 1 160 ? 57.431 22.402 -8.673 1.00 23.94 235 HIS B O 1
ATOM 2749 N N . ASP B 1 161 ? 58.948 23.118 -10.170 1.00 22.60 236 ASP B N 1
ATOM 2750 C CA . ASP B 1 161 ? 58.023 24.056 -10.805 1.00 24.11 236 ASP B CA 1
ATOM 2751 C C . ASP B 1 161 ? 56.878 23.398 -11.561 1.00 24.92 236 ASP B C 1
ATOM 2752 O O . ASP B 1 161 ? 55.847 24.025 -11.807 1.00 23.83 236 ASP B O 1
ATOM 2757 N N . LEU B 1 162 ? 57.052 22.137 -11.941 1.00 22.74 237 LEU B N 1
ATOM 2758 C CA . LEU B 1 162 ? 55.995 21.440 -12.660 1.00 24.41 237 LEU B CA 1
ATOM 2759 C C . LEU B 1 162 ? 54.934 20.827 -11.755 1.00 22.67 237 LEU B C 1
ATOM 2760 O O . LEU B 1 162 ? 53.801 20.610 -12.192 1.00 21.85 237 LEU B O 1
ATOM 2765 N N . LEU B 1 163 ? 55.275 20.564 -10.494 1.00 21.26 238 LEU B N 1
ATOM 2766 C CA . LEU B 1 163 ? 54.316 19.927 -9.587 1.00 23.31 238 LEU B CA 1
ATOM 2767 C C . LEU B 1 163 ? 52.924 20.563 -9.514 1.00 22.76 238 LEU B C 1
ATOM 2768 O O . LEU B 1 163 ? 51.925 19.851 -9.590 1.00 24.26 238 LEU B O 1
ATOM 2773 N N . PRO B 1 164 ? 52.836 21.893 -9.372 1.00 23.80 239 PRO B N 1
ATOM 2774 C CA . PRO B 1 164 ? 51.523 22.558 -9.302 1.00 23.33 239 PRO B CA 1
ATOM 2775 C C . PRO B 1 164 ? 50.648 22.203 -10.510 1.00 22.33 239 PRO B C 1
ATOM 2776 O O . PRO B 1 164 ? 49.427 22.013 -10.386 1.00 19.90 239 PRO B O 1
ATOM 2780 N N . PHE B 1 165 ? 51.271 22.125 -11.682 1.00 22.36 240 PHE B N 1
ATOM 2781 C CA . PHE B 1 165 ? 50.545 21.785 -12.900 1.00 21.79 240 PHE B CA 1
ATOM 2782 C C . PHE B 1 165 ? 50.084 20.338 -12.836 1.00 21.90 240 PHE B C 1
ATOM 2783 O O . PHE B 1 165 ? 48.931 20.046 -13.138 1.00 21.66 240 PHE B O 1
ATOM 2791 N N . PHE B 1 166 ? 50.973 19.422 -12.439 1.00 19.56 241 PHE B N 1
ATOM 2792 C CA . PHE B 1 166 ? 50.572 18.024 -12.335 1.00 19.32 241 PHE B CA 1
ATOM 2793 C C . PHE B 1 166 ? 49.499 17.865 -11.271 1.00 19.73 241 PHE B C 1
ATOM 2794 O O . PHE B 1 166 ? 48.604 17.025 -11.386 1.00 19.92 241 PHE B O 1
ATOM 2802 N N . GLU B 1 167 ? 49.551 18.716 -10.253 1.00 18.86 242 GLU B N 1
ATOM 2803 C CA . GLU B 1 167 ? 48.584 18.631 -9.176 1.00 21.52 242 GLU B CA 1
ATOM 2804 C C . GLU B 1 167 ? 47.201 18.893 -9.820 1.00 20.91 242 GLU B C 1
ATOM 2805 O O . GLU B 1 167 ? 46.229 18.185 -9.542 1.00 21.48 242 GLU B O 1
ATOM 2811 N N . GLN B 1 168 ? 47.130 19.867 -10.724 1.00 20.90 243 GLN B N 1
ATOM 2812 C CA . GLN B 1 168 ? 45.859 20.175 -11.399 1.00 21.24 243 GLN B CA 1
ATOM 2813 C C . GLN B 1 168 ? 45.445 19.021 -12.309 1.00 18.77 243 GLN B C 1
ATOM 2814 O O . GLN B 1 168 ? 44.309 18.545 -12.254 1.00 21.13 243 GLN B O 1
ATOM 2820 N N . LEU B 1 169 ? 46.365 18.576 -13.160 1.00 20.20 244 LEU B N 1
ATOM 2821 C CA . LEU B 1 169 ? 46.078 17.485 -14.084 1.00 20.30 244 LEU B CA 1
ATOM 2822 C C . LEU B 1 169 ? 45.611 16.189 -13.419 1.00 20.71 244 LEU B C 1
ATOM 2823 O O . LEU B 1 169 ? 44.758 15.482 -13.963 1.00 20.44 244 LEU B O 1
ATOM 2828 N N . SER B 1 170 ? 46.148 15.871 -12.243 1.00 18.60 245 SER B N 1
ATOM 2829 C CA . SER B 1 170 ? 45.774 14.630 -11.574 1.00 18.46 245 SER B CA 1
ATOM 2830 C C . SER B 1 170 ? 44.312 14.533 -11.209 1.00 20.85 245 SER B C 1
ATOM 2831 O O . SER B 1 170 ? 43.776 13.438 -11.021 1.00 18.36 245 SER B O 1
ATOM 2834 N N . ARG B 1 171 ? 43.670 15.689 -11.096 1.00 22.48 246 ARG B N 1
ATOM 2835 C CA . ARG B 1 171 ? 42.271 15.780 -10.719 1.00 23.66 246 ARG B CA 1
ATOM 2836 C C . ARG B 1 171 ? 41.247 15.887 -11.859 1.00 23.83 246 ARG B C 1
ATOM 2837 O O . ARG B 1 171 ? 40.049 15.693 -11.628 1.00 23.03 246 ARG B O 1
ATOM 2845 N N . VAL B 1 172 ? 41.701 16.185 -13.074 1.00 24.64 247 VAL B N 1
ATOM 2846 C CA . VAL B 1 172 ? 40.777 16.317 -14.204 1.00 26.16 247 VAL B CA 1
ATOM 2847 C C . VAL B 1 172 ? 40.287 14.977 -14.747 1.00 27.99 247 VAL B C 1
ATOM 2848 O O . VAL B 1 172 ? 40.883 13.931 -14.509 1.00 24.09 247 VAL B O 1
ATOM 2852 N N . ASP B 1 173 ? 39.193 15.012 -15.503 1.00 29.18 248 ASP B N 1
ATOM 2853 C CA . ASP B 1 173 ? 38.634 13.796 -16.087 1.00 32.81 248 ASP B CA 1
ATOM 2854 C C . ASP B 1 173 ? 39.219 13.516 -17.468 1.00 30.49 248 ASP B C 1
ATOM 2855 O O . ASP B 1 173 ? 39.381 12.358 -17.851 1.00 28.14 248 ASP B O 1
ATOM 2860 N N . ASP B 1 174 ? 39.550 14.584 -18.191 1.00 28.26 249 ASP B N 1
ATOM 2861 C CA . ASP B 1 174 ? 40.104 14.477 -19.542 1.00 26.98 249 ASP B CA 1
ATOM 2862 C C . ASP B 1 174 ? 41.268 15.455 -19.685 1.00 24.69 249 ASP B C 1
ATOM 2863 O O . ASP B 1 174 ? 41.080 16.662 -19.679 1.00 24.34 249 ASP B O 1
ATOM 2868 N N . VAL B 1 175 ? 42.488 14.938 -19.797 1.00 23.49 250 VAL B N 1
ATOM 2869 C CA . VAL B 1 175 ? 43.644 15.808 -19.918 1.00 21.63 250 VAL B CA 1
ATOM 2870 C C . VAL B 1 175 ? 43.591 16.743 -21.127 1.00 22.29 250 VAL B C 1
ATOM 2871 O O . VAL B 1 175 ? 44.171 17.834 -21.100 1.00 22.05 250 VAL B O 1
ATOM 2875 N N . TYR B 1 176 ? 42.905 16.323 -22.185 1.00 23.58 251 TYR B N 1
ATOM 2876 C CA . TYR B 1 176 ? 42.833 17.163 -23.375 1.00 25.11 251 TYR B CA 1
ATOM 2877 C C . TYR B 1 176 ? 42.087 18.457 -23.074 1.00 27.11 251 TYR B C 1
ATOM 2878 O O . TYR B 1 176 ? 42.247 19.453 -23.785 1.00 27.74 251 TYR B O 1
ATOM 2887 N N . SER B 1 177 ? 41.277 18.437 -22.018 1.00 28.43 252 SER B N 1
ATOM 2888 C CA . SER B 1 177 ? 40.526 19.616 -21.604 1.00 32.03 252 SER B CA 1
ATOM 2889 C C . SER B 1 177 ? 41.493 20.723 -21.220 1.00 34.17 252 SER B C 1
ATOM 2890 O O . SER B 1 177 ? 41.179 21.912 -21.337 1.00 33.53 252 SER B O 1
ATOM 2893 N N . VAL B 1 178 ? 42.672 20.323 -20.758 1.00 33.20 253 VAL B N 1
ATOM 2894 C CA . VAL B 1 178 ? 43.700 21.264 -20.343 1.00 33.16 253 VAL B CA 1
ATOM 2895 C C . VAL B 1 178 ? 44.802 21.393 -21.385 1.00 34.49 253 VAL B C 1
ATOM 2896 O O . VAL B 1 178 ? 45.226 22.494 -21.720 1.00 33.62 253 VAL B O 1
ATOM 2900 N N . LEU B 1 179 ? 45.275 20.259 -21.888 1.00 34.71 254 LEU B N 1
ATOM 2901 C CA . LEU B 1 179 ? 46.345 20.267 -22.873 1.00 38.11 254 LEU B CA 1
ATOM 2902 C C . LEU B 1 179 ? 45.858 20.666 -24.261 1.00 44.55 254 LEU B C 1
ATOM 2903 O O . LEU B 1 179 ? 46.667 20.967 -25.138 1.00 42.78 254 LEU B O 1
ATOM 2908 N N . ARG B 1 180 ? 44.537 20.689 -24.430 1.00 55.10 255 ARG B N 1
ATOM 2909 C CA . ARG B 1 180 ? 43.892 21.081 -25.683 1.00 65.33 255 ARG B CA 1
ATOM 2910 C C . ARG B 1 180 ? 44.002 20.059 -26.805 1.00 68.13 255 ARG B C 1
ATOM 2911 O O . ARG B 1 180 ? 45.083 19.844 -27.353 1.00 72.54 255 ARG B O 1
ATOM 2919 N N . GLN B 1 181 ? 42.873 19.444 -27.149 1.00 72.76 256 GLN B N 1
ATOM 2920 C CA . GLN B 1 181 ? 42.821 18.451 -28.225 1.00 77.83 256 GLN B CA 1
ATOM 2921 C C . GLN B 1 181 ? 41.419 17.863 -28.379 1.00 78.96 256 GLN B C 1
ATOM 2922 O O . GLN B 1 181 ? 40.772 18.147 -29.411 1.00 82.95 256 GLN B O 1
ATOM 2929 N N . SER C 2 3 ? 41.779 -4.730 -3.984 1.00 42.41 171 SER C N 1
ATOM 2930 C CA . SER C 2 3 ? 41.315 -3.377 -3.524 1.00 42.85 171 SER C CA 1
ATOM 2931 C C . SER C 2 3 ? 40.939 -3.422 -2.041 1.00 40.42 171 SER C C 1
ATOM 2932 O O . SER C 2 3 ? 40.279 -4.341 -1.588 1.00 39.56 171 SER C O 1
ATOM 2935 N N . PRO C 2 4 ? 41.352 -2.413 -1.268 1.00 38.18 172 PRO C N 1
ATOM 2936 C CA . PRO C 2 4 ? 41.065 -2.327 0.165 1.00 36.92 172 PRO C CA 1
ATOM 2937 C C . PRO C 2 4 ? 39.598 -1.929 0.421 1.00 35.50 172 PRO C C 1
ATOM 2938 O O . PRO C 2 4 ? 39.057 -2.214 1.486 1.00 32.77 172 PRO C O 1
ATOM 2942 N N . THR C 2 5 ? 38.979 -1.246 -0.541 1.00 34.86 173 THR C N 1
ATOM 2943 C CA . THR C 2 5 ? 37.587 -0.824 -0.407 1.00 34.73 173 THR C CA 1
ATOM 2944 C C . THR C 2 5 ? 36.645 -1.984 -0.747 1.00 34.40 173 THR C C 1
ATOM 2945 O O . THR C 2 5 ? 37.105 -3.079 -1.028 1.00 34.81 173 THR C O 1
ATOM 2959 N N . PRO C 2 7 ? 34.621 -4.288 -2.937 1.00 49.07 175 PRO C N 1
ATOM 2960 C CA . PRO C 2 7 ? 34.599 -4.581 -4.373 1.00 52.38 175 PRO C CA 1
ATOM 2961 C C . PRO C 2 7 ? 33.221 -4.431 -4.997 1.00 55.74 175 PRO C C 1
ATOM 2962 O O . PRO C 2 7 ? 32.239 -4.393 -4.225 1.00 56.76 175 PRO C O 1
ATOM 2966 N N . SER D 2 1 ? 79.561 -3.323 -29.611 1.00 51.44 169 SER D N 1
ATOM 2967 C CA . SER D 2 1 ? 79.193 -2.445 -28.463 1.00 51.60 169 SER D CA 1
ATOM 2968 C C . SER D 2 1 ? 77.959 -1.601 -28.788 1.00 52.25 169 SER D C 1
ATOM 2969 O O . SER D 2 1 ? 77.515 -1.288 -29.961 1.00 50.22 169 SER D O 1
ATOM 2972 N N . TYR D 2 2 ? 77.448 -1.152 -27.670 1.00 51.44 170 TYR D N 1
ATOM 2973 C CA . TYR D 2 2 ? 76.283 -0.369 -27.697 1.00 50.09 170 TYR D CA 1
ATOM 2974 C C . TYR D 2 2 ? 76.216 0.383 -26.380 1.00 47.88 170 TYR D C 1
ATOM 2975 O O . TYR D 2 2 ? 76.921 0.040 -25.423 1.00 48.61 170 TYR D O 1
ATOM 2984 N N . SER D 2 3 ? 75.358 1.397 -26.328 1.00 44.89 171 SER D N 1
ATOM 2985 C CA . SER D 2 3 ? 75.185 2.190 -25.114 1.00 41.25 171 SER D CA 1
ATOM 2986 C C . SER D 2 3 ? 73.865 1.835 -24.443 1.00 39.53 171 SER D C 1
ATOM 2987 O O . SER D 2 3 ? 72.829 1.734 -25.103 1.00 38.51 171 SER D O 1
ATOM 2990 N N . PRO D 2 4 ? 73.891 1.636 -23.117 1.00 35.33 172 PRO D N 1
ATOM 2991 C CA . PRO D 2 4 ? 72.699 1.285 -22.342 1.00 35.36 172 PRO D CA 1
ATOM 2992 C C . PRO D 2 4 ? 71.789 2.454 -21.971 1.00 34.80 172 PRO D C 1
ATOM 2993 O O . PRO D 2 4 ? 70.725 2.247 -21.396 1.00 34.70 172 PRO D O 1
ATOM 2997 N N . THR D 2 5 ? 72.220 3.671 -22.289 1.00 34.16 173 THR D N 1
ATOM 2998 C CA . THR D 2 5 ? 71.436 4.867 -21.978 1.00 34.53 173 THR D CA 1
ATOM 2999 C C . THR D 2 5 ?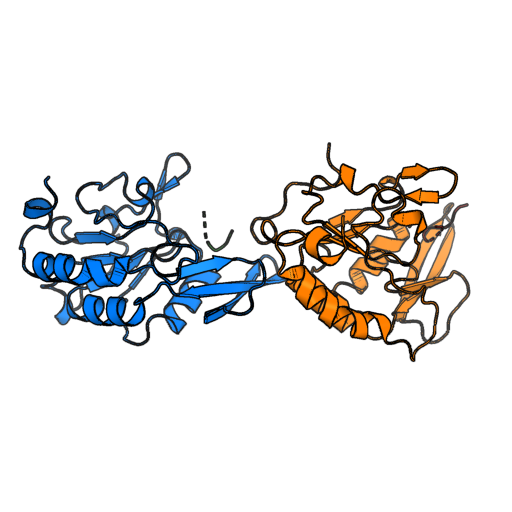 70.553 5.294 -23.155 1.00 34.16 173 THR D C 1
ATOM 3000 O O . THR D 2 5 ? 70.651 4.730 -24.241 1.00 33.66 173 THR D O 1
ATOM 3014 N N . PRO D 2 7 ? 69.082 7.320 -26.343 1.00 45.80 175 PRO D N 1
ATOM 3015 C CA . PRO D 2 7 ? 69.657 7.985 -27.511 1.00 48.69 175 PRO D CA 1
ATOM 3016 C C . PRO D 2 7 ? 68.868 9.279 -27.693 1.00 50.66 175 PRO D C 1
ATOM 3017 O O . PRO D 2 7 ? 69.394 10.356 -27.393 1.00 54.75 175 PRO D O 1
ATOM 3021 N N . SER D 2 8 ? 67.249 9.174 -28.287 1.00 55.54 176 SER D N 1
ATOM 3022 C CA . SER D 2 8 ? 66.331 10.298 -28.526 1.00 58.74 176 SER D CA 1
ATOM 3023 C C . SER D 2 8 ? 64.990 9.814 -29.116 1.00 58.97 176 SER D C 1
ATOM 3024 O O . SER D 2 8 ? 64.982 8.730 -29.729 1.00 57.87 176 SER D O 1
#

Solvent-accessible surface area: 17121 Å² total

B-factor: mean 32.08, std 12.76, range [14.27, 105.13]

Nearest PDB structures (foldseek):
  2ght-assembly2_B  TM=1.002E+00  e=4.189E-39  Homo sapiens
  3l0y-assembly2_B  TM=1.004E+00  e=6.567E-38  Homo sapiens
  3pgl-assembly2_B  TM=1.004E+00  e=9.656E-37  Homo sapiens
  1t9z-assembly1_A  TM=9.989E-01  e=6.577E-37  Homo sapiens
  3l0c-assembly2_B  TM=1.002E+00  e=1.170E-36  Homo sa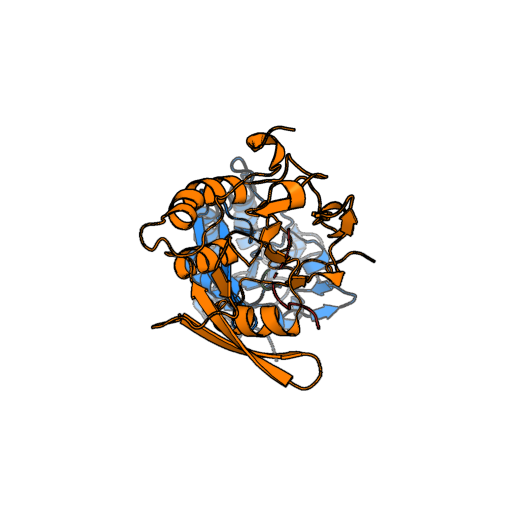piens

Radius of gyration: 26.52 Å; Cα contacts (8 Å, |Δi|>4): 721; chains: 4; bounding box: 78×44×68 Å

InterPro domains:
  IPR004274 FCP1 homology domain [PF03031] (92-250)
  IPR004274 FCP1 homology domain [PS50969] (86-244)
  IPR004274 FCP1 homology domain [SM00577] (89-232)
  IPR011948 Dullard phosphatase domain, eukaryotic [TIGR02251] (91-254)
  IPR023214 HAD superfamily [G3DSA:3.40.50.1000] (68-255)
  IPR036412 HAD-like superfamily [SSF56784] (77-255)
  IPR040078 CTD small RNA polymerase II polypeptide A phosphatase-like [SFLDG01124] (78-256)
  IPR050365 Mitochondrial import inner membrane translocase subunit TIM50 [PTHR12210] (25-256)

Organism: Homo sapiens (NCBI:txid9606)